Protein AF-0000000071983111 (afdb_homodimer)

Solvent-accessible surface area (backbone atoms only — not comparable to full-atom values): 31704 Å² total; per-residue (Å²): 114,70,62,61,52,51,50,51,41,49,53,48,39,54,57,54,66,68,52,60,86,81,35,66,41,50,50,51,48,50,53,52,48,51,48,48,37,51,42,18,53,43,32,59,72,64,43,79,72,48,63,68,53,46,45,45,32,72,75,68,45,36,29,59,56,77,37,48,45,56,55,52,23,43,51,53,6,44,52,48,24,50,48,44,42,69,69,44,56,70,71,50,85,75,77,72,46,67,66,57,54,30,53,38,31,22,29,38,27,5,37,61,36,40,89,54,33,49,40,72,30,83,58,77,64,57,37,84,92,44,71,41,64,55,38,91,47,39,68,60,51,48,50,49,50,37,50,42,69,64,30,70,70,44,64,70,41,57,56,62,50,37,19,39,50,51,24,49,51,45,46,52,50,40,50,36,85,65,56,38,66,58,39,22,54,50,51,22,27,51,48,26,38,73,71,61,36,71,72,55,48,64,51,42,89,44,40,65,60,54,52,50,19,52,52,40,30,74,74,70,44,52,61,60,32,32,51,50,50,47,50,31,39,39,54,43,47,50,51,54,50,51,51,41,54,71,63,52,67,67,48,66,63,42,45,63,55,46,64,68,50,82,72,83,77,78,79,77,83,80,85,84,79,82,80,82,80,79,80,82,83,77,88,77,81,74,60,80,105,112,70,62,61,52,52,50,50,40,50,51,48,39,54,56,54,67,68,53,60,85,82,36,64,42,51,51,50,49,51,54,52,48,52,48,48,38,50,40,19,54,43,32,59,76,65,43,80,71,48,63,68,53,45,46,44,31,73,74,66,42,36,30,58,56,77,35,49,46,56,56,53,22,42,51,51,6,42,52,49,26,50,48,44,43,69,70,44,56,70,70,48,84,76,77,74,48,66,65,57,55,30,52,39,30,22,30,39,27,5,36,62,36,41,89,54,32,50,40,72,30,84,60,79,64,58,39,77,92,45,72,40,64,54,38,91,49,40,68,60,51,48,51,49,48,37,50,43,68,64,28,70,71,44,65,69,39,58,56,63,51,38,19,37,49,52,22,48,52,46,46,53,50,39,51,36,84,64,56,37,65,58,39,22,55,51,52,23,28,52,49,27,38,75,70,62,36,74,72,57,48,64,52,43,88,46,42,64,61,52,49,49,19,52,51,40,30,75,74,70,42,51,62,61,31,32,50,50,51,46,50,32,38,38,52,44,48,49,52,54,50,52,52,40,53,70,63,50,67,67,49,63,63,41,42,59,55,45,63,67,43,82,72,83,78,76,81,78,79,86,85,83,83,81,80,80,81,78,79,82,80,83,79,80,80,76,60,80,108

Nearest PDB structures (foldseek):
  6i7h-assembly1_A-2  TM=9.910E-01  e=3.236E-25  Homo sapiens
  7b80-assembly1_A  TM=9.869E-01  e=8.129E-25  Homo sapiens
  6i7k-assembly1_A  TM=9.936E-01  e=1.023E-24  Homo sapiens
  4u0u-assembly1_A  TM=9.867E-01  e=8.914E-25  Homo sapiens
  6i7i-assembly1_A-2  TM=9.875E-01  e=4.076E-24  Homo sapiens

Organism: Chionoecetes opilio (NCBI:txid41210)

Secondary structure (DSSP, 8-state):
-HHHHHHHHHHHHHHHHTS-TT-HHHHHHHHHHHHHHHHHHHHHTT----HHHHHHHHHH-BPPTTSBHHHHHHHHHHHHHHHHHHHTGGG--S---HHHHHHHHHHHHHTT-TTTTT---SS---BTTB-PPPGGGHHHHHHHHHHHHTSHHHHTS-HHHHHHHHHHHHHHH--SSS-HHHHHHHHHHHHHHHTTPPPP---GGGHHHHHHHHHHHHTT--HHHHHHHHHHHHHHHHHHHHHHHHTS-THHHHHHHHTTS----------------------------/-HHHHHHHHHHHHHHHHTS-TT-HHHHHHHHHHHHHHHHHHHHHTT----HHHHHHHHHH-BPPTTSBHHHHHHHHHHHHHHHHHHHTGGG--S---HHHHHHHHHHHHHTT-TTTTT---SS---BTTB-PPPGGGHHHHHHHHHHHHTSHHHHTS-HHHHHHHHHHHHHHH--SSS-HHHHHHHHHHHHHHHTTPPPPP--GGGHHHHHHHHHHHHTT--HHHHHHHHHHHHHHHHHHHHHHHHTS-THHHHHHHHTTS----------------------------

pLDDT: mean 86.76, std 24.36, range [19.7, 98.94]

Structure (mmCIF, N/CA/C/O backbone):
data_AF-0000000071983111-model_v1
#
loop_
_entity.id
_entity.type
_entity.pdbx_description
1 polymer 'Adenosine monophosphate-protein transferase Fic'
#
loop_
_atom_site.group_PDB
_atom_site.id
_atom_site.type_symbol
_atom_site.label_atom_id
_atom_site.label_alt_id
_atom_site.label_comp_id
_atom_site.label_asym_id
_atom_site.label_entity_id
_atom_site.label_seq_id
_atom_site.pdbx_PDB_ins_code
_atom_site.Cartn_x
_atom_site.Cartn_y
_atom_site.Cartn_z
_atom_site.occupancy
_atom_site.B_iso_or_equiv
_atom_site.auth_seq_id
_atom_site.auth_comp_id
_atom_site.auth_asym_id
_atom_site.auth_atom_id
_atom_site.pdbx_PDB_model_num
ATOM 1 N N . MET A 1 1 ? 2.75 43.156 11.469 1 49.84 1 MET A N 1
ATOM 2 C CA . MET A 1 1 ? 1.53 42.406 11.172 1 49.84 1 MET A CA 1
ATOM 3 C C . MET A 1 1 ? 1.675 40.969 11.586 1 49.84 1 MET A C 1
ATOM 5 O O . MET A 1 1 ? 0.79 40.406 12.242 1 49.84 1 MET A O 1
ATOM 9 N N . ASP A 1 2 ? 2.961 40.438 11.422 1 80.75 2 ASP A N 1
ATOM 10 C CA . ASP A 1 2 ? 3.148 39.031 11.688 1 80.75 2 ASP A CA 1
ATOM 11 C C . ASP A 1 2 ? 3.295 38.75 13.18 1 80.75 2 ASP A C 1
ATOM 13 O O . ASP A 1 2 ? 2.711 37.812 13.711 1 80.75 2 ASP A O 1
ATOM 17 N N . VAL A 1 3 ? 3.607 39.906 13.922 1 86.31 3 VAL A N 1
ATOM 18 C CA . VAL A 1 3 ? 3.871 39.656 15.336 1 86.31 3 VAL A CA 1
ATOM 19 C C . VAL A 1 3 ? 2.557 39.688 16.109 1 86.31 3 VAL A C 1
ATOM 21 O O . VAL A 1 3 ? 2.346 38.844 17 1 86.31 3 VAL A O 1
ATOM 24 N N . ALA A 1 4 ? 1.731 40.625 15.773 1 93.62 4 ALA A N 1
ATOM 25 C CA . ALA A 1 4 ? 0.436 40.719 16.438 1 93.62 4 ALA A CA 1
ATOM 26 C C . ALA A 1 4 ? -0.41 39.5 16.188 1 93.62 4 ALA A C 1
ATOM 28 O O . ALA A 1 4 ? -1.087 39 17.094 1 93.62 4 ALA A O 1
ATOM 29 N N . LEU A 1 5 ? -0.41 39.094 15.008 1 95.75 5 LEU A N 1
ATOM 30 C CA . LEU A 1 5 ? -1.153 37.906 14.633 1 95.75 5 LEU A CA 1
ATOM 31 C C . LEU A 1 5 ? -0.642 36.688 15.398 1 95.75 5 LEU A C 1
ATOM 33 O O . LEU A 1 5 ? -1.433 35.906 15.922 1 95.75 5 LEU A O 1
ATOM 37 N N . LEU A 1 6 ? 0.646 36.531 15.516 1 96.75 6 LEU A N 1
ATOM 38 C CA . LEU A 1 6 ? 1.244 35.406 16.219 1 96.75 6 LEU A CA 1
ATOM 39 C C . LEU A 1 6 ? 0.921 35.438 17.703 1 96.75 6 LEU A C 1
ATOM 41 O O . LEU A 1 6 ? 0.689 34.406 18.328 1 96.75 6 LEU A O 1
ATOM 45 N N . ALA A 1 7 ? 0.882 36.625 18.172 1 96.19 7 ALA A N 1
ATOM 46 C CA . ALA A 1 7 ? 0.515 36.781 19.578 1 96.19 7 ALA A CA 1
ATOM 47 C C . ALA A 1 7 ? -0.934 36.375 19.812 1 96.19 7 ALA A C 1
ATOM 49 O O . ALA A 1 7 ? -1.249 35.75 20.844 1 96.19 7 ALA A O 1
ATOM 50 N N . ARG A 1 8 ? -1.765 36.781 18.906 1 97 8 ARG A N 1
ATOM 51 C CA . ARG A 1 8 ? -3.17 36.406 19.016 1 97 8 ARG A CA 1
ATOM 52 C C . ARG A 1 8 ? -3.336 34.875 18.984 1 97 8 ARG A C 1
ATOM 54 O O . ARG A 1 8 ? -4.105 34.312 19.766 1 97 8 ARG A O 1
ATOM 61 N N . VAL A 1 9 ? -2.623 34.25 18.141 1 97.56 9 VAL A N 1
ATOM 62 C CA . VAL A 1 9 ? -2.742 32.812 18.016 1 97.56 9 VAL A CA 1
ATOM 63 C C . VAL A 1 9 ? -2.209 32.125 19.266 1 97.56 9 VAL A C 1
ATOM 65 O O . VAL A 1 9 ? -2.766 31.125 19.734 1 97.56 9 VAL A O 1
ATOM 68 N N . ASP A 1 10 ? -1.17 32.688 19.859 1 97.94 10 ASP A N 1
ATOM 69 C CA . ASP A 1 10 ? -0.658 32.156 21.125 1 97.94 10 ASP A CA 1
ATOM 70 C C . ASP A 1 10 ? -1.708 32.25 22.234 1 97.94 10 ASP A C 1
ATOM 72 O O . ASP A 1 10 ? -1.896 31.312 23 1 97.94 10 ASP A O 1
ATOM 76 N N . GLY A 1 11 ? -2.287 33.406 22.297 1 97.94 11 GLY A N 1
ATOM 77 C CA . GLY A 1 11 ? -3.334 33.594 23.281 1 97.94 11 GLY A CA 1
ATOM 78 C C . GLY A 1 11 ? -4.473 32.625 23.156 1 97.94 11 GLY A C 1
ATOM 79 O O . GLY A 1 11 ? -4.926 32.031 24.141 1 97.94 11 GLY A O 1
ATOM 80 N N . LYS A 1 12 ? -4.887 32.406 22.016 1 97.94 12 LYS A N 1
ATOM 81 C CA . LYS A 1 12 ? -5.98 31.469 21.75 1 97.94 12 LYS A CA 1
ATOM 82 C C . LYS A 1 12 ? -5.562 30.031 22.047 1 97.94 12 LYS A C 1
ATOM 84 O O . LYS A 1 12 ? -6.355 29.25 22.578 1 97.94 12 LYS A O 1
ATOM 89 N N . ARG A 1 13 ? -4.383 29.656 21.656 1 97.88 13 ARG A N 1
ATOM 90 C CA . ARG A 1 13 ? -3.846 28.344 22 1 97.88 13 ARG A CA 1
ATOM 91 C C . ARG A 1 13 ? -3.871 28.125 23.516 1 97.88 13 ARG A C 1
ATOM 93 O O . ARG A 1 13 ? -4.293 27.062 23.984 1 97.88 13 ARG A O 1
ATOM 100 N N . ASP A 1 14 ? -3.402 29.141 24.234 1 97.94 14 ASP A N 1
ATOM 101 C CA . ASP A 1 14 ? -3.361 29.047 25.703 1 97.94 14 ASP A CA 1
ATOM 102 C C . ASP A 1 14 ? -4.766 28.922 26.281 1 97.94 14 ASP A C 1
ATOM 104 O O . ASP A 1 14 ? -4.98 28.172 27.234 1 97.94 14 ASP A O 1
ATOM 108 N N . GLU A 1 15 ? -5.672 29.672 25.734 1 97.06 15 GLU A N 1
ATOM 109 C CA . GLU A 1 15 ? -7.062 29.547 26.156 1 97.06 15 GLU A CA 1
ATOM 110 C C . GLU A 1 15 ? -7.582 28.125 25.953 1 97.06 15 GLU A C 1
ATOM 112 O O . GLU A 1 15 ? -8.25 27.562 26.812 1 97.06 15 GLU A O 1
ATOM 117 N N . LEU A 1 16 ? -7.297 27.562 24.844 1 96.62 16 LEU A N 1
ATOM 118 C CA . LEU A 1 16 ? -7.738 26.203 24.516 1 96.62 16 LEU A CA 1
ATOM 119 C C . LEU A 1 16 ? -7.125 25.188 25.469 1 96.62 16 LEU A C 1
ATOM 121 O O . LEU A 1 16 ? -7.777 24.219 25.828 1 96.62 16 LEU A O 1
ATOM 125 N N . SER A 1 17 ? -5.91 25.406 25.859 1 95.5 17 SER A N 1
ATOM 126 C CA . SER A 1 17 ? -5.191 24.469 26.719 1 95.5 17 SER A CA 1
ATOM 127 C C . SER A 1 17 ? -5.828 24.391 28.094 1 95.5 17 SER A C 1
ATOM 129 O O . SER A 1 17 ? -5.586 23.438 28.844 1 95.5 17 SER A O 1
ATOM 131 N N . HIS A 1 18 ? -6.59 25.359 28.422 1 94.31 18 HIS A N 1
ATOM 132 C CA . HIS A 1 18 ? -7.238 25.391 29.734 1 94.31 18 HIS A CA 1
ATOM 133 C C . HIS A 1 18 ? -8.5 24.531 29.734 1 94.31 18 HIS A C 1
ATOM 135 O O . HIS A 1 18 ? -9.039 24.219 30.812 1 94.31 18 HIS A O 1
ATOM 141 N N . ILE A 1 19 ? -8.906 24.219 28.625 1 93.81 19 ILE A N 1
ATOM 142 C CA . ILE A 1 19 ? -10.078 23.344 28.547 1 93.81 19 ILE A CA 1
ATOM 143 C C . ILE A 1 19 ? -9.688 21.906 28.875 1 93.81 19 ILE A C 1
ATOM 145 O O . ILE A 1 19 ? -8.781 21.344 28.266 1 93.81 19 ILE A O 1
ATOM 149 N N . PRO A 1 20 ? -10.414 21.297 29.844 1 91.19 20 PRO A N 1
ATOM 150 C CA . PRO A 1 20 ? -10.047 19.938 30.25 1 91.19 20 PRO A CA 1
ATOM 151 C C . PRO A 1 20 ? -10.219 18.922 29.125 1 91.19 20 PRO A C 1
ATOM 153 O O . PRO A 1 20 ? -11.164 19.016 28.328 1 91.19 20 PRO A O 1
ATOM 156 N N . GLY A 1 21 ? -9.359 17.953 29.078 1 88.38 21 GLY A N 1
ATOM 157 C CA . GLY A 1 21 ? -9.398 16.922 28.062 1 88.38 21 GLY A CA 1
ATOM 158 C C . GLY A 1 21 ? -10.648 16.062 28.141 1 88.38 21 GLY A C 1
ATOM 159 O O . GLY A 1 21 ? -11.016 15.391 27.172 1 88.38 21 GLY A O 1
ATOM 160 N N . THR A 1 22 ? -11.297 16.062 29.234 1 90.44 22 THR A N 1
ATOM 161 C CA . THR A 1 22 ? -12.492 15.258 29.469 1 90.44 22 THR A CA 1
ATOM 162 C C . THR A 1 22 ? -13.742 15.984 28.953 1 90.44 22 THR A C 1
ATOM 164 O O . THR A 1 22 ? -14.836 15.422 28.953 1 90.44 22 THR A O 1
ATOM 167 N N . SER A 1 23 ? -13.516 17.203 28.5 1 92.5 23 SER A N 1
ATOM 168 C CA . SER A 1 23 ? -14.633 17.969 27.953 1 92.5 23 SER A CA 1
ATOM 169 C C . SER A 1 23 ? -15.258 17.266 26.766 1 92.5 23 SER A C 1
ATOM 171 O O . SER A 1 23 ? -14.57 17 25.766 1 92.5 23 SER A O 1
ATOM 173 N N . ALA A 1 24 ? -16.531 16.984 26.844 1 93.38 24 ALA A N 1
ATOM 174 C CA . ALA A 1 24 ? -17.25 16.328 25.75 1 93.38 24 ALA A CA 1
ATOM 175 C C . ALA A 1 24 ? -17.219 17.188 24.5 1 93.38 24 ALA A C 1
ATOM 177 O O . ALA A 1 24 ? -17.109 16.656 23.375 1 93.38 24 ALA A O 1
ATOM 178 N N . ALA A 1 25 ? -17.328 18.484 24.719 1 94.31 25 ALA A N 1
ATOM 179 C CA . ALA A 1 25 ? -17.312 19.406 23.594 1 94.31 25 ALA A CA 1
ATOM 180 C C . ALA A 1 25 ? -15.961 19.375 22.891 1 94.31 25 ALA A C 1
ATOM 182 O O . ALA A 1 25 ? -15.891 19.391 21.656 1 94.31 25 ALA A O 1
ATOM 183 N N . LEU A 1 26 ? -14.961 19.359 23.672 1 95.88 26 LEU A N 1
ATOM 184 C CA . LEU A 1 26 ? -13.617 19.297 23.109 1 95.88 26 LEU A CA 1
ATOM 185 C C . LEU A 1 26 ? -13.398 18 22.344 1 95.88 26 LEU A C 1
ATOM 187 O O . LEU A 1 26 ? -12.844 18 21.25 1 95.88 26 LEU A O 1
ATOM 191 N N . ARG A 1 27 ? -13.883 16.953 22.891 1 95.75 27 ARG A N 1
ATOM 192 C CA . ARG A 1 27 ? -13.75 15.648 22.234 1 95.75 27 ARG A CA 1
ATOM 193 C C . ARG A 1 27 ? -14.508 15.617 20.922 1 95.75 27 ARG A C 1
ATOM 195 O O . ARG A 1 27 ? -14.008 15.094 19.922 1 95.75 27 ARG A O 1
ATOM 202 N N . ARG A 1 28 ? -15.641 16.172 20.906 1 95.75 28 ARG A N 1
ATOM 203 C CA . ARG A 1 28 ? -16.469 16.203 19.719 1 95.75 28 ARG A CA 1
ATOM 204 C C . ARG A 1 28 ? -15.812 17.031 18.609 1 95.75 28 ARG A C 1
ATOM 206 O O . ARG A 1 28 ? -15.781 16.625 17.453 1 95.75 28 ARG A O 1
ATOM 213 N N . ILE A 1 29 ? -15.297 18.156 19 1 96.19 29 ILE A N 1
ATOM 214 C CA . ILE A 1 29 ? -14.727 19.031 17.984 1 96.19 29 ILE A CA 1
ATOM 215 C C . ILE A 1 29 ? -13.422 18.438 17.469 1 96.19 29 ILE A C 1
ATOM 217 O O . ILE A 1 29 ? -13.086 18.578 16.281 1 96.19 29 ILE A O 1
ATOM 221 N N . LYS A 1 30 ? -12.703 17.797 18.281 1 96.69 30 LYS A N 1
ATOM 222 C CA . LYS A 1 30 ? -11.484 17.125 17.844 1 96.69 30 LYS A CA 1
ATOM 223 C C . LYS A 1 30 ? -11.789 16.062 16.797 1 96.69 30 LYS A C 1
ATOM 225 O O . LYS A 1 30 ? -11.094 15.961 15.789 1 96.69 30 LYS A O 1
ATOM 230 N N . LYS A 1 31 ? -12.812 15.328 17.047 1 96.62 31 LYS A N 1
ATOM 231 C CA . LYS A 1 31 ? -13.234 14.297 16.094 1 96.62 31 LYS A CA 1
ATOM 232 C C . LYS A 1 31 ? -13.656 14.922 14.766 1 96.62 31 LYS A C 1
ATOM 234 O O . LYS A 1 31 ? -13.266 14.445 13.695 1 96.62 31 LYS A O 1
ATOM 239 N N . GLU A 1 32 ? -14.438 15.945 14.875 1 96.69 32 GLU A N 1
ATOM 240 C CA . GLU A 1 32 ? -14.883 16.641 13.664 1 96.69 32 GLU A CA 1
ATOM 241 C C . GLU A 1 32 ? -13.703 17.219 12.891 1 96.69 32 GLU A C 1
ATOM 243 O O . GLU A 1 32 ? -13.656 17.125 11.664 1 96.69 32 GLU A O 1
ATOM 248 N N . ALA A 1 33 ? -12.812 17.781 13.648 1 97.19 33 ALA A N 1
ATOM 249 C CA . ALA A 1 33 ? -11.625 18.375 13.031 1 97.19 33 ALA A CA 1
ATOM 250 C C . ALA A 1 33 ? -10.773 17.312 12.352 1 97.19 33 ALA A C 1
ATOM 252 O O . ALA A 1 33 ? -10.164 17.562 11.312 1 97.19 33 ALA A O 1
ATOM 253 N N . TYR A 1 34 ? -10.805 16.141 12.938 1 97.88 34 TYR A N 1
ATOM 254 C CA . TYR A 1 34 ? -10.086 15.016 12.367 1 97.88 34 TYR A CA 1
ATOM 255 C C . TYR A 1 34 ? -10.602 14.688 10.969 1 97.88 34 TYR A C 1
ATOM 257 O O . TYR A 1 34 ? -9.82 14.57 10.023 1 97.88 34 TYR A O 1
ATOM 265 N N . TYR A 1 35 ? -11.852 14.609 10.781 1 98.25 35 TYR A N 1
ATOM 266 C CA . TYR A 1 35 ? -12.469 14.336 9.484 1 98.25 35 TYR A CA 1
ATOM 267 C C . TYR A 1 35 ? -12.227 15.484 8.508 1 98.25 35 TYR A C 1
ATOM 269 O O . TYR A 1 35 ? -11.906 15.25 7.344 1 98.25 35 TYR A O 1
ATOM 277 N N . GLN A 1 36 ? -12.344 16.656 9.023 1 98.19 36 GLN A N 1
ATOM 278 C CA . GLN A 1 36 ? -12.148 17.844 8.195 1 98.19 36 GLN A CA 1
ATOM 279 C C . GLN A 1 36 ? -10.719 17.922 7.668 1 98.19 36 GLN A C 1
ATOM 281 O O . GLN A 1 36 ? -10.492 18.25 6.504 1 98.19 36 GLN A O 1
ATOM 286 N N . HIS A 1 37 ? -9.844 17.609 8.539 1 98.06 37 HIS A N 1
ATOM 287 C CA . HIS A 1 37 ? -8.438 17.641 8.141 1 98.06 37 HIS A CA 1
ATOM 288 C C . HIS A 1 37 ? -8.172 16.719 6.965 1 98.06 37 HIS A C 1
ATOM 290 O O . HIS A 1 37 ? -7.566 17.125 5.969 1 98.06 37 HIS A O 1
ATOM 296 N N . ILE A 1 38 ? -8.617 15.516 7.059 1 98.69 38 ILE A N 1
ATOM 297 C CA . ILE A 1 38 ? -8.391 14.523 6.02 1 98.69 38 ILE A CA 1
ATOM 298 C C . ILE A 1 38 ? -9.141 14.922 4.75 1 98.69 38 ILE A C 1
ATOM 300 O O . ILE A 1 38 ? -8.578 14.883 3.652 1 98.69 38 ILE A O 1
ATOM 304 N N . TYR A 1 39 ? -10.375 15.359 4.902 1 98.75 39 TYR A N 1
ATOM 305 C CA . TYR A 1 39 ? -11.219 15.781 3.789 1 98.75 39 TYR A CA 1
ATOM 306 C C . TYR A 1 39 ? -10.547 16.906 3 1 98.75 39 TYR A C 1
ATOM 308 O O . TYR A 1 39 ? -10.406 16.812 1.777 1 98.75 39 TYR A O 1
ATOM 316 N N . HIS A 1 40 ? -10.031 17.906 3.641 1 98.75 40 HIS A N 1
ATOM 317 C CA . HIS A 1 40 ? -9.461 19.062 2.965 1 98.75 40 HIS A CA 1
ATOM 318 C C . HIS A 1 40 ? -8.078 18.75 2.4 1 98.75 40 HIS A C 1
ATOM 320 O O . HIS A 1 40 ? -7.75 19.172 1.288 1 98.75 40 HIS A O 1
ATOM 326 N N . THR A 1 41 ? -7.281 18.016 3.17 1 98.62 41 THR A N 1
ATOM 327 C CA . THR A 1 41 ? -5.949 17.656 2.689 1 98.62 41 THR A CA 1
ATOM 328 C C . THR A 1 41 ? -6.043 16.844 1.398 1 98.62 41 THR A C 1
ATOM 330 O O . THR A 1 41 ? -5.324 17.109 0.434 1 98.62 41 THR A O 1
ATOM 333 N N . ALA A 1 42 ? -6.945 15.844 1.391 1 98.44 42 ALA A N 1
ATOM 334 C CA . ALA A 1 42 ? -7.141 15.055 0.18 1 98.44 42 ALA A CA 1
ATOM 335 C C . ALA A 1 42 ? -7.77 15.891 -0.93 1 98.44 42 ALA A C 1
ATOM 337 O O . ALA A 1 42 ? -7.418 15.742 -2.104 1 98.44 42 ALA A O 1
ATOM 338 N N . GLY A 1 43 ? -8.648 16.75 -0.57 1 98.5 43 GLY A N 1
ATOM 339 C CA . GLY A 1 43 ? -9.344 17.594 -1.523 1 98.5 43 GLY A CA 1
ATOM 340 C C . GLY A 1 43 ? -8.43 18.562 -2.252 1 98.5 43 GLY A C 1
ATOM 341 O O . GLY A 1 43 ? -8.617 18.828 -3.439 1 98.5 43 GLY A O 1
ATOM 342 N N . ILE A 1 44 ? -7.461 19.078 -1.561 1 97.88 44 ILE A N 1
ATOM 343 C CA . ILE A 1 44 ? -6.473 19.969 -2.152 1 97.88 44 ILE A CA 1
ATOM 344 C C . ILE A 1 44 ? -5.766 19.266 -3.309 1 97.88 44 ILE A C 1
ATOM 346 O O . ILE A 1 44 ? -5.418 19.891 -4.309 1 97.88 44 ILE A O 1
ATOM 350 N N . GLU A 1 45 ? -5.664 17.938 -3.23 1 95.75 45 GLU A N 1
ATOM 351 C CA . GLU A 1 45 ? -4.957 17.156 -4.242 1 95.75 45 GLU A CA 1
ATOM 352 C C . GLU A 1 45 ? -5.914 16.641 -5.312 1 95.75 45 GLU A C 1
ATOM 354 O O . GLU A 1 45 ? -5.516 15.891 -6.203 1 95.75 45 GLU A O 1
ATOM 359 N N . GLY A 1 46 ? -7.18 16.922 -5.219 1 96.62 46 GLY A N 1
ATOM 360 C CA . GLY A 1 46 ? -8.109 16.578 -6.281 1 96.62 46 GLY A CA 1
ATOM 361 C C . GLY A 1 46 ? -9.047 15.438 -5.91 1 96.62 46 GLY A C 1
ATOM 362 O O . GLY A 1 46 ? -9.844 14.992 -6.734 1 96.62 46 GLY A O 1
ATOM 363 N N . ASN A 1 47 ? -8.922 14.914 -4.684 1 98.25 47 ASN A N 1
ATOM 364 C CA . ASN A 1 47 ? -9.867 13.906 -4.223 1 98.25 47 ASN A CA 1
ATOM 365 C C . ASN A 1 47 ? -11.305 14.422 -4.266 1 98.25 47 ASN A C 1
ATOM 367 O O . ASN A 1 47 ? -11.57 15.547 -3.846 1 98.25 47 ASN A O 1
ATOM 371 N N . THR A 1 48 ? -12.234 13.648 -4.691 1 98.31 48 THR A N 1
ATOM 372 C CA . THR A 1 48 ? -13.578 14.148 -4.98 1 98.31 48 THR A CA 1
ATOM 373 C C . THR A 1 48 ? -14.562 13.695 -3.908 1 98.31 48 THR A C 1
ATOM 375 O O . THR A 1 48 ? -15.766 13.961 -4.004 1 98.31 48 THR A O 1
ATOM 378 N N . MET A 1 49 ? -14.164 12.977 -2.932 1 98.31 49 MET A N 1
ATOM 379 C CA . MET A 1 49 ? -15.039 12.531 -1.853 1 98.31 49 MET A CA 1
ATOM 380 C C . MET A 1 49 ? -15.625 13.727 -1.103 1 98.31 49 MET A C 1
ATOM 382 O O . MET A 1 49 ? -14.93 14.703 -0.847 1 98.31 49 MET A O 1
ATOM 386 N N . THR A 1 50 ? -16.922 13.609 -0.756 1 98.31 50 THR A N 1
ATOM 387 C CA . THR A 1 50 ? -17.516 14.594 0.146 1 98.31 50 THR A CA 1
ATOM 388 C C . THR A 1 50 ? -17.062 14.344 1.584 1 98.31 50 THR A C 1
ATOM 390 O O . THR A 1 50 ? -16.484 13.297 1.891 1 98.31 50 THR A O 1
ATOM 393 N N . LEU A 1 51 ? -17.297 15.359 2.363 1 98.25 51 LEU A N 1
ATOM 394 C CA . LEU A 1 51 ? -16.984 15.195 3.781 1 98.25 51 LEU A CA 1
ATOM 395 C C . LEU A 1 51 ? -17.75 14.008 4.371 1 98.25 51 LEU A C 1
ATOM 397 O O . LEU A 1 51 ? -17.172 13.234 5.145 1 98.25 51 LEU A O 1
ATOM 401 N N . ALA A 1 52 ? -19 13.867 4.027 1 98.38 52 ALA A N 1
ATOM 402 C CA . ALA A 1 52 ? -19.812 12.758 4.527 1 98.38 52 ALA A CA 1
ATOM 403 C C . ALA A 1 52 ? -19.25 11.414 4.074 1 98.38 52 ALA A C 1
ATOM 405 O O . ALA A 1 52 ? -19.188 10.461 4.859 1 98.38 52 ALA A O 1
ATOM 406 N N . GLN A 1 53 ? -18.875 11.344 2.854 1 98.44 53 GLN A N 1
ATOM 407 C CA . GLN A 1 53 ? -18.266 10.125 2.326 1 98.44 53 GLN A CA 1
ATOM 408 C C . GLN A 1 53 ? -16.938 9.828 3.02 1 98.44 53 GLN A C 1
ATOM 410 O O . GLN A 1 53 ? -16.656 8.672 3.354 1 98.44 53 GLN A O 1
ATOM 415 N N . THR A 1 54 ? -16.125 10.875 3.18 1 98.69 54 THR A N 1
ATOM 416 C CA . THR A 1 54 ? -14.875 10.719 3.906 1 98.69 54 THR A CA 1
ATOM 417 C C . THR A 1 54 ? -15.125 10.148 5.301 1 98.69 54 THR A C 1
ATOM 419 O O . THR A 1 54 ? -14.461 9.203 5.719 1 98.69 54 THR A O 1
ATOM 422 N N . ARG A 1 55 ? -16.078 10.695 5.988 1 98.12 55 ARG A N 1
ATOM 423 C CA . ARG A 1 55 ? -16.453 10.211 7.316 1 98.12 55 ARG A CA 1
ATOM 424 C C . ARG A 1 55 ? -16.859 8.742 7.266 1 98.12 55 ARG A C 1
ATOM 426 O O . ARG A 1 55 ? -16.422 7.941 8.086 1 98.12 55 ARG A O 1
ATOM 433 N N . MET A 1 56 ? -17.656 8.438 6.332 1 98 56 MET A N 1
ATOM 434 C CA . MET A 1 56 ? -18.156 7.07 6.188 1 98 56 MET A CA 1
ATOM 435 C C . MET A 1 56 ? -17 6.09 5.969 1 98 56 MET A C 1
ATOM 437 O O . MET A 1 56 ? -16.953 5.035 6.602 1 98 56 MET A O 1
ATOM 441 N N . ILE A 1 57 ? -16.125 6.406 5.102 1 98.38 57 ILE A N 1
ATOM 442 C CA . ILE A 1 57 ? -14.977 5.574 4.805 1 98.38 57 ILE A CA 1
ATOM 443 C C . ILE A 1 57 ? -14.164 5.34 6.078 1 98.38 57 ILE A C 1
ATOM 445 O O . ILE A 1 57 ? -13.781 4.207 6.379 1 98.38 57 ILE A O 1
ATOM 449 N N . LEU A 1 58 ? -13.93 6.398 6.793 1 98.38 58 LEU A N 1
ATOM 450 C CA . LEU A 1 58 ? -13.086 6.328 7.98 1 98.38 58 LEU A CA 1
ATOM 451 C C . LEU A 1 58 ? -13.758 5.52 9.086 1 98.38 58 LEU A C 1
ATOM 453 O O . LEU A 1 58 ? -13.086 4.82 9.844 1 98.38 58 LEU A O 1
ATOM 457 N N . GLU A 1 59 ? -15.023 5.59 9.18 1 98 59 GLU A N 1
ATOM 458 C CA . GLU A 1 59 ? -15.758 4.938 10.266 1 98 59 GLU A CA 1
ATOM 459 C C . GLU A 1 59 ? -16.062 3.479 9.922 1 98 59 GLU A C 1
ATOM 461 O O . GLU A 1 59 ? -16.031 2.615 10.805 1 98 59 GLU A O 1
ATOM 466 N N . THR A 1 60 ? -16.312 3.174 8.602 1 97.94 60 THR A N 1
ATOM 467 C CA . THR A 1 60 ? -16.844 1.855 8.281 1 97.94 60 THR A CA 1
ATOM 468 C C . THR A 1 60 ? -15.836 1.047 7.465 1 97.94 60 THR A C 1
ATOM 470 O O . THR A 1 60 ? -15.953 -0.176 7.363 1 97.94 60 THR A O 1
ATOM 473 N N . ARG A 1 61 ? -14.969 1.721 6.758 1 98 61 ARG A N 1
ATOM 474 C CA . ARG A 1 61 ? -14 1.128 5.84 1 98 61 ARG A CA 1
ATOM 475 C C . ARG A 1 61 ? -14.695 0.484 4.648 1 98 61 ARG A C 1
ATOM 477 O O . ARG A 1 61 ? -14.133 -0.392 3.988 1 98 61 ARG A O 1
ATOM 484 N N . LEU A 1 62 ? -15.914 0.928 4.402 1 98.19 62 LEU A N 1
ATOM 485 C CA . LEU A 1 62 ? -16.656 0.464 3.234 1 98.19 62 LEU A CA 1
ATOM 486 C C . LEU A 1 62 ? -16.516 1.443 2.074 1 98.19 62 LEU A C 1
ATOM 488 O O . LEU A 1 62 ? -16.391 2.652 2.287 1 98.19 62 LEU A O 1
ATOM 492 N N . ALA A 1 63 ? -16.609 0.917 0.914 1 98.44 63 ALA A N 1
ATOM 493 C CA . ALA A 1 63 ? -16.359 1.716 -0.284 1 98.44 63 ALA A CA 1
ATOM 494 C C . ALA A 1 63 ? -17.625 2.459 -0.715 1 98.44 63 ALA A C 1
ATOM 496 O O . ALA A 1 63 ? -18.75 1.986 -0.485 1 98.44 63 ALA A O 1
ATOM 497 N N . VAL A 1 64 ? -17.359 3.645 -1.263 1 97.88 64 VAL A N 1
ATOM 498 C CA . VAL A 1 64 ? -18.406 4.434 -1.908 1 97.88 64 VAL A CA 1
ATOM 499 C C . VAL A 1 64 ? -18.516 4.055 -3.385 1 97.88 64 VAL A C 1
ATOM 501 O O . VAL A 1 64 ? -17.547 4.207 -4.137 1 97.88 64 VAL A O 1
ATOM 504 N N . GLY A 1 65 ? -19.672 3.611 -3.801 1 96.81 65 GLY A N 1
ATOM 505 C CA . GLY A 1 65 ? -19.859 3.127 -5.16 1 96.81 65 GLY A CA 1
ATOM 506 C C . GLY A 1 65 ? -19.562 4.176 -6.215 1 96.81 65 GLY A C 1
ATOM 507 O O . GLY A 1 65 ? -19.953 5.336 -6.066 1 96.81 65 GLY A O 1
ATOM 508 N N . GLY A 1 66 ? -18.844 3.771 -7.285 1 95.25 66 GLY A N 1
ATOM 509 C CA . GLY A 1 66 ? -18.609 4.641 -8.422 1 95.25 66 GLY A CA 1
ATOM 510 C C . GLY A 1 66 ? -17.422 5.57 -8.227 1 95.25 66 GLY A C 1
ATOM 511 O O . GLY A 1 66 ? -17.078 6.332 -9.133 1 95.25 66 GLY A O 1
ATOM 512 N N . LYS A 1 67 ? -16.875 5.59 -7.059 1 97.94 67 LYS A N 1
ATOM 513 C CA . LYS A 1 67 ? -15.664 6.375 -6.801 1 97.94 67 LYS A CA 1
ATOM 514 C C . LYS A 1 67 ? -14.406 5.559 -7.07 1 97.94 67 LYS A C 1
ATOM 516 O O . LYS A 1 67 ? -14.445 4.324 -7.043 1 97.94 67 LYS A O 1
ATOM 521 N N . SER A 1 68 ? -13.391 6.238 -7.363 1 97.94 68 SER A N 1
ATOM 522 C CA . SER A 1 68 ? -12.094 5.609 -7.605 1 97.94 68 SER A CA 1
ATOM 523 C C . SER A 1 68 ? -11.594 4.883 -6.363 1 97.94 68 SER A C 1
ATOM 525 O O . SER A 1 68 ? -11.672 5.414 -5.254 1 97.94 68 SER A O 1
ATOM 527 N N . ILE A 1 69 ? -11.039 3.67 -6.543 1 98.44 69 ILE A N 1
ATOM 528 C CA . ILE A 1 69 ? -10.43 2.943 -5.438 1 98.44 69 ILE A CA 1
ATOM 529 C C . ILE A 1 69 ? -9.234 3.734 -4.898 1 98.44 69 ILE A C 1
ATOM 531 O O . ILE A 1 69 ? -9.023 3.801 -3.688 1 98.44 69 ILE A O 1
ATOM 535 N N . MET A 1 70 ? -8.562 4.391 -5.766 1 98.06 70 MET A N 1
ATOM 536 C CA . MET A 1 70 ? -7.383 5.156 -5.375 1 98.06 70 MET A CA 1
ATOM 537 C C . MET A 1 70 ? -7.766 6.336 -4.488 1 98.06 70 MET A C 1
ATOM 539 O O . MET A 1 70 ? -7.031 6.688 -3.562 1 98.06 70 MET A O 1
ATOM 543 N N . GLU A 1 71 ? -8.859 6.938 -4.766 1 98.56 71 GLU A N 1
ATOM 544 C CA . GLU A 1 71 ? -9.297 8.039 -3.912 1 98.56 71 GLU A CA 1
ATOM 545 C C . GLU A 1 71 ? -9.602 7.551 -2.498 1 98.56 71 GLU A C 1
ATOM 547 O O . GLU A 1 71 ? -9.359 8.266 -1.524 1 98.56 71 GLU A O 1
ATOM 552 N N . HIS A 1 72 ? -10.18 6.324 -2.369 1 98.81 72 HIS A N 1
ATOM 553 C CA . HIS A 1 72 ? -10.344 5.723 -1.05 1 98.81 72 HIS A CA 1
ATOM 554 C C . HIS A 1 72 ? -8.992 5.531 -0.36 1 98.81 72 HIS A C 1
ATOM 556 O O . HIS A 1 72 ? -8.844 5.863 0.817 1 98.81 72 HIS A O 1
ATOM 562 N N . ASN A 1 73 ? -8.086 5.043 -1.127 1 98.75 73 ASN A N 1
ATOM 563 C CA . ASN A 1 73 ? -6.773 4.715 -0.582 1 98.75 73 ASN A CA 1
ATOM 564 C C . ASN A 1 73 ? -6.035 5.961 -0.112 1 98.75 73 ASN A C 1
ATOM 566 O O . ASN A 1 73 ? -5.27 5.91 0.855 1 98.75 73 ASN A O 1
ATOM 570 N N . GLU A 1 74 ? -6.25 7.066 -0.769 1 98.69 74 GLU A N 1
ATOM 571 C CA . GLU A 1 74 ? -5.684 8.336 -0.314 1 98.69 74 GLU A CA 1
ATOM 572 C C . GLU A 1 74 ? -6.199 8.703 1.075 1 98.69 74 GLU A C 1
ATOM 574 O O . GLU A 1 74 ? -5.434 9.172 1.922 1 98.69 74 GLU A O 1
ATOM 579 N N . ILE A 1 75 ? -7.441 8.477 1.266 1 98.81 75 ILE A N 1
ATOM 580 C CA . ILE A 1 75 ? -8.062 8.773 2.553 1 98.81 75 ILE A CA 1
ATOM 581 C C . ILE A 1 75 ? -7.508 7.84 3.621 1 98.81 75 ILE A C 1
ATOM 583 O O . ILE A 1 75 ? -7.148 8.273 4.719 1 98.81 75 ILE A O 1
ATOM 587 N N . LEU A 1 76 ? -7.398 6.582 3.303 1 98.75 76 LEU A N 1
ATOM 588 C CA . LEU A 1 76 ? -6.844 5.613 4.238 1 98.75 76 LEU A CA 1
ATOM 589 C C . LEU A 1 76 ? -5.406 5.965 4.598 1 98.75 76 LEU A C 1
ATOM 591 O O . LEU A 1 76 ? -4.992 5.816 5.75 1 98.75 76 LEU A O 1
ATOM 595 N N . GLY A 1 77 ? -4.688 6.371 3.578 1 98.81 77 GLY A N 1
ATOM 596 C CA . GLY A 1 77 ? -3.309 6.766 3.82 1 98.81 77 GLY A CA 1
ATOM 597 C C . GLY A 1 77 ? -3.178 7.926 4.785 1 98.81 77 GLY A C 1
ATOM 598 O O . GLY A 1 77 ? -2.352 7.891 5.699 1 98.81 77 GLY A O 1
ATOM 599 N N . LEU A 1 78 ? -3.953 8.914 4.582 1 98.81 78 LEU A N 1
ATOM 600 C CA . LEU A 1 78 ? -3.939 10.07 5.473 1 98.81 78 LEU A CA 1
ATOM 601 C C . LEU A 1 78 ? -4.363 9.672 6.883 1 98.81 78 LEU A C 1
ATOM 603 O O . LEU A 1 78 ? -3.775 10.133 7.867 1 98.81 78 LEU A O 1
ATOM 607 N N . ASP A 1 79 ? -5.371 8.867 6.992 1 98.75 79 ASP A N 1
ATOM 608 C CA . ASP A 1 79 ? -5.816 8.344 8.281 1 98.75 79 ASP A CA 1
ATOM 609 C C . ASP A 1 79 ? -4.676 7.625 9 1 98.75 79 ASP A C 1
ATOM 611 O O . ASP A 1 79 ? -4.43 7.871 10.188 1 98.75 79 ASP A O 1
ATOM 615 N N . SER A 1 80 ? -4.027 6.766 8.242 1 98.69 80 SER A N 1
ATOM 616 C CA . SER A 1 80 ? -2.916 6 8.797 1 98.69 80 SER A CA 1
ATOM 617 C C . SER A 1 80 ? -1.793 6.918 9.266 1 98.69 80 SER A C 1
ATOM 619 O O . SER A 1 80 ? -1.234 6.723 10.352 1 98.69 80 SER A O 1
ATOM 621 N N . ALA A 1 81 ? -1.479 7.883 8.516 1 98.81 81 ALA A N 1
ATOM 622 C CA . ALA A 1 81 ? -0.395 8.805 8.836 1 98.81 81 ALA A CA 1
ATOM 623 C C . ALA A 1 81 ? -0.74 9.648 10.062 1 98.81 81 ALA A C 1
ATOM 625 O O . ALA A 1 81 ? 0.099 9.852 10.938 1 98.81 81 ALA A O 1
ATOM 626 N N . LEU A 1 82 ? -1.956 10.094 10.102 1 98.31 82 LEU A N 1
ATOM 627 C CA . LEU A 1 82 ? -2.385 10.906 11.234 1 98.31 82 LEU A CA 1
ATOM 628 C C . LEU A 1 82 ? -2.379 10.078 12.523 1 98.31 82 LEU A C 1
ATOM 630 O O . LEU A 1 82 ? -1.977 10.57 13.578 1 98.31 82 LEU A O 1
ATOM 634 N N . LYS A 1 83 ? -2.803 8.875 12.477 1 97.88 83 LYS A N 1
ATOM 635 C CA . LYS A 1 83 ? -2.75 7.996 13.641 1 97.88 83 LYS A CA 1
ATOM 636 C C . LYS A 1 83 ? -1.314 7.793 14.117 1 97.88 83 LYS A C 1
ATOM 638 O O . LYS A 1 83 ? -1.041 7.816 15.312 1 97.88 83 LYS A O 1
ATOM 643 N N . TYR A 1 84 ? -0.479 7.609 13.195 1 98.44 84 TYR A N 1
ATOM 644 C CA . TYR A 1 84 ? 0.934 7.445 13.523 1 98.44 84 TYR A CA 1
ATOM 645 C C . TYR A 1 84 ? 1.476 8.68 14.234 1 98.44 84 TYR A C 1
ATOM 647 O O . TYR A 1 84 ? 2.166 8.562 15.25 1 98.44 84 TYR A O 1
ATOM 655 N N . ILE A 1 85 ? 1.167 9.82 13.711 1 98 85 ILE A N 1
ATOM 656 C CA . ILE A 1 85 ? 1.612 11.07 14.32 1 98 85 ILE A CA 1
ATOM 657 C C . ILE A 1 85 ? 1.032 11.195 15.727 1 98 85 ILE A C 1
ATOM 659 O O . ILE A 1 85 ? 1.766 11.445 16.688 1 98 85 ILE A O 1
ATOM 663 N N . ASN A 1 86 ? -0.234 10.898 15.875 1 96.75 86 ASN A N 1
ATOM 664 C CA . ASN A 1 86 ? -0.954 11.117 17.125 1 96.75 86 ASN A CA 1
ATOM 665 C C . ASN A 1 86 ? -0.545 10.102 18.188 1 96.75 86 ASN A C 1
ATOM 667 O O . ASN A 1 86 ? -0.47 10.438 19.375 1 96.75 86 ASN A O 1
ATOM 671 N N . THR A 1 87 ? -0.195 8.867 17.766 1 96 87 THR A N 1
ATOM 672 C CA . THR A 1 87 ? -0.017 7.805 18.75 1 96 87 THR A CA 1
ATOM 673 C C . THR A 1 87 ? 1.465 7.508 18.953 1 96 87 THR A C 1
ATOM 675 O O . THR A 1 87 ? 1.85 6.961 20 1 96 87 THR A O 1
ATOM 678 N N . THR A 1 88 ? 2.266 7.902 18.016 1 94.44 88 THR A N 1
ATOM 679 C CA . THR A 1 88 ? 3.67 7.516 18.109 1 94.44 88 THR A CA 1
ATOM 680 C C . THR A 1 88 ? 4.57 8.742 18.172 1 94.44 88 THR A C 1
ATOM 682 O O . THR A 1 88 ? 5.242 8.977 19.172 1 94.44 88 THR A O 1
ATOM 685 N N . LEU A 1 89 ? 4.453 9.578 17.25 1 95.06 89 LEU A N 1
ATOM 686 C CA . LEU A 1 89 ? 5.438 10.648 17.109 1 95.06 89 LEU A CA 1
ATOM 687 C C . LEU A 1 89 ? 5.266 11.695 18.203 1 95.06 89 LEU A C 1
ATOM 689 O O . LEU A 1 89 ? 6.25 12.188 18.75 1 95.06 89 LEU A O 1
ATOM 693 N N . LEU A 1 90 ? 4.07 12.016 18.516 1 95.19 90 LEU A N 1
ATOM 694 C CA . LEU A 1 90 ? 3.811 13.07 19.484 1 95.19 90 LEU A CA 1
ATOM 695 C C . LEU A 1 90 ? 4.238 12.641 20.875 1 95.19 90 LEU A C 1
ATOM 697 O O . LEU A 1 90 ? 4.457 13.484 21.75 1 95.19 90 LEU A O 1
ATOM 701 N N . HIS A 1 91 ? 4.371 11.375 21.109 1 91.5 91 HIS A N 1
ATOM 702 C CA . HIS A 1 91 ? 4.695 10.867 22.438 1 91.5 91 HIS A CA 1
ATOM 703 C C . HIS A 1 91 ? 6.176 10.516 22.547 1 91.5 91 HIS A C 1
ATOM 705 O O . HIS A 1 91 ? 6.652 10.141 23.609 1 91.5 91 HIS A O 1
ATOM 711 N N . ARG A 1 92 ? 6.75 10.617 21.516 1 88.75 92 ARG A N 1
ATOM 712 C CA . ARG A 1 92 ? 8.18 10.305 21.516 1 88.75 92 ARG A CA 1
ATOM 713 C C . ARG A 1 92 ? 9.008 11.531 21.891 1 88.75 92 ARG A C 1
ATOM 715 O O . ARG A 1 92 ? 8.703 12.648 21.453 1 88.75 92 ARG A O 1
ATOM 722 N N . VAL A 1 93 ? 9.844 11.219 22.844 1 80 93 VAL A N 1
ATOM 723 C CA . VAL A 1 93 ? 10.773 12.281 23.203 1 80 93 VAL A CA 1
ATOM 724 C C . VAL A 1 93 ? 11.992 12.227 22.281 1 80 93 VAL A C 1
ATOM 726 O O . VAL A 1 93 ? 12.492 11.141 21.969 1 80 93 VAL A O 1
ATOM 729 N N . GLY A 1 94 ? 12.336 13.328 21.75 1 80.19 94 GLY A N 1
ATOM 730 C CA . GLY A 1 94 ? 13.57 13.312 20.984 1 80.19 94 GLY A CA 1
ATOM 731 C C . GLY A 1 94 ? 13.469 14.062 19.672 1 80.19 94 GLY A C 1
ATOM 732 O O . GLY A 1 94 ? 12.477 14.758 19.422 1 80.19 94 GLY A O 1
ATOM 733 N N . ARG A 1 95 ? 14.523 13.953 18.844 1 91.69 95 ARG A N 1
ATOM 734 C CA . ARG A 1 95 ? 14.719 14.641 17.562 1 91.69 95 ARG A CA 1
ATOM 735 C C . ARG A 1 95 ? 13.922 13.977 16.453 1 91.69 95 ARG A C 1
ATOM 737 O O . ARG A 1 95 ? 13.633 12.781 16.516 1 91.69 95 ARG A O 1
ATOM 744 N N . VAL A 1 96 ? 13.414 14.805 15.625 1 96.38 96 VAL A N 1
ATOM 745 C CA . VAL A 1 96 ? 12.805 14.289 14.406 1 96.38 96 VAL A CA 1
ATOM 746 C C . VAL A 1 96 ? 13.867 13.648 13.516 1 96.38 96 VAL A C 1
ATOM 748 O O . VAL A 1 96 ? 14.945 14.211 13.328 1 96.38 96 VAL A O 1
ATOM 751 N N . SER A 1 97 ? 13.617 12.492 13.023 1 97.56 97 SER A N 1
ATOM 752 C CA . SER A 1 97 ? 14.57 11.805 12.164 1 97.56 97 SER A CA 1
ATOM 753 C C . SER A 1 97 ? 14.055 11.703 10.734 1 97.56 97 SER A C 1
ATOM 755 O O . SER A 1 97 ? 12.867 11.906 10.477 1 97.56 97 SER A O 1
ATOM 757 N N . LEU A 1 98 ? 14.992 11.414 9.836 1 98.25 98 LEU A N 1
ATOM 758 C CA . LEU A 1 98 ? 14.578 11.133 8.469 1 98.25 98 LEU A CA 1
ATOM 759 C C . LEU A 1 98 ? 13.641 9.938 8.414 1 98.25 98 LEU A C 1
ATOM 761 O O . LEU A 1 98 ? 12.695 9.914 7.625 1 98.25 98 LEU A O 1
ATOM 765 N N . HIS A 1 99 ? 13.906 8.977 9.227 1 97.5 99 HIS A N 1
ATOM 766 C CA . HIS A 1 99 ? 13.047 7.797 9.32 1 97.5 99 HIS A CA 1
ATOM 767 C C . HIS A 1 99 ? 11.609 8.18 9.648 1 97.5 99 HIS A C 1
ATOM 769 O O . HIS A 1 99 ? 10.672 7.625 9.086 1 97.5 99 HIS A O 1
ATOM 775 N N . ASP A 1 100 ? 11.406 9.109 10.555 1 98 100 ASP A N 1
ATOM 776 C CA . ASP A 1 100 ? 10.07 9.578 10.922 1 98 100 ASP A CA 1
ATOM 777 C C . ASP A 1 100 ? 9.336 10.156 9.711 1 98 100 ASP A C 1
ATOM 779 O O . ASP A 1 100 ? 8.164 9.859 9.484 1 98 100 ASP A O 1
ATOM 783 N N . LEU A 1 101 ? 10.016 10.977 8.945 1 98.69 101 LEU A N 1
ATOM 784 C CA . LEU A 1 101 ? 9.422 11.594 7.77 1 98.69 101 LEU A CA 1
ATOM 785 C C . LEU A 1 101 ? 9.062 10.547 6.723 1 98.69 101 LEU A C 1
ATOM 787 O O . LEU A 1 101 ? 7.988 10.609 6.117 1 98.69 101 LEU A O 1
ATOM 791 N N . LEU A 1 102 ? 9.953 9.602 6.559 1 98.75 102 LEU A N 1
ATOM 792 C CA . LEU A 1 102 ? 9.695 8.531 5.598 1 98.75 102 LEU A CA 1
ATOM 793 C C . LEU A 1 102 ? 8.523 7.668 6.047 1 98.75 102 LEU A C 1
ATOM 795 O O . LEU A 1 102 ? 7.742 7.195 5.219 1 98.75 102 LEU A O 1
ATOM 799 N N . GLN A 1 103 ? 8.391 7.469 7.34 1 98.38 103 GLN A N 1
ATOM 800 C CA . GLN A 1 103 ? 7.285 6.68 7.863 1 98.38 103 GLN A CA 1
ATOM 801 C C . GLN A 1 103 ? 5.953 7.398 7.668 1 98.38 103 GLN A C 1
ATOM 803 O O . GLN A 1 103 ? 4.93 6.762 7.402 1 98.38 103 GLN A O 1
ATOM 808 N N . ILE A 1 104 ? 5.965 8.703 7.836 1 98.88 104 ILE A N 1
ATOM 809 C CA . ILE A 1 104 ? 4.762 9.469 7.523 1 98.88 104 ILE A CA 1
ATOM 810 C C . ILE A 1 104 ? 4.402 9.289 6.051 1 98.88 104 ILE A C 1
ATOM 812 O O . ILE A 1 104 ? 3.256 8.977 5.723 1 98.88 104 ILE A O 1
ATOM 816 N N . HIS A 1 105 ? 5.344 9.383 5.191 1 98.94 105 HIS A N 1
ATOM 817 C CA . HIS A 1 105 ? 5.105 9.258 3.756 1 98.94 105 HIS A CA 1
ATOM 818 C C . HIS A 1 105 ? 4.688 7.844 3.385 1 98.94 105 HIS A C 1
ATOM 820 O O . HIS A 1 105 ? 3.844 7.648 2.506 1 98.94 105 HIS A O 1
ATOM 826 N N . THR A 1 106 ? 5.324 6.84 3.982 1 98.75 106 THR A N 1
ATOM 827 C CA . THR A 1 106 ? 4.941 5.453 3.744 1 98.75 106 THR A CA 1
ATOM 828 C C . THR A 1 106 ? 3.438 5.27 3.939 1 98.75 106 THR A C 1
ATOM 830 O O . THR A 1 106 ? 2.775 4.625 3.123 1 98.75 106 THR A O 1
ATOM 833 N N . ARG A 1 107 ? 2.963 5.859 4.949 1 98.81 107 ARG A N 1
ATOM 834 C CA . ARG A 1 107 ? 1.541 5.73 5.258 1 98.81 107 ARG A CA 1
ATOM 835 C C . ARG A 1 107 ? 0.698 6.574 4.309 1 98.81 107 ARG A C 1
ATOM 837 O O . ARG A 1 107 ? -0.335 6.121 3.814 1 98.81 107 ARG A O 1
ATOM 844 N N . VAL A 1 108 ? 1.162 7.781 3.979 1 98.88 108 VAL A N 1
ATOM 845 C CA . VAL A 1 108 ? 0.433 8.695 3.109 1 98.88 108 VAL A CA 1
ATOM 846 C C . VAL A 1 108 ? 0.218 8.055 1.742 1 98.88 108 VAL A C 1
ATOM 848 O O . VAL A 1 108 ? -0.886 8.102 1.193 1 98.88 108 VAL A O 1
ATOM 851 N N . LEU A 1 109 ? 1.249 7.406 1.26 1 98.75 109 LEU A N 1
ATOM 852 C CA . LEU A 1 109 ? 1.238 6.973 -0.132 1 98.75 109 LEU A CA 1
ATOM 853 C C . LEU A 1 109 ? 1.029 5.465 -0.229 1 98.75 109 LEU A C 1
ATOM 855 O O . LEU A 1 109 ? 0.71 4.945 -1.301 1 98.75 109 LEU A O 1
ATOM 859 N N . GLY A 1 110 ? 1.192 4.746 0.856 1 98.38 110 GLY A N 1
ATOM 860 C CA . GLY A 1 110 ? 1.334 3.299 0.864 1 98.38 110 GLY A CA 1
ATOM 861 C C . GLY A 1 110 ? 0.159 2.582 0.229 1 98.38 110 GLY A C 1
ATOM 862 O O . GLY A 1 110 ? 0.344 1.693 -0.606 1 98.38 110 GLY A O 1
ATOM 863 N N . HIS A 1 111 ? -1.037 2.953 0.569 1 98.31 111 HIS A N 1
ATOM 864 C CA . HIS A 1 111 ? -2.215 2.275 0.04 1 98.31 111 HIS A CA 1
ATOM 865 C C . HIS A 1 111 ? -2.43 2.613 -1.432 1 98.31 111 HIS A C 1
ATOM 867 O O . HIS A 1 111 ? -3.061 1.845 -2.164 1 98.31 111 HIS A O 1
ATOM 873 N N . SER A 1 112 ? -1.906 3.748 -1.863 1 97.81 112 SER A N 1
ATOM 874 C CA . SER A 1 112 ? -2.105 4.176 -3.244 1 97.81 112 SER A CA 1
ATOM 875 C C . SER A 1 112 ? -0.963 3.707 -4.137 1 97.81 112 SER A C 1
ATOM 877 O O . SER A 1 112 ? -1.184 3.344 -5.297 1 97.81 112 SER A O 1
ATOM 879 N N . ASP A 1 113 ? 0.149 3.74 -3.611 1 97.88 113 ASP A N 1
ATOM 880 C CA . ASP A 1 113 ? 1.336 3.34 -4.359 1 97.88 113 ASP A CA 1
ATOM 881 C C . ASP A 1 113 ? 2.363 2.678 -3.445 1 97.88 113 ASP A C 1
ATOM 883 O O . ASP A 1 113 ? 3.355 3.301 -3.064 1 97.88 113 ASP A O 1
ATOM 887 N N . PRO A 1 114 ? 2.203 1.425 -3.248 1 97.56 114 PRO A N 1
ATOM 888 C CA . PRO A 1 114 ? 3.062 0.727 -2.289 1 97.56 114 PRO A CA 1
ATOM 889 C C . PRO A 1 114 ? 4.52 0.652 -2.744 1 97.56 114 PRO A C 1
ATOM 891 O O . PRO A 1 114 ? 5.422 0.529 -1.915 1 97.56 114 PRO A O 1
ATOM 894 N N . LEU A 1 115 ? 4.793 0.749 -4.023 1 97.25 115 LEU A N 1
ATOM 895 C CA . LEU A 1 115 ? 6.145 0.577 -4.543 1 97.25 115 LEU A CA 1
ATOM 896 C C . LEU A 1 115 ? 6.988 1.821 -4.281 1 97.25 115 LEU A C 1
ATOM 898 O O . LEU A 1 115 ? 8.211 1.728 -4.125 1 97.25 115 LEU A O 1
ATOM 902 N N . GLN A 1 116 ? 6.332 2.973 -4.168 1 97.81 116 GLN A N 1
ATOM 903 C CA . GLN A 1 116 ? 7.059 4.227 -4.02 1 97.81 116 GLN A CA 1
ATOM 904 C C . GLN A 1 116 ? 6.926 4.777 -2.604 1 97.81 116 GLN A C 1
ATOM 906 O O . GLN A 1 116 ? 7.605 5.742 -2.24 1 97.81 116 GLN A O 1
ATOM 911 N N . ALA A 1 117 ? 6.145 4.168 -1.766 1 98.44 117 ALA A N 1
ATOM 912 C CA . ALA A 1 117 ? 5.867 4.652 -0.417 1 98.44 117 ALA A CA 1
ATOM 913 C C . ALA A 1 117 ? 7.129 4.652 0.438 1 98.44 117 ALA A C 1
ATOM 915 O O . ALA A 1 117 ? 7.832 3.641 0.52 1 98.44 117 ALA A O 1
ATOM 916 N N . GLY A 1 118 ? 7.422 5.824 1.059 1 98.38 118 GLY A N 1
ATOM 917 C CA . GLY A 1 118 ? 8.539 5.93 1.988 1 98.38 118 GLY A CA 1
ATOM 918 C C . GLY A 1 118 ? 9.891 5.957 1.299 1 98.38 118 GLY A C 1
ATOM 919 O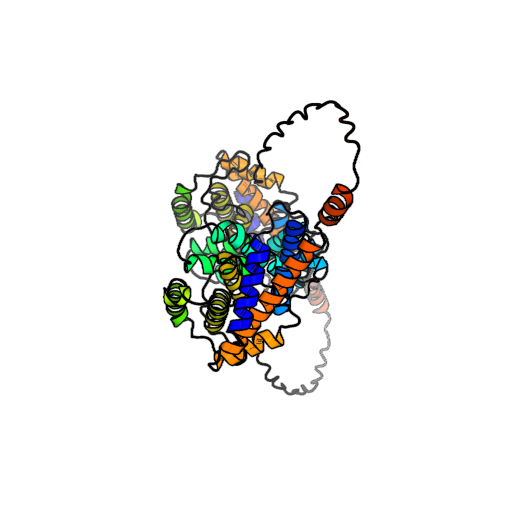 O . GLY A 1 118 ? 10.922 5.742 1.938 1 98.38 118 GLY A O 1
ATOM 920 N N . ARG A 1 119 ? 9.859 6.184 -0.025 1 98.06 119 ARG A N 1
ATOM 921 C CA . ARG A 1 119 ? 11.102 6.184 -0.784 1 98.06 119 ARG A CA 1
ATOM 922 C C . ARG A 1 119 ? 11.336 7.531 -1.456 1 98.06 119 ARG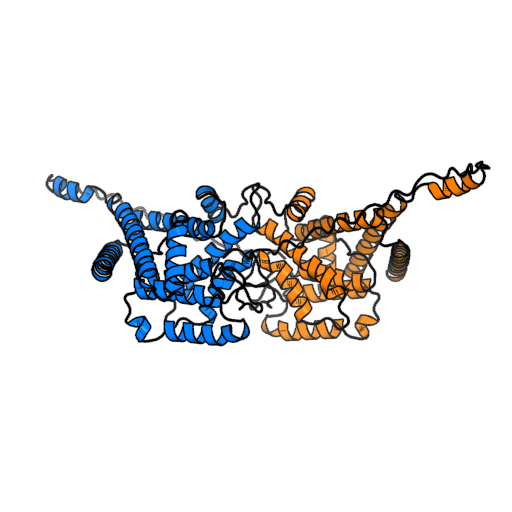 A C 1
ATOM 924 O O . ARG A 1 119 ? 10.398 8.148 -1.959 1 98.06 119 ARG A O 1
ATOM 931 N N . LEU A 1 120 ? 12.609 7.918 -1.409 1 98.75 120 LEU A N 1
ATOM 932 C CA . LEU A 1 120 ? 12.977 9.086 -2.203 1 98.75 120 LEU A CA 1
ATOM 933 C C . LEU A 1 120 ? 12.898 8.773 -3.693 1 98.75 120 LEU A C 1
ATOM 935 O O . LEU A 1 120 ? 13.273 7.68 -4.125 1 98.75 120 LEU A O 1
ATOM 939 N N . ARG A 1 121 ? 12.383 9.734 -4.387 1 98.62 121 ARG A N 1
ATOM 940 C CA . ARG A 1 121 ? 12.227 9.508 -5.824 1 98.62 121 ARG A CA 1
ATOM 941 C C . ARG A 1 121 ? 13.586 9.336 -6.492 1 98.62 121 ARG A C 1
ATOM 943 O O . ARG A 1 121 ? 14.578 9.945 -6.082 1 98.62 121 ARG A O 1
ATOM 950 N N . THR A 1 122 ? 13.602 8.578 -7.605 1 98 122 THR A N 1
ATOM 951 C CA . THR A 1 122 ? 14.82 8.32 -8.367 1 98 122 THR A CA 1
ATOM 952 C C . THR A 1 122 ? 14.758 8.984 -9.734 1 98 122 THR A C 1
ATOM 954 O O . THR A 1 122 ? 15.688 8.867 -10.531 1 98 122 THR A O 1
ATOM 957 N N . THR A 1 123 ? 13.664 9.656 -10.023 1 97.56 123 THR A N 1
ATOM 958 C CA . THR A 1 123 ? 13.484 10.359 -11.281 1 97.56 123 THR A CA 1
ATOM 959 C C . THR A 1 123 ? 13.156 11.828 -11.047 1 97.56 123 THR A C 1
ATOM 961 O O . THR A 1 123 ? 12.656 12.195 -9.977 1 97.56 123 THR A O 1
ATOM 964 N N . GLN A 1 124 ? 13.531 12.57 -12.062 1 97.12 124 GLN A N 1
ATOM 965 C CA . GLN A 1 124 ? 13.227 14 -11.969 1 97.12 124 GLN A CA 1
ATOM 966 C C . GLN A 1 124 ? 11.727 14.25 -12.102 1 97.12 124 GLN A C 1
ATOM 968 O O . GLN A 1 124 ? 11.039 13.57 -12.859 1 97.12 124 GLN A O 1
ATOM 973 N N . VAL A 1 125 ? 11.242 15.102 -11.32 1 96.12 125 VAL A N 1
ATOM 974 C CA . VAL A 1 125 ? 9.852 15.516 -11.414 1 96.12 125 VAL A CA 1
ATOM 975 C C . VAL A 1 125 ? 9.773 17.016 -11.641 1 96.12 125 VAL A C 1
ATOM 977 O O . VAL A 1 125 ? 10.781 17.719 -11.523 1 96.12 125 VAL A O 1
ATOM 980 N N . PHE A 1 126 ? 8.586 17.469 -12.062 1 91.88 126 PHE A N 1
ATOM 981 C CA . PHE A 1 126 ? 8.32 18.891 -12.328 1 91.88 126 PHE A CA 1
ATOM 982 C C . PHE A 1 126 ? 7.008 19.328 -11.695 1 91.88 126 PHE A C 1
ATOM 984 O O . PHE A 1 126 ? 6 18.625 -11.789 1 91.88 126 PHE A O 1
ATOM 991 N N . VAL A 1 127 ? 7.086 20.375 -10.984 1 90.69 127 VAL A N 1
ATOM 992 C CA . VAL A 1 127 ? 5.922 20.891 -10.273 1 90.69 127 VAL A CA 1
ATOM 993 C C . VAL A 1 127 ? 5.609 22.312 -10.75 1 90.69 127 VAL A C 1
ATOM 995 O O . VAL A 1 127 ? 6.168 23.281 -10.234 1 90.69 127 VAL A O 1
ATOM 998 N N . SER A 1 128 ? 4.605 22.359 -11.633 1 84.25 128 SER A N 1
ATOM 999 C CA . SER A 1 128 ? 4.266 23.641 -12.219 1 84.25 128 SER A CA 1
ATOM 1000 C C . SER A 1 128 ? 5.512 24.359 -12.727 1 84.25 128 SER A C 1
ATOM 1002 O O . SER A 1 128 ? 6.207 23.859 -13.617 1 84.25 128 SER A O 1
ATOM 1004 N N . ASN A 1 129 ? 5.84 25.531 -11.984 1 86.06 129 ASN A N 1
ATOM 1005 C CA . ASN A 1 129 ? 6.98 26.328 -12.43 1 86.06 129 ASN A CA 1
ATOM 1006 C C . ASN A 1 129 ? 8.227 26.016 -11.609 1 86.06 129 ASN A C 1
ATOM 1008 O O . ASN A 1 129 ? 9.297 26.594 -11.852 1 86.06 129 ASN A O 1
ATOM 1012 N N . HIS A 1 130 ? 8.086 25.219 -10.719 1 92.12 130 HIS A N 1
ATOM 1013 C CA . HIS A 1 130 ? 9.195 24.828 -9.867 1 92.12 130 HIS A CA 1
ATOM 1014 C C . HIS A 1 130 ? 9.844 23.547 -10.367 1 92.12 130 HIS A C 1
ATOM 1016 O O . HIS A 1 130 ? 9.141 22.594 -10.727 1 92.12 130 HIS A O 1
ATOM 1022 N N . ILE A 1 131 ? 11.172 23.578 -10.461 1 95.81 131 ILE A N 1
ATOM 1023 C CA . ILE A 1 131 ? 11.938 22.375 -10.766 1 95.81 131 ILE A CA 1
ATOM 1024 C C . ILE A 1 131 ? 12.648 21.891 -9.5 1 95.81 131 ILE A C 1
ATOM 1026 O O . ILE A 1 131 ? 13.688 22.422 -9.117 1 95.81 131 ILE A O 1
ATOM 1030 N N . PRO A 1 132 ? 12.133 20.875 -8.914 1 97.44 132 PRO A N 1
ATOM 1031 C CA . PRO A 1 132 ? 12.766 20.359 -7.699 1 97.44 132 PRO A CA 1
ATOM 1032 C C . PRO A 1 132 ? 14.195 19.875 -7.941 1 97.44 132 PRO A C 1
ATOM 1034 O O . PRO A 1 132 ? 14.578 19.609 -9.086 1 97.44 132 PRO A O 1
ATOM 1037 N N . PRO A 1 133 ? 14.977 19.781 -6.926 1 98.12 133 PRO A N 1
ATOM 1038 C CA . PRO A 1 133 ? 16.344 19.281 -7.066 1 98.12 133 PRO A CA 1
ATOM 1039 C C . PRO A 1 133 ? 16.406 17.891 -7.707 1 98.12 133 PRO A C 1
ATOM 1041 O O . PRO A 1 133 ? 15.438 17.125 -7.621 1 98.12 133 PRO A O 1
ATOM 1044 N N . PRO A 1 134 ? 17.5 17.578 -8.398 1 97.94 134 PRO A N 1
ATOM 1045 C CA . PRO A 1 134 ? 17.641 16.25 -8.992 1 97.94 134 PRO A CA 1
ATOM 1046 C C . PRO A 1 134 ? 17.703 15.141 -7.945 1 97.94 134 PRO A C 1
ATOM 1048 O O . PRO A 1 134 ? 18.156 15.367 -6.82 1 97.94 134 PRO A O 1
ATOM 1051 N N . PRO A 1 135 ? 17.281 13.969 -8.32 1 98.25 135 PRO A N 1
ATOM 1052 C CA . PRO A 1 135 ? 17.219 12.844 -7.379 1 98.25 135 PRO A CA 1
ATOM 1053 C C . PRO A 1 135 ? 18.562 12.578 -6.695 1 98.25 135 PRO A C 1
ATOM 1055 O O . PRO A 1 135 ? 18.594 12.18 -5.527 1 98.25 135 PRO A O 1
ATOM 1058 N N . THR A 1 136 ? 19.641 12.852 -7.281 1 98.25 136 THR A N 1
ATOM 1059 C CA . THR A 1 136 ? 20.969 12.523 -6.758 1 98.25 136 THR A CA 1
ATOM 1060 C C . THR A 1 136 ? 21.281 13.383 -5.535 1 98.25 136 THR A C 1
ATOM 1062 O O . THR A 1 136 ? 22.203 13.062 -4.773 1 98.25 136 THR A O 1
ATOM 1065 N N . ARG A 1 137 ? 20.516 14.438 -5.336 1 98.56 137 ARG A N 1
ATOM 1066 C CA . ARG A 1 137 ? 20.812 15.359 -4.246 1 98.56 137 ARG A CA 1
ATOM 1067 C C . ARG A 1 137 ? 19.828 15.188 -3.096 1 98.56 137 ARG A C 1
ATOM 1069 O O . ARG A 1 137 ? 19.969 15.812 -2.045 1 98.56 137 ARG A O 1
ATOM 1076 N N . LEU A 1 138 ? 18.906 14.367 -3.217 1 98.75 138 LEU A N 1
ATOM 1077 C CA . LEU A 1 138 ? 17.781 14.336 -2.293 1 98.75 138 LEU A CA 1
ATOM 1078 C C . LEU A 1 138 ? 18.219 13.828 -0.922 1 98.75 138 LEU A C 1
ATOM 1080 O O . LEU A 1 138 ? 17.75 14.328 0.106 1 98.75 138 LEU A O 1
ATOM 1084 N N . GLN A 1 139 ? 19.062 12.82 -0.945 1 98.5 139 GLN A N 1
ATOM 1085 C CA . GLN A 1 139 ? 19.5 12.281 0.339 1 98.5 139 GLN A CA 1
ATOM 1086 C C . GLN A 1 139 ? 20.156 13.367 1.189 1 98.5 139 GLN A C 1
ATOM 1088 O O . GLN A 1 139 ? 19.812 13.531 2.361 1 98.5 139 GLN A O 1
ATOM 1093 N N . VAL A 1 140 ? 21.031 14.133 0.62 1 98.69 140 VAL A N 1
ATOM 1094 C CA . VAL A 1 140 ? 21.766 15.172 1.335 1 98.69 140 VAL A CA 1
ATOM 1095 C C . VAL A 1 140 ? 20.812 16.297 1.729 1 98.69 140 VAL A C 1
ATOM 1097 O O . VAL A 1 140 ? 20.875 16.812 2.846 1 98.69 140 VAL A O 1
ATOM 1100 N N . LEU A 1 141 ? 19.953 16.688 0.863 1 98.88 141 LEU A N 1
ATOM 1101 C CA . LEU A 1 141 ? 19.016 17.766 1.132 1 98.88 141 LEU A CA 1
ATOM 1102 C C . LEU A 1 141 ? 18.062 17.406 2.268 1 98.88 141 LEU A C 1
ATOM 1104 O O . LEU A 1 141 ? 17.75 18.234 3.111 1 98.88 141 LEU A O 1
ATOM 1108 N N . MET A 1 142 ? 17.672 16.141 2.285 1 98.88 142 MET A N 1
ATOM 1109 C CA . MET A 1 142 ? 16.781 15.695 3.348 1 98.88 142 MET A CA 1
ATOM 1110 C C . MET A 1 142 ? 17.516 15.625 4.684 1 98.88 142 MET A C 1
ATOM 1112 O O . MET A 1 142 ? 16.938 15.93 5.73 1 98.88 142 MET A O 1
ATOM 1116 N N . GLU A 1 143 ? 18.719 15.203 4.664 1 98.56 143 GLU A N 1
ATOM 1117 C CA . GLU A 1 143 ? 19.516 15.219 5.883 1 98.56 143 GLU A CA 1
ATOM 1118 C C . GLU A 1 143 ? 19.703 16.641 6.406 1 98.56 143 GLU A C 1
ATOM 1120 O O . GLU A 1 143 ? 19.625 16.875 7.613 1 98.56 143 GLU A O 1
ATOM 1125 N N . ASP A 1 144 ? 19.969 17.531 5.496 1 98.62 144 ASP A N 1
ATOM 1126 C CA . ASP A 1 144 ? 20.094 18.938 5.871 1 98.62 144 ASP A CA 1
ATOM 1127 C C . ASP A 1 144 ? 18.781 19.469 6.449 1 98.62 144 ASP A C 1
ATOM 1129 O O . ASP A 1 144 ? 18.781 20.234 7.414 1 98.62 144 ASP A O 1
ATOM 1133 N N . PHE A 1 145 ? 17.766 19.125 5.82 1 98.81 145 PHE A N 1
ATOM 1134 C CA . PHE A 1 145 ? 16.438 19.531 6.281 1 98.81 145 PHE A CA 1
ATOM 1135 C C . PHE A 1 145 ? 16.188 19.031 7.703 1 98.81 145 PHE A C 1
ATOM 1137 O O . PHE A 1 145 ? 15.758 19.797 8.562 1 98.81 145 PHE A O 1
ATOM 1144 N N . VAL A 1 146 ? 16.453 17.734 7.961 1 98.75 146 VAL A N 1
ATOM 1145 C CA . VAL A 1 146 ? 16.266 17.141 9.289 1 98.75 146 VAL A CA 1
ATOM 1146 C C . VAL A 1 146 ? 17.188 17.844 10.289 1 98.75 146 VAL A C 1
ATOM 1148 O O . VAL A 1 146 ? 16.797 18.109 11.422 1 98.75 146 VAL A O 1
ATOM 1151 N N . SER A 1 147 ? 18.406 18.125 9.875 1 98.56 147 SER A N 1
ATOM 1152 C CA . SER A 1 147 ? 19.328 18.875 10.727 1 98.56 147 SER A CA 1
ATOM 1153 C C . SER A 1 147 ? 18.75 20.234 11.094 1 98.56 147 SER A C 1
ATOM 1155 O O . SER A 1 147 ? 18.828 20.656 12.25 1 98.56 147 SER A O 1
ATOM 1157 N N . TRP A 1 148 ? 18.219 20.891 10.156 1 98.69 148 TRP A N 1
ATOM 1158 C CA . TRP A 1 148 ? 17.594 22.188 10.398 1 98.69 148 TRP A CA 1
ATOM 1159 C C . TRP A 1 148 ? 16.422 22.047 11.359 1 98.69 148 TRP A C 1
ATOM 1161 O O . TRP A 1 148 ? 16.281 22.844 12.289 1 98.69 148 TRP A O 1
ATOM 1171 N N . LEU A 1 149 ? 15.609 21.047 11.141 1 98.44 149 LEU A N 1
ATOM 1172 C CA . LEU A 1 149 ? 14.453 20.828 12 1 98.44 149 LEU A CA 1
ATOM 1173 C C . LEU A 1 149 ? 14.867 20.734 13.461 1 98.44 149 LEU A C 1
ATOM 1175 O O . LEU A 1 149 ? 14.125 21.172 14.352 1 98.44 149 LEU A O 1
ATOM 1179 N N . ASN A 1 150 ? 16.047 20.188 13.617 1 98 150 ASN A N 1
ATOM 1180 C CA . ASN A 1 150 ? 16.5 19.922 14.977 1 98 150 ASN A CA 1
ATOM 1181 C C . ASN A 1 150 ? 17.453 20.984 15.477 1 98 150 ASN A C 1
ATOM 1183 O O . ASN A 1 150 ? 18.047 20.859 16.547 1 98 150 ASN A O 1
ATOM 1187 N N . SER A 1 151 ? 17.656 22.062 14.75 1 98 151 SER A N 1
ATOM 1188 C CA . SER A 1 151 ? 18.641 23.078 15.07 1 98 151 SER A CA 1
ATOM 1189 C C . SER A 1 151 ? 18.109 24.062 16.094 1 98 151 SER A C 1
ATOM 1191 O O . SER A 1 151 ? 16.891 24.219 16.25 1 98 151 SER A O 1
ATOM 1193 N N . ALA A 1 152 ? 19 24.766 16.734 1 97 152 ALA A N 1
ATOM 1194 C CA . ALA A 1 152 ? 18.641 25.828 17.672 1 97 152 ALA A CA 1
ATOM 1195 C C . ALA A 1 152 ? 17.969 26.984 16.953 1 97 152 ALA A C 1
ATOM 1197 O O . ALA A 1 152 ? 17.078 27.641 17.516 1 97 152 ALA A O 1
ATOM 1198 N N . GLU A 1 153 ? 18.422 27.172 15.781 1 97.12 153 GLU A N 1
ATOM 1199 C CA . GLU A 1 153 ? 17.844 28.25 14.984 1 97.12 153 GLU A CA 1
ATOM 1200 C C . GLU A 1 153 ? 16.359 28.016 14.727 1 97.12 153 GLU A C 1
ATOM 1202 O O . GLU A 1 153 ? 15.547 28.922 14.867 1 97.12 153 GLU A O 1
ATOM 1207 N N . ALA A 1 154 ? 16.047 26.844 14.305 1 96 154 ALA A N 1
ATOM 1208 C CA . ALA A 1 154 ? 14.648 26.5 14.062 1 96 154 ALA A CA 1
ATOM 1209 C C . ALA A 1 154 ? 13.836 26.531 15.352 1 96 154 ALA A C 1
ATOM 1211 O O . ALA A 1 154 ? 12.703 27.031 15.367 1 96 154 ALA A O 1
ATOM 1212 N N . ALA A 1 155 ? 14.43 26.078 16.438 1 94.12 155 ALA A N 1
ATOM 1213 C CA . ALA A 1 155 ? 13.758 26.016 17.734 1 94.12 155 ALA A CA 1
ATOM 1214 C C . ALA A 1 155 ? 13.445 27.422 18.25 1 94.12 155 ALA A C 1
ATOM 1216 O O . ALA A 1 155 ? 12.531 27.594 19.062 1 94.12 155 ALA A O 1
ATOM 1217 N N . ALA A 1 156 ? 14.195 28.391 17.812 1 97.19 156 ALA A N 1
ATOM 1218 C CA . ALA A 1 156 ? 14.031 29.766 18.281 1 97.19 156 ALA A CA 1
ATOM 1219 C C . ALA A 1 156 ? 12.875 30.453 17.562 1 97.19 156 ALA A C 1
ATOM 1221 O O . ALA A 1 156 ? 12.391 31.5 18 1 97.19 156 ALA A O 1
ATOM 1222 N N . LEU A 1 157 ? 12.406 29.875 16.5 1 97.25 157 LEU A N 1
ATOM 1223 C CA . LEU A 1 157 ? 11.297 30.453 15.75 1 97.25 157 LEU A CA 1
ATOM 1224 C C . LEU A 1 157 ? 9.977 30.234 16.484 1 97.25 157 LEU A C 1
ATOM 1226 O O . LEU A 1 157 ? 9.836 29.281 17.234 1 97.25 157 LEU A O 1
ATOM 1230 N N . HIS A 1 158 ? 9.039 31.25 16.266 1 97.75 158 HIS A N 1
ATOM 1231 C CA . HIS A 1 158 ? 7.668 30.953 16.688 1 97.75 158 HIS A CA 1
ATOM 1232 C C . HIS A 1 158 ? 7.172 29.656 16.078 1 97.75 158 HIS A C 1
ATOM 1234 O O . HIS A 1 158 ? 7.43 29.375 14.906 1 97.75 158 HIS A O 1
ATOM 1240 N N . PRO A 1 159 ? 6.418 28.844 16.797 1 97.75 159 PRO A N 1
ATOM 1241 C CA . PRO A 1 159 ? 6.016 27.516 16.312 1 97.75 159 PRO A CA 1
ATOM 1242 C C . PRO A 1 159 ? 5.281 27.578 14.977 1 97.75 159 PRO A C 1
ATOM 1244 O O . PRO A 1 159 ? 5.488 26.703 14.125 1 97.75 159 PRO A O 1
ATOM 1247 N N . VAL A 1 160 ? 4.465 28.531 14.75 1 98.44 160 VAL A N 1
ATOM 1248 C CA . VAL A 1 160 ? 3.715 28.656 13.508 1 98.44 160 VAL A CA 1
ATOM 1249 C C . VAL A 1 160 ? 4.676 28.938 12.352 1 98.44 160 VAL A C 1
ATOM 1251 O O . VAL A 1 160 ? 4.535 28.344 11.273 1 98.44 160 VAL A O 1
ATOM 1254 N N . ARG A 1 161 ? 5.594 29.828 12.578 1 98.12 161 ARG A N 1
ATOM 1255 C CA . ARG A 1 161 ? 6.598 30.125 11.555 1 98.12 161 ARG A CA 1
ATOM 1256 C C . ARG A 1 161 ? 7.469 28.906 11.289 1 98.12 161 ARG A C 1
ATOM 1258 O O . ARG A 1 161 ? 7.738 28.562 10.133 1 98.12 161 ARG A O 1
ATOM 1265 N N . TYR A 1 162 ? 7.883 28.297 12.383 1 98.44 162 TYR A N 1
ATOM 1266 C CA . TYR A 1 162 ? 8.695 27.094 12.297 1 98.44 162 TYR A CA 1
ATOM 1267 C C . TYR A 1 162 ? 7.996 26.016 11.461 1 98.44 162 TYR A C 1
ATOM 1269 O O . TYR A 1 162 ? 8.578 25.469 10.523 1 98.44 162 TYR A O 1
ATOM 1277 N N . ALA A 1 163 ? 6.777 25.75 11.75 1 98.62 163 ALA A N 1
ATOM 1278 C CA . ALA A 1 163 ? 5.996 24.734 11.062 1 98.62 163 ALA A CA 1
ATOM 1279 C C . ALA A 1 163 ? 5.766 25.109 9.602 1 98.62 163 ALA A C 1
ATOM 1281 O O . ALA A 1 163 ? 5.859 24.25 8.711 1 98.62 163 ALA A O 1
ATOM 1282 N N . ALA A 1 164 ? 5.477 26.344 9.336 1 98.75 164 ALA A N 1
ATOM 1283 C CA . ALA A 1 164 ? 5.242 26.812 7.969 1 98.75 164 ALA A CA 1
ATOM 1284 C C . ALA A 1 164 ? 6.496 26.656 7.113 1 98.75 164 ALA A C 1
ATOM 1286 O O . ALA A 1 164 ? 6.422 26.219 5.965 1 98.75 164 ALA A O 1
ATOM 1287 N N . LEU A 1 165 ? 7.586 27.016 7.699 1 98.81 165 LEU A N 1
ATOM 1288 C CA . LEU A 1 165 ? 8.844 26.922 6.969 1 98.81 165 LEU A CA 1
ATOM 1289 C C . LEU A 1 165 ? 9.211 25.453 6.723 1 98.81 165 LEU A C 1
ATOM 1291 O O . LEU A 1 165 ? 9.727 25.109 5.656 1 98.81 165 LEU A O 1
ATOM 1295 N N . ALA A 1 166 ? 8.969 24.641 7.723 1 98.88 166 ALA A N 1
ATOM 1296 C CA . ALA A 1 166 ? 9.211 23.219 7.543 1 98.88 166 ALA A CA 1
ATOM 1297 C C . ALA A 1 166 ? 8.375 22.672 6.387 1 98.88 166 ALA A C 1
ATOM 1299 O O . ALA A 1 166 ? 8.883 21.922 5.543 1 98.88 166 ALA A O 1
ATOM 1300 N N . HIS A 1 167 ? 7.125 23.078 6.406 1 98.88 167 HIS A N 1
ATOM 1301 C CA . HIS A 1 167 ? 6.238 22.703 5.309 1 98.88 167 HIS A CA 1
ATOM 1302 C C . HIS A 1 167 ? 6.809 23.141 3.965 1 98.88 167 HIS A C 1
ATOM 1304 O O . HIS A 1 167 ? 6.957 22.312 3.055 1 98.88 167 HIS A O 1
ATOM 1310 N N . TYR A 1 168 ? 7.168 24.328 3.877 1 98.75 168 TYR A N 1
ATOM 1311 C CA . TYR A 1 168 ? 7.656 24.891 2.621 1 98.75 168 TYR A CA 1
ATOM 1312 C C . TYR A 1 168 ? 8.93 24.188 2.168 1 98.75 168 TYR A C 1
ATOM 1314 O O . TYR A 1 168 ? 9.055 23.812 1.002 1 98.75 168 TYR A O 1
ATOM 1322 N N . LYS A 1 169 ? 9.836 24.031 3.082 1 98.75 169 LYS A N 1
ATOM 1323 C CA . LYS A 1 169 ? 11.117 23.422 2.73 1 98.75 169 LYS A CA 1
ATOM 1324 C C . LYS A 1 169 ? 10.922 22.016 2.18 1 98.75 169 LYS A C 1
ATOM 1326 O O . LYS A 1 169 ? 11.562 21.641 1.194 1 98.75 169 LYS A O 1
ATOM 1331 N N . LEU A 1 170 ? 10.047 21.266 2.787 1 98.88 170 LEU A N 1
ATOM 1332 C CA . LEU A 1 170 ? 9.797 19.906 2.338 1 98.88 170 LEU A CA 1
ATOM 1333 C C . LEU A 1 170 ? 9.164 19.891 0.949 1 98.88 170 LEU A C 1
ATOM 1335 O O . LEU A 1 170 ? 9.562 19.109 0.089 1 98.88 170 LEU A O 1
ATOM 1339 N N . VAL A 1 171 ? 8.211 20.766 0.719 1 98.62 171 VAL A N 1
ATOM 1340 C CA . VAL A 1 171 ? 7.555 20.844 -0.583 1 98.62 171 VAL A CA 1
ATOM 1341 C C . VAL A 1 171 ? 8.555 21.328 -1.635 1 98.62 171 VAL A C 1
ATOM 1343 O O . VAL A 1 171 ? 8.523 20.875 -2.783 1 98.62 171 VAL A O 1
ATOM 1346 N N . PHE A 1 172 ? 9.438 22.172 -1.242 1 98.31 172 PHE A N 1
ATOM 1347 C CA . PHE A 1 172 ? 10.445 22.688 -2.154 1 98.31 172 PHE A CA 1
ATOM 1348 C C . PHE A 1 172 ? 11.406 21.578 -2.584 1 98.31 172 PHE A C 1
ATOM 1350 O O . PHE A 1 172 ? 11.711 21.438 -3.77 1 98.31 172 PHE A O 1
ATOM 1357 N N . ILE A 1 173 ? 11.898 20.828 -1.6 1 98.69 173 ILE A N 1
ATOM 1358 C CA . ILE A 1 173 ? 12.812 19.734 -1.893 1 98.69 173 ILE A CA 1
ATOM 1359 C C . ILE A 1 173 ? 12.102 18.688 -2.758 1 98.69 173 ILE A C 1
ATOM 1361 O O . ILE A 1 173 ? 12.695 18.141 -3.695 1 98.69 173 ILE A O 1
ATOM 1365 N N . HIS A 1 174 ? 10.82 18.453 -2.393 1 98.81 174 HIS A N 1
ATOM 1366 C CA . HIS A 1 174 ? 9.969 17.531 -3.133 1 98.81 174 HIS A CA 1
ATOM 1367 C C . HIS A 1 174 ? 10.641 16.156 -3.293 1 98.81 174 HIS A C 1
ATOM 1369 O O . HIS A 1 174 ? 10.828 15.688 -4.414 1 98.81 174 HIS A O 1
ATOM 1375 N N . PRO A 1 175 ? 10.836 15.469 -2.254 1 98.88 175 PRO A N 1
ATOM 1376 C CA . PRO A 1 175 ? 11.719 14.297 -2.275 1 98.88 175 PRO A CA 1
ATOM 1377 C C . PRO A 1 175 ? 11.008 13.039 -2.773 1 98.88 175 PRO A C 1
ATOM 1379 O O . PRO A 1 175 ? 11.664 12.023 -3.035 1 98.88 175 PRO A O 1
ATOM 1382 N N . PHE A 1 176 ? 9.711 13.094 -2.947 1 98.81 176 PHE A N 1
ATOM 1383 C CA . PHE A 1 176 ? 8.953 11.891 -3.279 1 98.81 176 PHE A CA 1
ATOM 1384 C C . PHE A 1 176 ? 8.352 12 -4.676 1 98.81 176 PHE A C 1
ATOM 1386 O O . PHE A 1 176 ? 8.219 13.094 -5.219 1 98.81 176 PHE A O 1
ATOM 1393 N N . SER A 1 177 ? 7.984 10.875 -5.262 1 97.75 177 SER A N 1
ATOM 1394 C CA . SER A 1 177 ? 7.359 10.859 -6.582 1 97.75 177 SER A CA 1
ATOM 1395 C C . SER A 1 177 ? 5.938 11.398 -6.527 1 97.75 177 SER A C 1
ATOM 1397 O O . SER A 1 177 ? 5.441 11.961 -7.512 1 97.75 177 SER A O 1
ATOM 1399 N N . ASP A 1 178 ? 5.297 11.188 -5.391 1 97.62 178 ASP A N 1
ATOM 1400 C CA . ASP A 1 178 ? 3.955 11.68 -5.086 1 97.62 178 ASP A CA 1
ATOM 1401 C C . ASP A 1 178 ? 3.742 11.805 -3.58 1 97.62 178 ASP A C 1
ATOM 1403 O O . ASP A 1 178 ? 4.523 11.273 -2.791 1 97.62 178 ASP A O 1
ATOM 1407 N N . GLY A 1 179 ? 2.768 12.586 -3.232 1 98.38 179 GLY A N 1
ATOM 1408 C CA . GLY A 1 179 ? 2.4 12.68 -1.827 1 98.38 179 GLY A CA 1
ATOM 1409 C C . GLY A 1 179 ? 3.189 13.742 -1.074 1 98.38 179 GLY A C 1
ATOM 1410 O O . GLY A 1 179 ? 3.137 13.797 0.156 1 98.38 179 GLY A O 1
ATOM 1411 N N . ASN A 1 180 ? 3.934 14.586 -1.76 1 98.62 180 ASN A N 1
ATOM 1412 C CA . ASN A 1 180 ? 4.766 15.594 -1.112 1 98.62 180 ASN A CA 1
ATOM 1413 C C . ASN A 1 180 ? 3.928 16.594 -0.325 1 98.62 180 ASN A C 1
ATOM 1415 O O . ASN A 1 180 ? 4.195 16.844 0.851 1 98.62 180 ASN A O 1
ATOM 1419 N N . GLY A 1 181 ? 2.918 17.172 -0.957 1 98.19 181 GLY A N 1
ATOM 1420 C CA . GLY A 1 181 ? 2.057 18.125 -0.284 1 98.19 181 GLY A CA 1
ATOM 1421 C C . GLY A 1 181 ? 1.361 17.547 0.936 1 98.19 181 GLY A C 1
ATOM 1422 O O . GLY A 1 181 ? 1.38 18.156 2.01 1 98.19 181 GLY A O 1
ATOM 1423 N N . ARG A 1 182 ? 0.796 16.391 0.777 1 98.75 182 ARG A N 1
ATOM 1424 C CA . ARG A 1 182 ? 0.111 15.727 1.88 1 98.75 182 ARG A CA 1
ATOM 1425 C C . ARG A 1 182 ? 1.067 15.461 3.037 1 98.75 182 ARG A C 1
ATOM 1427 O O . ARG A 1 182 ? 0.742 15.734 4.195 1 98.75 182 ARG A O 1
ATOM 1434 N N . THR A 1 183 ? 2.199 14.977 2.721 1 98.94 183 THR A N 1
ATOM 1435 C CA . THR A 1 183 ? 3.201 14.695 3.744 1 98.94 183 THR A CA 1
ATOM 1436 C C . THR A 1 183 ? 3.635 15.984 4.438 1 98.94 183 THR A C 1
ATOM 1438 O O . THR A 1 183 ? 3.73 16.031 5.664 1 98.94 183 THR A O 1
ATOM 1441 N N . ALA A 1 184 ? 3.865 17.016 3.676 1 98.88 184 ALA A N 1
ATOM 1442 C CA . ALA A 1 184 ? 4.312 18.281 4.227 1 98.88 184 ALA A CA 1
ATOM 1443 C C . ALA A 1 184 ? 3.26 18.875 5.16 1 98.88 184 ALA A C 1
ATOM 1445 O O . ALA A 1 184 ? 3.594 19.422 6.219 1 98.88 184 ALA A O 1
ATOM 1446 N N . ARG A 1 185 ? 2.053 18.797 4.77 1 98.81 185 ARG A N 1
ATOM 1447 C CA . ARG A 1 185 ? 0.984 19.312 5.617 1 98.81 185 ARG A CA 1
ATOM 1448 C C . ARG A 1 185 ? 0.881 18.531 6.918 1 98.81 185 ARG A C 1
ATOM 1450 O O . ARG A 1 185 ? 0.591 19.094 7.973 1 98.81 185 ARG A O 1
ATOM 1457 N N . LEU A 1 186 ? 1.131 17.234 6.875 1 98.81 186 LEU A N 1
ATOM 1458 C CA . LEU A 1 186 ? 1.126 16.406 8.078 1 98.81 186 LEU A CA 1
ATOM 1459 C C . LEU A 1 186 ? 2.318 16.734 8.969 1 98.81 186 LEU A C 1
ATOM 1461 O O . LEU A 1 186 ? 2.182 16.812 10.188 1 98.81 186 LEU A O 1
ATOM 1465 N N . VAL A 1 187 ? 3.457 16.953 8.367 1 98.75 187 VAL A N 1
ATOM 1466 C CA . VAL A 1 187 ? 4.648 17.328 9.125 1 98.75 187 VAL A CA 1
ATOM 1467 C C . VAL A 1 187 ? 4.438 18.672 9.789 1 98.75 187 VAL A C 1
ATOM 1469 O O . VAL A 1 187 ? 4.773 18.859 10.961 1 98.75 187 VAL A O 1
ATOM 1472 N N . MET A 1 188 ? 3.883 19.625 9.062 1 98.69 188 MET A N 1
ATOM 1473 C CA . MET A 1 188 ? 3.531 20.922 9.625 1 98.69 188 MET A CA 1
ATOM 1474 C C . MET A 1 188 ? 2.666 20.766 10.867 1 98.69 188 MET A C 1
ATOM 1476 O O . MET A 1 188 ? 2.951 21.359 11.906 1 98.69 188 MET A O 1
ATOM 1480 N N . ASN A 1 189 ? 1.717 19.938 10.773 1 98.5 189 ASN A N 1
ATOM 1481 C CA . ASN A 1 189 ? 0.789 19.766 11.883 1 98.5 189 ASN A CA 1
ATOM 1482 C C . ASN A 1 189 ? 1.433 19 13.039 1 98.5 189 ASN A C 1
ATOM 1484 O O . ASN A 1 189 ? 1.122 19.25 14.203 1 98.5 189 ASN A O 1
ATOM 1488 N N . PHE A 1 190 ? 2.279 18.094 12.727 1 98.38 190 PHE A N 1
ATOM 1489 C CA . PHE A 1 190 ? 3.059 17.422 13.766 1 98.38 190 PHE A CA 1
ATOM 1490 C C . PHE A 1 190 ? 3.822 18.438 14.609 1 98.38 190 PHE A C 1
ATOM 1492 O O . PHE A 1 190 ? 3.744 18.406 15.836 1 98.38 190 PHE A O 1
ATOM 1499 N N . LEU A 1 191 ? 4.473 19.344 13.953 1 97.62 191 LEU A N 1
ATOM 1500 C CA . LEU A 1 191 ? 5.273 20.359 14.633 1 97.62 191 LEU A CA 1
ATOM 1501 C C . LEU A 1 191 ? 4.387 21.312 15.43 1 97.62 191 LEU A C 1
ATOM 1503 O O . LEU A 1 191 ? 4.727 21.688 16.547 1 97.62 191 LEU A O 1
ATOM 1507 N N . LEU A 1 192 ? 3.293 21.688 14.867 1 97.88 192 LEU A N 1
ATOM 1508 C CA . LEU A 1 192 ? 2.359 22.562 15.562 1 97.88 192 LEU A CA 1
ATOM 1509 C C . LEU A 1 192 ? 1.802 21.891 16.812 1 97.88 192 LEU A C 1
ATOM 1511 O O . LEU A 1 192 ? 1.709 22.516 17.875 1 97.88 192 LEU A O 1
ATOM 1515 N N . MET A 1 193 ? 1.481 20.656 16.688 1 97.44 193 MET A N 1
ATOM 1516 C CA . MET A 1 193 ? 0.918 19.922 17.812 1 97.44 193 MET A CA 1
ATOM 1517 C C . MET A 1 193 ? 1.954 19.734 18.922 1 97.44 193 MET A C 1
ATOM 1519 O O . MET A 1 193 ? 1.611 19.719 20.109 1 97.44 193 MET A O 1
ATOM 1523 N N . GLN A 1 194 ? 3.15 19.547 18.531 1 96.12 194 GLN A N 1
ATOM 1524 C CA . GLN A 1 194 ? 4.215 19.5 19.531 1 96.12 194 GLN A CA 1
ATOM 1525 C C . GLN A 1 194 ? 4.254 20.766 20.359 1 96.12 194 GLN A C 1
ATOM 1527 O O . GLN A 1 194 ? 4.656 20.75 21.516 1 96.12 194 GLN A O 1
ATOM 1532 N N . ALA A 1 195 ? 3.818 21.828 19.781 1 95.81 195 ALA A N 1
ATOM 1533 C CA . ALA A 1 195 ? 3.848 23.125 20.453 1 95.81 195 ALA A CA 1
ATOM 1534 C C . ALA A 1 195 ? 2.5 23.453 21.094 1 95.81 195 ALA A C 1
ATOM 1536 O O . ALA A 1 195 ? 2.258 24.578 21.516 1 95.81 195 ALA A O 1
ATOM 1537 N N . GLY A 1 196 ? 1.614 22.516 21.031 1 96.06 196 GLY A N 1
ATOM 1538 C CA . GLY A 1 196 ? 0.365 22.656 21.766 1 96.06 196 GLY A CA 1
ATOM 1539 C C . GLY A 1 196 ? -0.772 23.188 20.906 1 96.06 196 GLY A C 1
ATOM 1540 O O . GLY A 1 196 ? -1.874 23.422 21.406 1 96.06 196 GLY A O 1
ATOM 1541 N N . PHE A 1 197 ? -0.553 23.422 19.703 1 97.75 197 PHE A N 1
ATOM 1542 C CA . PHE A 1 197 ? -1.611 23.844 18.781 1 97.75 197 PHE A CA 1
ATOM 1543 C C . PHE A 1 197 ? -2.43 22.656 18.312 1 97.75 197 PHE A C 1
ATOM 1545 O O . PHE A 1 197 ? -1.92 21.531 18.25 1 97.75 197 PHE A O 1
ATOM 1552 N N . PRO A 1 198 ? -3.725 22.844 18.031 1 97.12 198 PRO A N 1
ATOM 1553 C CA . PRO A 1 198 ? -4.441 21.812 17.281 1 97.12 198 PRO A CA 1
ATOM 1554 C C . PRO A 1 198 ? -3.992 21.703 15.828 1 97.12 198 PRO A C 1
ATOM 1556 O O . PRO A 1 198 ? -3.393 22.641 15.297 1 97.12 198 PRO A O 1
ATOM 1559 N N . PRO A 1 199 ? -4.242 20.547 15.211 1 97.06 199 PRO A N 1
ATOM 1560 C CA . PRO A 1 199 ? -3.9 20.469 13.789 1 97.06 199 PRO A CA 1
ATOM 1561 C C . PRO A 1 199 ? -4.621 21.516 12.945 1 97.06 199 PRO A C 1
ATOM 1563 O O . PRO A 1 199 ? -5.852 21.594 12.969 1 97.06 199 PRO A O 1
ATOM 1566 N N . VAL A 1 200 ? -3.85 22.188 12.234 1 97.38 200 VAL A N 1
ATOM 1567 C CA . VAL A 1 200 ? -4.355 23.297 11.422 1 97.38 200 VAL A CA 1
ATOM 1568 C C . VAL A 1 200 ? -4.961 22.75 10.133 1 97.38 200 VAL A C 1
ATOM 1570 O O . VAL A 1 200 ? -4.387 21.859 9.492 1 97.38 200 VAL A O 1
ATOM 1573 N N . ILE A 1 201 ? -6.066 23.297 9.742 1 97.31 201 ILE A N 1
ATOM 1574 C CA . ILE A 1 201 ? -6.766 22.875 8.531 1 97.31 201 ILE A CA 1
ATOM 1575 C C . ILE A 1 201 ? -6.551 23.922 7.43 1 97.31 201 ILE A C 1
ATOM 1577 O O . ILE A 1 201 ? -6.891 25.094 7.598 1 97.31 201 ILE A O 1
ATOM 1581 N N . ILE A 1 202 ? -5.949 23.531 6.422 1 98.19 202 ILE A N 1
ATOM 1582 C CA . ILE A 1 202 ? -5.973 24.281 5.172 1 98.19 202 ILE A CA 1
ATOM 1583 C C . ILE A 1 202 ? -7.141 23.812 4.309 1 98.19 202 ILE A C 1
ATOM 1585 O O . ILE A 1 202 ? -7.148 22.672 3.832 1 98.19 202 ILE A O 1
ATOM 1589 N N . ARG A 1 203 ? -8.07 24.672 4.105 1 97.75 203 ARG A N 1
ATOM 1590 C CA . ARG A 1 203 ? -9.281 24.281 3.396 1 97.75 203 ARG A CA 1
ATOM 1591 C C . ARG A 1 203 ? -9.031 24.188 1.896 1 97.75 203 ARG A C 1
ATOM 1593 O O . ARG A 1 203 ? -8.297 24.984 1.329 1 97.75 203 ARG A O 1
ATOM 1600 N N . LYS A 1 204 ? -9.672 23.234 1.241 1 97.38 204 LYS A N 1
ATOM 1601 C CA . LYS A 1 204 ? -9.492 23.062 -0.196 1 97.38 204 LYS A CA 1
ATOM 1602 C C . LYS A 1 204 ? -9.969 24.281 -0.967 1 97.38 204 LYS A C 1
ATOM 1604 O O . LYS A 1 204 ? -9.453 24.594 -2.045 1 97.38 204 LYS A O 1
ATOM 1609 N N . GLN A 1 205 ? -10.875 25.062 -0.427 1 97.19 205 GLN A N 1
ATOM 1610 C CA . GLN A 1 205 ? -11.344 26.297 -1.045 1 97.19 205 GLN A CA 1
ATOM 1611 C C . GLN A 1 205 ? -10.234 27.344 -1.083 1 97.19 205 GLN A C 1
ATOM 1613 O O . GLN A 1 205 ? -10.305 28.297 -1.86 1 97.19 205 GLN A O 1
ATOM 1618 N N . ASP A 1 206 ? -9.266 27.203 -0.2 1 97.62 206 ASP A N 1
ATOM 1619 C CA . ASP A 1 206 ? -8.156 28.156 -0.124 1 97.62 206 ASP A CA 1
ATOM 1620 C C . ASP A 1 206 ? -6.945 27.656 -0.9 1 97.62 206 ASP A C 1
ATOM 1622 O O . ASP A 1 206 ? -5.828 28.141 -0.7 1 97.62 206 ASP A O 1
ATOM 1626 N N . ARG A 1 207 ? -7.117 26.719 -1.729 1 96.75 207 ARG A N 1
ATOM 1627 C CA . ARG A 1 207 ? -6.059 26.047 -2.484 1 96.75 207 ARG A CA 1
ATOM 1628 C C . ARG A 1 207 ? -5.238 27.062 -3.277 1 96.75 207 ARG A C 1
ATOM 1630 O O . ARG A 1 207 ? -4.008 26.984 -3.318 1 96.75 207 ARG A O 1
ATOM 1637 N N . MET A 1 208 ? -5.879 28 -3.91 1 96.38 208 MET A N 1
ATOM 1638 C CA . MET A 1 208 ? -5.172 28.984 -4.719 1 96.38 208 MET A CA 1
ATOM 1639 C C . MET A 1 208 ? -4.258 29.844 -3.855 1 96.38 208 MET A C 1
ATOM 1641 O O . MET A 1 208 ? -3.107 30.109 -4.223 1 96.38 208 MET A O 1
ATOM 1645 N N . LEU A 1 209 ? -4.801 30.328 -2.723 1 97.62 209 LEU A N 1
ATOM 1646 C CA . LEU A 1 209 ? -3.994 31.125 -1.799 1 97.62 209 LEU A CA 1
ATOM 1647 C C . LEU A 1 209 ? -2.809 30.312 -1.282 1 97.62 209 LEU A C 1
ATOM 1649 O O . LEU A 1 209 ? -1.702 30.844 -1.148 1 97.62 209 LEU A O 1
ATOM 1653 N N . TYR A 1 210 ? -3.09 29.125 -0.998 1 98 210 TYR A N 1
ATOM 1654 C CA . TYR A 1 210 ? -2.07 28.188 -0.531 1 98 210 TYR A CA 1
ATOM 1655 C C . TYR A 1 210 ? -0.937 28.078 -1.543 1 98 210 TYR A C 1
ATOM 1657 O O . TYR A 1 210 ? 0.23 28.297 -1.206 1 98 210 TYR A O 1
ATOM 1665 N N . TYR A 1 211 ? -1.241 27.844 -2.807 1 96.5 211 TYR A N 1
ATOM 1666 C CA . TYR A 1 211 ? -0.237 27.656 -3.846 1 96.5 211 TYR A CA 1
ATOM 1667 C C . TYR A 1 211 ? 0.452 28.969 -4.191 1 96.5 211 TYR A C 1
ATOM 1669 O O . TYR A 1 211 ? 1.644 28.984 -4.512 1 96.5 211 TYR A O 1
ATOM 1677 N N . ASP A 1 212 ? -0.281 30.016 -4.141 1 96.88 212 ASP A N 1
ATOM 1678 C CA . ASP A 1 212 ? 0.322 31.328 -4.363 1 96.88 212 ASP A CA 1
ATOM 1679 C C . ASP A 1 212 ? 1.392 31.625 -3.316 1 96.88 212 ASP A C 1
ATOM 1681 O O . ASP A 1 212 ? 2.453 32.156 -3.639 1 96.88 212 ASP A O 1
ATOM 1685 N N . GLY A 1 213 ? 1.047 31.297 -2.074 1 97.62 213 GLY A N 1
ATOM 1686 C CA . GLY A 1 213 ? 2.025 31.469 -1.01 1 97.62 213 GLY A CA 1
ATOM 1687 C C . GLY A 1 213 ? 3.293 30.672 -1.235 1 97.62 213 GLY A C 1
ATOM 1688 O O . GLY A 1 213 ? 4.398 31.172 -1.028 1 97.62 213 GLY A O 1
ATOM 1689 N N . LEU A 1 214 ? 3.172 29.469 -1.703 1 97.62 214 LEU A N 1
ATOM 1690 C CA . LEU A 1 214 ? 4.32 28.609 -1.974 1 97.62 214 LEU A CA 1
ATOM 1691 C C . LEU A 1 214 ? 5.133 29.141 -3.148 1 97.62 214 LEU A C 1
ATOM 1693 O O . LEU A 1 214 ? 6.367 29.094 -3.131 1 97.62 214 LEU A O 1
ATOM 1697 N N . GLN A 1 215 ? 4.426 29.656 -4.141 1 96.56 215 GLN A N 1
ATOM 1698 C CA . GLN A 1 215 ? 5.113 30.219 -5.297 1 96.56 215 GLN A CA 1
ATOM 1699 C C . GLN A 1 215 ? 5.945 31.438 -4.902 1 96.56 215 GLN A C 1
ATOM 1701 O O . GLN A 1 215 ? 7.082 31.594 -5.359 1 96.56 215 GLN A O 1
ATOM 1706 N N . MET A 1 216 ? 5.383 32.281 -4.094 1 97.38 216 MET A N 1
ATOM 1707 C CA . MET A 1 216 ? 6.117 33.438 -3.619 1 97.38 216 MET A CA 1
ATOM 1708 C C . MET A 1 216 ? 7.336 33.031 -2.803 1 97.38 216 MET A C 1
ATOM 1710 O O . MET A 1 216 ? 8.391 33.656 -2.879 1 97.38 216 MET A O 1
ATOM 1714 N N . ALA A 1 217 ? 7.199 31.969 -2.023 1 97.69 217 ALA A N 1
ATOM 1715 C CA . ALA A 1 217 ? 8.328 31.438 -1.267 1 97.69 217 ALA A CA 1
ATOM 1716 C C . ALA A 1 217 ? 9.43 30.938 -2.199 1 97.69 217 ALA A C 1
ATOM 1718 O O . ALA A 1 217 ? 10.617 31.188 -1.956 1 97.69 217 ALA A O 1
ATOM 1719 N N . ASN A 1 218 ? 9.031 30.297 -3.25 1 96.06 218 ASN A N 1
ATOM 1720 C CA . ASN A 1 218 ? 9.984 29.844 -4.258 1 96.06 218 ASN A CA 1
ATOM 1721 C C . ASN A 1 218 ? 10.766 31.016 -4.852 1 96.06 218 ASN A C 1
ATOM 1723 O O . ASN A 1 218 ? 11.906 30.844 -5.273 1 96.06 218 ASN A O 1
ATOM 1727 N N . GLU A 1 219 ? 10.117 32.094 -4.887 1 95.62 219 GLU A N 1
ATOM 1728 C CA . GLU A 1 219 ? 10.727 33.312 -5.465 1 95.62 219 GLU A CA 1
ATOM 1729 C C . GLU A 1 219 ? 11.555 34.062 -4.426 1 95.62 219 GLU A C 1
ATOM 1731 O O . GLU A 1 219 ? 12.117 35.125 -4.723 1 95.62 219 GLU A O 1
ATOM 1736 N N . GLY A 1 220 ? 11.516 33.594 -3.209 1 96.25 220 GLY A N 1
ATOM 1737 C CA . GLY A 1 220 ? 12.445 34.125 -2.225 1 96.25 220 GLY A CA 1
ATOM 1738 C C . GLY A 1 220 ? 11.75 34.812 -1.062 1 96.25 220 GLY A C 1
ATOM 1739 O O . GLY A 1 220 ? 12.406 35.25 -0.117 1 96.25 220 GLY A O 1
ATOM 1740 N N . ASP A 1 221 ? 10.414 34.875 -1.067 1 98.06 221 ASP A N 1
ATOM 1741 C CA . ASP A 1 221 ? 9.672 35.531 0.009 1 98.06 221 ASP A CA 1
ATOM 1742 C C . ASP A 1 221 ? 8.727 34.562 0.696 1 98.06 221 ASP A C 1
ATOM 1744 O O . ASP A 1 221 ? 7.617 34.312 0.222 1 98.06 221 ASP A O 1
ATOM 1748 N N . THR A 1 222 ? 9.117 34.125 1.845 1 97.5 222 THR A N 1
ATOM 1749 C CA . THR A 1 222 ? 8.336 33.094 2.547 1 97.5 222 THR A CA 1
ATOM 1750 C C . THR A 1 222 ? 7.258 33.75 3.406 1 97.5 222 THR A C 1
ATOM 1752 O O . THR A 1 222 ? 6.375 33.062 3.924 1 97.5 222 THR A O 1
ATOM 1755 N N . ARG A 1 223 ? 7.242 35.062 3.605 1 97 223 ARG A N 1
ATOM 1756 C CA . ARG A 1 223 ? 6.391 35.75 4.566 1 97 223 ARG A CA 1
ATOM 1757 C C . ARG A 1 223 ? 4.914 35.531 4.234 1 97 223 ARG A C 1
ATOM 1759 O O . ARG A 1 223 ? 4.105 35.25 5.125 1 97 223 ARG A O 1
ATOM 1766 N N . PRO A 1 224 ? 4.551 35.625 2.957 1 97.5 224 PRO A N 1
ATOM 1767 C CA . PRO A 1 224 ? 3.135 35.406 2.656 1 97.5 224 PRO A CA 1
ATOM 1768 C C . PRO A 1 224 ? 2.65 34 3.045 1 97.5 224 PRO A C 1
ATOM 1770 O O . PRO A 1 224 ? 1.523 33.844 3.523 1 97.5 224 PRO A O 1
ATOM 1773 N N . PHE A 1 225 ? 3.432 33.062 2.805 1 98.19 225 PHE A N 1
ATOM 1774 C CA . PHE A 1 225 ? 3.029 31.688 3.152 1 98.19 225 PHE A CA 1
ATOM 1775 C C . PHE A 1 225 ? 2.926 31.531 4.664 1 98.19 225 PHE A C 1
ATOM 1777 O O . PHE A 1 225 ? 1.986 30.906 5.164 1 98.19 225 PHE A O 1
ATOM 1784 N N . VAL A 1 226 ? 3.877 32.031 5.414 1 98.12 226 VAL A N 1
ATOM 1785 C CA . VAL A 1 226 ? 3.834 31.984 6.875 1 98.12 226 VAL A CA 1
ATOM 1786 C C . VAL A 1 226 ? 2.572 32.688 7.379 1 98.12 226 VAL A C 1
ATOM 1788 O O . VAL A 1 226 ? 1.897 32.188 8.281 1 98.12 226 VAL A O 1
ATOM 1791 N N . ARG A 1 227 ? 2.271 33.844 6.828 1 97.75 227 ARG A N 1
ATOM 1792 C CA . ARG A 1 227 ? 1.064 34.562 7.195 1 97.75 227 ARG A CA 1
ATOM 1793 C C . ARG A 1 227 ? -0.185 33.75 6.902 1 97.75 227 ARG A C 1
ATOM 1795 O O . ARG A 1 227 ? -1.145 33.75 7.676 1 97.75 227 ARG A O 1
ATOM 1802 N N . PHE A 1 228 ? -0.218 33.156 5.785 1 98.19 228 PHE A N 1
ATOM 1803 C CA . PHE A 1 228 ? -1.329 32.281 5.402 1 98.19 228 PHE A CA 1
ATOM 1804 C C . PHE A 1 228 ? -1.543 31.188 6.441 1 98.19 228 PHE A C 1
ATOM 1806 O O . PHE A 1 228 ? -2.668 30.953 6.891 1 98.19 228 PHE A O 1
ATOM 1813 N N . VAL A 1 229 ? -0.449 30.484 6.824 1 98.44 229 VAL A N 1
ATOM 1814 C CA . VAL A 1 229 ? -0.531 29.406 7.805 1 98.44 229 VAL A CA 1
ATOM 1815 C C . VAL A 1 229 ? -0.998 29.969 9.148 1 98.44 229 VAL A C 1
ATOM 1817 O O . VAL A 1 229 ? -1.798 29.328 9.844 1 98.44 229 VAL A O 1
ATOM 1820 N N . ALA A 1 230 ? -0.498 31.141 9.508 1 98.38 230 ALA A N 1
ATOM 1821 C CA . ALA A 1 230 ? -0.92 31.781 10.758 1 98.38 230 ALA A CA 1
ATOM 1822 C C . ALA A 1 230 ? -2.422 32.062 10.75 1 98.38 230 ALA A C 1
ATOM 1824 O O . ALA A 1 230 ? -3.102 31.844 11.758 1 98.38 230 ALA A O 1
ATOM 1825 N N . HIS A 1 231 ? -2.887 32.531 9.641 1 98.06 231 HIS A N 1
ATOM 1826 C CA . HIS A 1 231 ? -4.32 32.781 9.523 1 98.06 231 HIS A CA 1
ATOM 1827 C C . HIS A 1 231 ? -5.117 31.5 9.625 1 98.06 231 HIS A C 1
ATOM 1829 O O . HIS A 1 231 ? -6.168 31.453 10.266 1 98.06 231 HIS A O 1
ATOM 1835 N N . CYS A 1 232 ? -4.688 30.484 8.945 1 98.31 232 CYS A N 1
ATOM 1836 C CA . CYS A 1 232 ? -5.344 29.188 9.055 1 98.31 232 CYS A CA 1
ATOM 1837 C C . CYS A 1 232 ? -5.348 28.703 10.5 1 98.31 232 CYS A C 1
ATOM 1839 O O . CYS A 1 232 ? -6.344 28.156 10.969 1 98.31 232 CYS A O 1
ATOM 1841 N N . THR A 1 233 ? -4.246 28.906 11.18 1 98.38 233 THR A N 1
ATOM 1842 C CA . THR A 1 233 ? -4.133 28.516 12.586 1 98.38 233 THR A CA 1
ATOM 1843 C C . THR A 1 233 ? -5.152 29.266 13.438 1 98.38 233 THR A C 1
ATOM 1845 O O . THR A 1 233 ? -5.844 28.672 14.258 1 98.38 233 THR A O 1
ATOM 1848 N N . GLU A 1 234 ? -5.199 30.531 13.211 1 98.12 234 GLU A N 1
ATOM 1849 C CA . GLU A 1 234 ? -6.148 31.344 13.969 1 98.12 234 GLU A CA 1
ATOM 1850 C C . GLU A 1 234 ? -7.586 30.875 13.734 1 98.12 234 GLU A C 1
ATOM 1852 O O . GLU A 1 234 ? -8.359 30.734 14.68 1 98.12 234 GLU A O 1
ATOM 1857 N N . LYS A 1 235 ? -7.914 30.688 12.523 1 97.94 235 LYS A N 1
ATOM 1858 C CA . LYS A 1 235 ? -9.258 30.219 12.18 1 97.94 235 LYS A CA 1
ATOM 1859 C C . LYS A 1 235 ? -9.57 28.891 12.852 1 97.94 235 LYS A C 1
ATOM 1861 O O . LYS A 1 235 ? -10.672 28.688 13.367 1 97.94 235 LYS A O 1
ATOM 1866 N N . THR A 1 236 ? -8.648 27.984 12.805 1 98.06 236 THR A N 1
ATOM 1867 C CA . THR A 1 236 ? -8.82 26.688 13.445 1 98.06 236 THR A CA 1
ATOM 1868 C C . THR A 1 236 ? -9.062 26.844 14.938 1 98.06 236 THR A C 1
ATOM 1870 O O . THR A 1 236 ? -9.984 26.234 15.492 1 98.06 236 THR A O 1
ATOM 1873 N N . LEU A 1 237 ? -8.25 27.656 15.578 1 98 237 LEU A N 1
ATOM 1874 C CA . LEU A 1 237 ? -8.391 27.906 17.016 1 98 237 LEU A CA 1
ATOM 1875 C C . LEU A 1 237 ? -9.75 28.531 17.312 1 98 237 LEU A C 1
ATOM 1877 O O . LEU A 1 237 ? -10.391 28.172 18.312 1 98 237 LEU A O 1
ATOM 1881 N N . ASP A 1 238 ? -10.18 29.438 16.484 1 97.81 238 ASP A N 1
ATOM 1882 C CA . ASP A 1 238 ? -11.484 30.062 16.656 1 97.81 238 ASP A CA 1
ATOM 1883 C C . ASP A 1 238 ? -12.602 29.016 16.656 1 97.81 238 ASP A C 1
ATOM 1885 O O . ASP A 1 238 ? -13.531 29.094 17.469 1 97.81 238 ASP A O 1
ATOM 1889 N N . VAL A 1 239 ? -12.508 28.109 15.797 1 96.88 239 VAL A N 1
ATOM 1890 C CA . VAL A 1 239 ? -13.523 27.078 15.688 1 96.88 239 VAL A CA 1
ATOM 1891 C C . VAL A 1 239 ? -13.516 26.203 16.938 1 96.88 239 VAL A C 1
ATOM 1893 O O . VAL A 1 239 ? -14.578 25.891 17.484 1 96.88 239 VAL A O 1
ATOM 1896 N N . TYR A 1 240 ? -12.375 25.812 17.422 1 96.69 240 TYR A N 1
ATOM 1897 C CA . TYR A 1 240 ? -12.25 25 18.641 1 96.69 240 TYR A CA 1
ATOM 1898 C C . TYR A 1 240 ? -12.859 25.734 19.844 1 96.69 240 TYR A C 1
ATOM 1900 O O . TYR A 1 240 ? -13.641 25.156 20.594 1 96.69 240 TYR A O 1
ATOM 1908 N N . LEU A 1 241 ? -12.445 26.984 19.953 1 96.88 241 LEU A N 1
ATOM 1909 C CA . LEU A 1 241 ? -12.883 27.766 21.094 1 96.88 241 LEU A CA 1
ATOM 1910 C C . LEU A 1 241 ? -14.383 28.031 21.031 1 96.88 241 LEU A C 1
ATOM 1912 O O . LEU A 1 241 ? -15.07 27.984 22.062 1 96.88 241 LEU A O 1
ATOM 1916 N N . TRP A 1 242 ? -14.852 28.281 19.875 1 95.5 242 TRP A N 1
ATOM 1917 C CA . TRP A 1 242 ? -16.281 28.5 19.688 1 95.5 242 TRP A CA 1
ATOM 1918 C C . TRP A 1 242 ? -17.078 27.266 20.078 1 95.5 242 TRP A C 1
ATOM 1920 O O . TRP A 1 242 ? -18.078 27.344 20.781 1 95.5 242 TRP A O 1
ATOM 1930 N N . ALA A 1 243 ? -16.625 26.125 19.625 1 93.94 243 ALA A N 1
ATOM 1931 C CA . ALA A 1 243 ? -17.328 24.875 19.844 1 93.94 243 ALA A CA 1
ATOM 1932 C C . ALA A 1 243 ? -17.297 24.484 21.328 1 93.94 243 ALA A C 1
ATOM 1934 O O . ALA A 1 243 ? -18.219 23.812 21.812 1 93.94 243 ALA A O 1
ATOM 1935 N N . THR A 1 244 ? -16.344 24.859 22.094 1 92.5 244 THR A N 1
ATOM 1936 C CA . THR A 1 244 ? -16.219 24.453 23.484 1 92.5 244 THR A CA 1
ATOM 1937 C C . THR A 1 244 ? -16.891 25.469 24.406 1 92.5 244 THR A C 1
ATOM 1939 O O . THR A 1 244 ? -17.125 25.172 25.578 1 92.5 244 THR A O 1
ATOM 1942 N N . LYS A 1 245 ? -17.094 26.672 24.031 1 85.25 245 LYS A N 1
ATOM 1943 C CA . LYS A 1 245 ? -17.828 27.656 24.812 1 85.25 245 LYS A CA 1
ATOM 1944 C C . LYS A 1 245 ? -19.328 27.391 24.75 1 85.25 245 LYS A C 1
ATOM 1946 O O . LYS A 1 245 ? -20.031 27.531 25.75 1 85.25 245 LYS A O 1
ATOM 1951 N N . GLU A 1 246 ? -19.781 27.031 23.625 1 66.38 246 GLU A N 1
ATOM 1952 C CA . GLU A 1 246 ? -21.219 26.797 23.484 1 66.38 246 GLU A CA 1
ATOM 1953 C C . GLU A 1 246 ? -21.672 25.594 24.312 1 66.38 246 GLU A C 1
ATOM 1955 O O . GLU A 1 246 ? -22.828 25.531 24.734 1 66.38 246 GLU A O 1
ATOM 1960 N N . SER A 1 247 ? -20.828 24.609 24.609 1 59.06 247 SER A N 1
ATOM 1961 C CA . SER A 1 247 ? -21.219 23.469 25.406 1 59.06 247 SER A CA 1
ATOM 1962 C C . SER A 1 247 ? -21.109 23.766 26.906 1 59.06 247 SER A C 1
ATOM 1964 O O . SER A 1 247 ? -21.406 22.906 27.734 1 59.06 247 SER A O 1
ATOM 1966 N N . LEU A 1 248 ? -20.5 24.828 27.375 1 49.5 248 LEU A N 1
ATOM 1967 C CA . LEU A 1 248 ? -20.453 25.188 28.797 1 49.5 248 LEU A CA 1
ATOM 1968 C C . LEU A 1 248 ? -21.844 25.531 29.312 1 49.5 248 LEU A C 1
ATOM 1970 O O . LEU A 1 248 ? -22.531 26.391 28.734 1 49.5 248 LEU A O 1
ATOM 1974 N N . PRO A 1 249 ? -22.484 24.594 30.016 1 47.34 249 PRO A N 1
ATOM 1975 C CA . PRO A 1 249 ? -23.797 24.875 30.578 1 47.34 249 PRO A CA 1
ATOM 1976 C C . PRO A 1 249 ? -23.891 26.266 31.219 1 47.34 249 PRO A C 1
ATOM 1978 O O . PRO A 1 249 ? -22.875 26.797 31.688 1 47.34 249 PRO A O 1
ATOM 1981 N N . LYS A 1 250 ? -24.875 27.172 30.844 1 43.41 250 LYS A N 1
ATOM 1982 C CA . LYS A 1 250 ? -25.391 28.297 31.625 1 43.41 250 LYS A CA 1
ATOM 1983 C C . LYS A 1 250 ? -25.375 27.969 33.125 1 43.41 250 LYS A C 1
ATOM 1985 O O . LYS A 1 250 ? -25.953 28.688 33.938 1 43.41 250 LYS A O 1
ATOM 1990 N N . ILE A 1 251 ? -24.906 26.875 33.562 1 41.44 251 ILE A N 1
ATOM 1991 C CA . ILE A 1 251 ? -25.031 26.547 34.969 1 41.44 251 ILE A CA 1
ATOM 1992 C C . ILE A 1 251 ? -24.266 27.547 35.812 1 41.44 251 ILE A C 1
ATOM 1994 O O . ILE A 1 251 ? -24.641 27.844 36.969 1 41.44 251 ILE A O 1
ATOM 1998 N N . GLU A 1 252 ? -23.031 28.031 35.312 1 39.91 252 GLU A N 1
ATOM 1999 C CA . GLU A 1 252 ? -22.391 28.922 36.281 1 39.91 252 GLU A CA 1
ATOM 2000 C C . GLU A 1 252 ? -23.172 30.219 36.469 1 39.91 252 GLU A C 1
ATOM 2002 O O . GLU A 1 252 ? -23.156 30.812 37.531 1 39.91 252 GLU A O 1
ATOM 2007 N N . GLN A 1 253 ? -23.875 30.609 35.375 1 38.12 253 GLN A N 1
ATOM 2008 C CA . GLN A 1 253 ? -24.703 31.781 35.656 1 38.12 253 GLN A CA 1
ATOM 2009 C C . GLN A 1 253 ? -25.938 31.406 36.469 1 38.12 253 GLN A C 1
ATOM 2011 O O . GLN A 1 253 ? -26.453 32.219 37.219 1 38.12 253 GLN A O 1
ATOM 2016 N N . GLN A 1 254 ? -26.469 30.188 36.219 1 39.09 254 GLN A N 1
ATOM 2017 C CA . GLN A 1 254 ? -27.594 29.828 37.062 1 39.09 254 GLN A CA 1
ATOM 2018 C C . GLN A 1 254 ? -27.141 29.438 38.469 1 39.09 254 GLN A C 1
ATOM 2020 O O . GLN A 1 254 ? -27.922 29.5 39.438 1 39.09 254 GLN A O 1
ATOM 2025 N N . GLN A 1 255 ? -25.969 28.781 38.625 1 40.78 255 GLN A N 1
ATOM 2026 C CA . GLN A 1 255 ? -25.562 28.5 40 1 40.78 255 GLN A CA 1
ATOM 2027 C C . GLN A 1 255 ? -25.234 29.781 40.75 1 40.78 255 GLN A C 1
ATOM 2029 O O . GLN A 1 255 ? -25.375 29.844 41.969 1 40.78 255 GLN A O 1
ATOM 2034 N N . GLU A 1 256 ? -24.703 30.797 40 1 37.94 256 GLU A N 1
ATOM 2035 C CA . GLU A 1 256 ? -24.625 32.094 40.719 1 37.94 256 GLU A CA 1
ATOM 2036 C C . GLU A 1 256 ? -26.016 32.594 41.062 1 37.94 256 GLU A C 1
ATOM 2038 O O . GLU A 1 256 ? -26.234 33.156 42.125 1 37.94 256 GLU A O 1
ATOM 2043 N N . ASP A 1 257 ? -26.969 32.281 40.094 1 40.69 257 ASP A N 1
ATOM 2044 C CA . ASP A 1 257 ? -28.312 32.75 40.406 1 40.69 257 ASP A CA 1
ATOM 2045 C C . ASP A 1 257 ? -28.984 31.812 41.406 1 40.69 257 ASP A C 1
ATOM 2047 O O . ASP A 1 257 ? -29.812 32.25 42.219 1 40.69 257 ASP A O 1
ATOM 2051 N N . GLN A 1 258 ? -28.797 30.422 41.125 1 38.75 258 GLN A N 1
ATOM 2052 C CA . GLN A 1 258 ? -29.531 29.547 42.031 1 38.75 258 GLN A CA 1
ATOM 2053 C C . GLN A 1 258 ? -28.844 29.438 43.406 1 38.75 258 GLN A C 1
ATOM 2055 O O . GLN A 1 258 ? -29.375 28.844 44.312 1 38.75 258 GLN A O 1
ATOM 2060 N N . GLN A 1 259 ? -27.453 29.656 43.406 1 37.66 259 GLN A N 1
ATOM 2061 C CA . GLN A 1 259 ? -26.875 29.594 44.75 1 37.66 259 GLN A CA 1
ATOM 2062 C C . GLN A 1 259 ? -27.625 30.516 45.719 1 37.66 259 GLN A C 1
ATOM 2064 O O . GLN A 1 259 ? -27.391 30.453 46.906 1 37.66 259 GLN A O 1
ATOM 2069 N N . ASN A 1 260 ? -28.281 31.547 45.031 1 36.47 260 ASN A N 1
ATOM 2070 C CA . ASN A 1 260 ? -28.969 32.375 46.062 1 36.47 260 ASN A CA 1
ATOM 2071 C C . ASN A 1 260 ? -30.234 31.672 46.562 1 36.47 260 ASN A C 1
ATOM 2073 O O . ASN A 1 260 ? -31.031 32.281 47.281 1 36.47 260 ASN A O 1
ATOM 2077 N N . THR A 1 261 ? -30.734 30.641 45.688 1 33.25 261 THR A N 1
ATOM 2078 C CA . THR A 1 261 ? -31.969 30.156 46.312 1 33.25 261 THR A CA 1
ATOM 2079 C C . THR A 1 261 ? -31.641 29.188 47.438 1 33.25 261 THR A C 1
ATOM 2081 O O . THR A 1 261 ? -30.859 28.25 47.281 1 33.25 261 THR A O 1
ATOM 2084 N N . PRO A 1 262 ? -31.922 29.484 48.656 1 33.44 262 PRO A N 1
ATOM 2085 C CA . PRO A 1 262 ? -31.625 28.75 49.875 1 33.44 262 PRO A CA 1
ATOM 2086 C C . PRO A 1 262 ? -32.125 27.312 49.844 1 33.44 262 PRO A C 1
ATOM 2088 O O . PRO A 1 262 ? -33.312 27.078 49.781 1 33.44 262 PRO A O 1
ATOM 2091 N N . GLN A 1 263 ? -31.672 26.438 48.812 1 28.98 263 GLN A N 1
ATOM 2092 C CA . GLN A 1 263 ? -32.25 25.109 48.781 1 28.98 263 GLN A CA 1
ATOM 2093 C C . GLN A 1 263 ? -32.062 24.375 50.094 1 28.98 263 GLN A C 1
ATOM 2095 O O . GLN A 1 263 ? -30.984 24.375 50.656 1 28.98 263 GLN A O 1
ATOM 2100 N N . ASN A 1 264 ? -33.188 24.094 50.844 1 31.14 264 ASN A N 1
ATOM 2101 C CA . ASN A 1 264 ? -33.344 23.25 52.031 1 31.14 264 ASN A CA 1
ATOM 2102 C C . ASN A 1 264 ? -32.969 21.797 51.75 1 31.14 264 ASN A C 1
ATOM 2104 O O . ASN A 1 264 ? -33.625 21.141 50.938 1 31.14 264 ASN A O 1
ATOM 2108 N N . THR A 1 265 ? -31.734 21.375 51.562 1 26.62 265 THR A N 1
ATOM 2109 C CA . THR A 1 265 ? -31.047 20.125 51.219 1 26.62 265 THR A CA 1
ATOM 2110 C C . THR A 1 265 ? -31.469 19 52.156 1 26.62 265 THR A C 1
ATOM 2112 O O . THR A 1 265 ? -31.141 19.016 53.344 1 26.62 265 THR A O 1
ATOM 2115 N N . HIS A 1 266 ? -32.781 18.531 52.125 1 27.72 266 HIS A N 1
ATOM 2116 C CA . HIS A 1 266 ? -33.031 17.344 52.938 1 27.72 266 HIS A CA 1
ATOM 2117 C C . HIS A 1 266 ? -32.25 16.156 52.406 1 27.72 266 HIS A C 1
ATOM 2119 O O . HIS A 1 266 ? -32.312 15.836 51.219 1 27.72 266 HIS A O 1
ATOM 2125 N N . THR A 1 267 ? -31.172 15.711 52.969 1 25.16 267 THR A N 1
ATOM 2126 C CA . THR A 1 267 ? -30.109 14.719 52.844 1 25.16 267 THR A CA 1
ATOM 2127 C C . THR A 1 267 ? -30.688 13.305 52.875 1 25.16 267 THR A C 1
ATOM 2129 O O . THR A 1 267 ? -31.078 12.828 53.938 1 25.16 267 THR A O 1
ATOM 2132 N N . GLU A 1 268 ? -31.734 12.906 52.031 1 26.27 268 GLU A N 1
ATOM 2133 C CA . GLU A 1 268 ? -32.062 11.523 52.344 1 26.27 268 GLU A CA 1
ATOM 2134 C C . GLU A 1 268 ? -30.984 10.57 51.875 1 26.27 268 GLU A C 1
ATOM 2136 O O . GLU A 1 268 ? -30.391 10.766 50.812 1 26.27 268 GLU A O 1
ATOM 2141 N N . HIS A 1 269 ? -30.406 9.672 52.656 1 26.02 269 HIS A N 1
ATOM 2142 C CA . HIS A 1 269 ? -29.344 8.672 52.812 1 26.02 269 HIS A CA 1
ATOM 2143 C C . HIS A 1 269 ? -29.625 7.457 51.938 1 26.02 269 HIS A C 1
ATOM 2145 O O . HIS A 1 269 ? -30.312 6.52 52.344 1 26.02 269 HIS A O 1
ATOM 2151 N N . THR A 1 270 ? -30.016 7.547 50.656 1 23.38 270 THR A N 1
ATOM 2152 C CA . THR A 1 270 ? -30.359 6.246 50.094 1 23.38 270 THR A CA 1
ATOM 2153 C C . THR A 1 270 ? -29.109 5.387 49.906 1 23.38 270 THR A C 1
ATOM 2155 O O . THR A 1 270 ? -28.047 5.895 49.562 1 23.38 270 THR A O 1
ATOM 2158 N N . THR A 1 271 ? -29.188 4 50.188 1 24.55 271 THR A N 1
ATOM 2159 C CA . THR A 1 271 ? -28.438 2.76 50.406 1 24.55 271 THR A CA 1
ATOM 2160 C C . THR A 1 271 ? -27.891 2.232 49.094 1 24.55 271 THR A C 1
ATOM 2162 O O . THR A 1 271 ? -28.625 2.096 48.094 1 24.55 271 THR A O 1
ATOM 2165 N N . THR A 1 272 ? -26.578 2.352 48.812 1 22.83 272 THR A N 1
ATOM 2166 C CA . THR A 1 272 ? -25.625 2.072 47.719 1 22.83 272 THR A CA 1
ATOM 2167 C C . THR A 1 272 ? -25.531 0.571 47.469 1 22.83 272 THR A C 1
ATOM 2169 O O . THR A 1 272 ? -25.062 -0.179 48.344 1 22.83 272 THR A O 1
ATOM 2172 N N . THR A 1 273 ? -26.5 -0.155 46.906 1 23.41 273 THR A N 1
ATOM 2173 C CA . THR A 1 273 ? -26.312 -1.586 46.688 1 23.41 273 THR A CA 1
ATOM 2174 C C . THR A 1 273 ? -25.234 -1.84 45.656 1 23.41 273 THR A C 1
ATOM 2176 O O . THR A 1 273 ? -25.25 -1.24 44.562 1 23.41 273 THR A O 1
ATOM 2179 N N . GLU A 1 274 ? -24.109 -2.477 45.969 1 22.59 274 GLU A N 1
ATOM 2180 C CA . GLU A 1 274 ? -22.812 -2.91 45.469 1 22.59 274 GLU A CA 1
ATOM 2181 C C . GLU A 1 274 ? -22.969 -3.959 44.375 1 22.59 274 GLU A C 1
ATOM 2183 O O . GLU A 1 274 ? -23.453 -5.066 44.625 1 22.59 274 GLU A O 1
ATOM 2188 N N . THR A 1 275 ? -23.594 -3.686 43.25 1 21.16 275 THR A N 1
ATOM 2189 C CA . THR A 1 275 ? -23.672 -4.777 42.281 1 21.16 275 THR A CA 1
ATOM 2190 C C . THR A 1 275 ? -22.281 -5.195 41.812 1 21.16 275 THR A C 1
ATOM 2192 O O . THR A 1 275 ? -21.406 -4.348 41.594 1 21.16 275 THR A O 1
ATOM 2195 N N . GLU A 1 276 ? -22 -6.543 41.75 1 21.08 276 GLU A N 1
ATOM 2196 C CA . GLU A 1 276 ? -20.969 -7.555 41.531 1 21.08 276 GLU A CA 1
ATOM 2197 C C . GLU A 1 276 ? -20.5 -7.535 40.062 1 21.08 276 GLU A C 1
ATOM 2199 O O . GLU A 1 276 ? -21.312 -7.43 39.156 1 21.08 276 GLU A O 1
ATOM 2204 N N . LEU A 1 277 ? -19.156 -7.262 39.812 1 21.89 277 LEU A N 1
ATOM 2205 C CA . LEU A 1 277 ? -18.219 -7.164 38.688 1 21.89 277 LEU A CA 1
ATOM 2206 C C . LEU A 1 277 ? -18.094 -8.5 37.969 1 21.89 277 LEU A C 1
ATOM 2208 O O . LEU A 1 277 ? -17.594 -9.469 38.531 1 21.89 277 LEU A O 1
ATOM 2212 N N . THR A 1 278 ? -19.156 -9.016 37.312 1 19.7 278 THR A N 1
ATOM 2213 C CA . THR A 1 278 ? -18.875 -10.297 36.656 1 19.7 278 THR A CA 1
ATOM 2214 C C . THR A 1 278 ? -17.75 -10.148 35.656 1 19.7 278 THR A C 1
ATOM 2216 O O . THR A 1 278 ? -17.703 -9.156 34.906 1 19.7 278 THR A O 1
ATOM 2219 N N . THR A 1 279 ? -16.562 -10.867 35.812 1 21.64 279 THR A N 1
ATOM 2220 C CA . THR A 1 279 ? -15.273 -11.164 35.188 1 21.64 279 THR A CA 1
ATOM 2221 C C . THR A 1 279 ? -15.469 -11.703 33.75 1 21.64 279 THR A C 1
ATOM 2223 O O . THR A 1 279 ? -16.094 -12.758 33.562 1 21.64 279 THR A O 1
ATOM 2226 N N . GLY A 1 280 ? -15.867 -10.844 32.812 1 19.8 280 GLY A N 1
ATOM 2227 C CA . GLY A 1 280 ? -15.938 -11.344 31.438 1 19.8 280 GLY A CA 1
ATOM 2228 C C . GLY A 1 280 ? -14.641 -11.977 30.969 1 19.8 280 GLY A C 1
ATOM 2229 O O . GLY A 1 280 ? -13.562 -11.414 31.172 1 19.8 280 GLY A O 1
ATOM 2230 N N . LYS A 1 281 ? -14.586 -13.305 30.547 1 19.75 281 LYS A N 1
ATOM 2231 C CA . LYS A 1 281 ? -13.734 -14.398 30.078 1 19.75 281 LYS A CA 1
ATOM 2232 C C . LYS A 1 281 ? -12.992 -14.008 28.797 1 19.75 281 LYS A C 1
ATOM 2234 O O . LYS A 1 281 ? -13.375 -13.047 28.125 1 19.75 281 LYS A O 1
ATOM 2239 N N . ILE A 1 282 ? -12.922 -14.984 27.75 1 20.69 282 ILE A N 1
ATOM 2240 C CA . ILE A 1 282 ? -11.891 -15.805 27.141 1 20.69 282 ILE A CA 1
ATOM 2241 C C . ILE A 1 282 ? -11.508 -15.219 25.781 1 20.69 282 ILE A C 1
ATOM 2243 O O . ILE A 1 282 ? -10.336 -15.195 25.406 1 20.69 282 ILE A O 1
ATOM 2247 N N . ARG A 1 283 ? -12.281 -14.711 24.781 1 20.25 283 ARG A N 1
ATOM 2248 C CA . ARG A 1 283 ? -12.195 -15.492 23.547 1 20.25 283 ARG A CA 1
ATOM 2249 C C . ARG A 1 283 ? -10.984 -15.094 22.719 1 20.25 283 ARG A C 1
ATOM 2251 O O . ARG A 1 283 ? -10.773 -13.906 22.453 1 20.25 283 ARG A O 1
ATOM 2258 N N . GLY A 1 284 ? -9.906 -15.969 22.516 1 20.8 284 GLY A N 1
ATOM 2259 C CA . GLY A 1 284 ? -8.664 -16.078 21.766 1 20.8 284 GLY A CA 1
ATOM 2260 C C . GLY A 1 284 ? -8.859 -15.875 20.281 1 20.8 284 GLY A C 1
ATOM 2261 O O . GLY A 1 284 ? -9.781 -16.438 19.688 1 20.8 284 GLY A O 1
ATOM 2262 N N . ARG A 1 285 ? -8.555 -14.789 19.656 1 25.42 285 ARG A N 1
ATOM 2263 C CA . ARG A 1 285 ? -8.648 -14.484 18.234 1 25.42 285 ARG A CA 1
ATOM 2264 C C . ARG A 1 285 ? -7.875 -15.508 17.406 1 25.42 285 ARG A C 1
ATOM 2266 O O . ARG A 1 285 ? -6.688 -15.734 17.641 1 25.42 285 ARG A O 1
ATOM 2273 N N . ASN A 1 286 ? -8.477 -16.547 16.953 1 23.98 286 ASN A N 1
ATOM 2274 C CA . ASN A 1 286 ? -7.984 -17.469 15.93 1 23.98 286 ASN A CA 1
ATOM 2275 C C . ASN A 1 286 ? -7.461 -16.719 14.711 1 23.98 286 ASN A C 1
ATOM 2277 O O . ASN A 1 286 ? -8.195 -15.953 14.078 1 23.98 286 ASN A O 1
ATOM 2281 N N . VAL A 1 287 ? -6.273 -16.391 14.648 1 27.66 287 VAL A N 1
ATOM 2282 C CA . VAL A 1 287 ? -5.621 -15.852 13.461 1 27.66 287 VAL A CA 1
ATOM 2283 C C . VAL A 1 287 ? -5.914 -16.75 12.258 1 27.66 287 VAL A C 1
ATOM 2285 O O . VAL A 1 287 ? -5.711 -17.953 12.312 1 27.66 287 VAL A O 1
ATOM 2288 N N . GLU A 1 288 ? -6.895 -16.453 11.445 1 23.73 288 GLU A N 1
ATOM 2289 C CA . GLU A 1 288 ? -7.289 -17.156 10.234 1 23.73 288 GLU A CA 1
ATOM 2290 C C . GLU A 1 288 ? -6.074 -17.516 9.391 1 23.73 288 GLU A C 1
ATOM 2292 O O . GLU A 1 288 ? -5.145 -16.719 9.242 1 23.73 288 GLU A O 1
ATOM 2297 N N . ILE A 1 289 ? -5.828 -18.875 9.125 1 23.69 289 ILE A N 1
ATOM 2298 C CA . ILE A 1 289 ? -4.875 -19.516 8.234 1 23.69 289 ILE A CA 1
ATOM 2299 C C . ILE A 1 289 ? -4.996 -18.922 6.832 1 23.69 289 ILE A C 1
ATOM 2301 O O . ILE A 1 289 ? -6.102 -18.703 6.332 1 23.69 289 ILE A O 1
ATOM 2305 N N . MET B 1 1 ? 0.573 -43.312 -11.016 1 50.06 1 MET B N 1
ATOM 2306 C CA . MET B 1 1 ? -0.533 -42.375 -11.195 1 50.06 1 MET B CA 1
ATOM 2307 C C . MET B 1 1 ? -0.015 -40.969 -11.484 1 50.06 1 MET B C 1
ATOM 2309 O O . MET B 1 1 ? -0.484 -40.312 -12.406 1 50.06 1 MET B O 1
ATOM 2313 N N . ASP B 1 2 ? 1.179 -40.656 -10.82 1 80.81 2 ASP B N 1
ATOM 2314 C CA . ASP B 1 2 ? 1.669 -39.312 -10.953 1 80.81 2 ASP B CA 1
ATOM 2315 C C . ASP B 1 2 ? 2.414 -39.094 -12.273 1 80.81 2 ASP B C 1
ATOM 2317 O O . ASP B 1 2 ? 2.223 -38.094 -12.961 1 80.81 2 ASP B O 1
ATOM 2321 N N . VAL B 1 3 ? 2.811 -40.312 -12.867 1 86.38 3 VAL B N 1
ATOM 2322 C CA . VAL B 1 3 ? 3.629 -40.156 -14.07 1 86.38 3 VAL B CA 1
ATOM 2323 C C . VAL B 1 3 ? 2.729 -40 -15.289 1 86.38 3 VAL B C 1
ATOM 2325 O O . VAL B 1 3 ? 3 -39.188 -16.172 1 86.38 3 VAL B O 1
ATOM 2328 N N . ALA B 1 4 ? 1.711 -40.812 -15.328 1 93.69 4 ALA B N 1
ATOM 2329 C CA . ALA B 1 4 ? 0.774 -40.75 -16.438 1 93.69 4 ALA B CA 1
ATOM 2330 C C . ALA B 1 4 ? 0.088 -39.375 -16.5 1 93.69 4 ALA B C 1
ATOM 2332 O O . ALA B 1 4 ? -0.105 -38.812 -17.578 1 93.69 4 ALA B O 1
ATOM 2333 N N . LEU B 1 5 ? -0.316 -38.969 -15.391 1 95.69 5 LEU B N 1
ATOM 2334 C CA . LEU B 1 5 ? -0.958 -37.656 -15.297 1 95.69 5 LEU B CA 1
ATOM 2335 C C . LEU B 1 5 ? -0.015 -36.562 -15.773 1 95.69 5 LEU B C 1
ATOM 2337 O O . LEU B 1 5 ? -0.417 -35.656 -16.531 1 95.69 5 LEU B O 1
ATOM 2341 N N . LEU B 1 6 ? 1.227 -36.594 -15.367 1 96.69 6 LEU B N 1
ATOM 2342 C CA . LEU B 1 6 ? 2.207 -35.562 -15.75 1 96.69 6 LEU B CA 1
ATOM 2343 C C . LEU B 1 6 ? 2.482 -35.625 -17.25 1 96.69 6 LEU B C 1
ATOM 2345 O O . LEU B 1 6 ? 2.664 -34.562 -17.875 1 96.69 6 LEU B O 1
ATOM 2349 N N . ALA B 1 7 ? 2.451 -36.812 -17.734 1 96.12 7 ALA B N 1
ATOM 2350 C CA . ALA B 1 7 ? 2.633 -36.969 -19.172 1 96.12 7 ALA B CA 1
ATOM 2351 C C . ALA B 1 7 ? 1.468 -36.344 -19.938 1 96.12 7 ALA B C 1
ATOM 2353 O O . ALA B 1 7 ? 1.666 -35.719 -20.984 1 96.12 7 ALA B O 1
ATOM 2354 N N . ARG B 1 8 ? 0.304 -36.562 -19.438 1 97 8 ARG B N 1
ATOM 2355 C CA . ARG B 1 8 ? -0.879 -36 -20.078 1 97 8 ARG B CA 1
ATOM 2356 C C . ARG B 1 8 ? -0.817 -34.469 -20.062 1 97 8 ARG B C 1
ATOM 2358 O O . ARG B 1 8 ? -1.131 -33.844 -21.062 1 97 8 ARG B O 1
ATOM 2365 N N . VAL B 1 9 ? -0.398 -33.938 -18.984 1 97.5 9 VAL B N 1
ATOM 2366 C CA . VAL B 1 9 ? -0.337 -32.469 -18.859 1 97.5 9 VAL B CA 1
ATOM 2367 C C . VAL B 1 9 ? 0.732 -31.922 -19.812 1 97.5 9 VAL B C 1
ATOM 2369 O O . VAL B 1 9 ? 0.547 -30.875 -20.422 1 97.5 9 VAL B O 1
ATOM 2372 N N . ASP B 1 10 ? 1.818 -32.656 -19.969 1 97.94 10 ASP B N 1
ATOM 2373 C CA . ASP B 1 10 ? 2.85 -32.25 -20.906 1 97.94 10 ASP B CA 1
ATOM 2374 C C . ASP B 1 10 ? 2.303 -32.219 -22.344 1 97.94 10 ASP B C 1
ATOM 2376 O O . ASP B 1 10 ? 2.568 -31.297 -23.094 1 97.94 10 ASP B O 1
ATOM 2380 N N . GLY B 1 11 ? 1.628 -33.281 -22.656 1 97.94 11 GLY B N 1
ATOM 2381 C CA . GLY B 1 11 ? 1.027 -33.344 -23.984 1 97.94 11 GLY B CA 1
ATOM 2382 C C . GLY B 1 11 ? 0.088 -32.188 -24.266 1 97.94 11 GLY B C 1
ATOM 2383 O O . GLY B 1 11 ? 0.142 -31.594 -25.328 1 97.94 11 GLY B O 1
ATOM 2384 N N . LYS B 1 12 ? -0.699 -31.891 -23.359 1 97.94 12 LYS B N 1
ATOM 2385 C CA . LYS B 1 12 ? -1.658 -30.797 -23.516 1 97.94 12 LYS B CA 1
ATOM 2386 C C . LYS B 1 12 ? -0.948 -29.453 -23.594 1 97.94 12 LYS B C 1
ATOM 2388 O O . LYS B 1 12 ? -1.353 -28.578 -24.359 1 97.94 12 LYS B O 1
ATOM 2393 N N . ARG B 1 13 ? 0.029 -29.234 -22.75 1 97.88 13 ARG B N 1
ATOM 2394 C CA . ARG B 1 13 ? 0.847 -28.031 -22.828 1 97.88 13 ARG B CA 1
ATOM 2395 C C . ARG B 1 13 ? 1.437 -27.859 -24.219 1 97.88 13 ARG B C 1
ATOM 2397 O O . ARG B 1 13 ? 1.39 -26.766 -24.797 1 97.88 13 ARG B O 1
ATOM 2404 N N . ASP B 1 14 ? 1.985 -28.953 -24.75 1 97.94 14 ASP B N 1
ATOM 2405 C CA . ASP B 1 14 ? 2.596 -28.922 -26.078 1 97.94 14 ASP B CA 1
ATOM 2406 C C . ASP B 1 14 ? 1.558 -28.594 -27.156 1 97.94 14 ASP B C 1
ATOM 2408 O O . ASP B 1 14 ? 1.841 -27.859 -28.094 1 97.94 14 ASP B O 1
ATOM 2412 N N . GLU B 1 15 ? 0.418 -29.188 -27.016 1 97.06 15 GLU B N 1
ATOM 2413 C CA . GLU B 1 15 ? -0.67 -28.875 -27.938 1 97.06 15 GLU B CA 1
ATOM 2414 C C . GLU B 1 15 ? -1.014 -27.391 -27.891 1 97.06 15 GLU B C 1
ATOM 2416 O O . GLU B 1 15 ? -1.202 -26.75 -28.938 1 97.06 15 GLU B O 1
ATOM 2421 N N . LEU B 1 16 ? -1.096 -26.844 -26.75 1 96.62 16 LEU B N 1
ATOM 2422 C CA . LEU B 1 16 ? -1.426 -25.422 -26.578 1 96.62 16 LEU B CA 1
ATOM 2423 C C . LEU B 1 16 ? -0.351 -24.531 -27.188 1 96.62 16 LEU B C 1
ATOM 2425 O O . LEU B 1 16 ? -0.66 -23.484 -27.766 1 96.62 16 LEU B O 1
ATOM 2429 N N . SER B 1 17 ? 0.879 -24.938 -27.094 1 95.5 17 SER B N 1
ATOM 2430 C CA . SER B 1 17 ? 2 -24.141 -27.578 1 95.5 17 SER B CA 1
ATOM 2431 C C . SER B 1 17 ? 1.961 -24.016 -29.109 1 95.5 17 SER B C 1
ATOM 2433 O O . SER B 1 17 ? 2.605 -23.125 -29.672 1 95.5 17 SER B O 1
ATOM 2435 N N . HIS B 1 18 ? 1.245 -24.859 -29.719 1 94.31 18 HIS B N 1
ATOM 2436 C CA . HIS B 1 18 ? 1.154 -24.844 -31.172 1 94.31 18 HIS B CA 1
ATOM 2437 C C . HIS B 1 18 ? 0.128 -23.812 -31.641 1 94.31 18 HIS B C 1
ATOM 2439 O O . HIS B 1 18 ? 0.093 -23.469 -32.812 1 94.31 18 HIS B O 1
ATOM 2445 N N . ILE B 1 19 ? -0.625 -23.391 -30.766 1 93.81 19 ILE B N 1
ATOM 2446 C CA . ILE B 1 19 ? -1.604 -22.375 -31.109 1 93.81 19 ILE B CA 1
ATOM 2447 C C . ILE B 1 19 ? -0.914 -21.016 -31.234 1 93.81 19 ILE B C 1
ATOM 2449 O O . ILE B 1 19 ? -0.242 -20.578 -30.297 1 93.81 19 ILE B O 1
ATOM 2453 N N . PRO B 1 20 ? -1.097 -20.328 -32.375 1 91.25 20 PRO B N 1
ATOM 2454 C CA . PRO B 1 20 ? -0.412 -19.047 -32.594 1 91.25 20 PRO B CA 1
ATOM 2455 C C . PRO B 1 20 ? -0.851 -17.984 -31.578 1 91.25 20 PRO B C 1
ATOM 2457 O O . PRO B 1 20 ? -2.027 -17.922 -31.203 1 91.25 20 PRO B O 1
ATOM 2460 N N . GLY B 1 21 ? 0.046 -17.172 -31.172 1 88.38 21 GLY B N 1
ATOM 2461 C CA . GLY B 1 21 ? -0.227 -16.094 -30.234 1 88.38 21 GLY B CA 1
ATOM 2462 C C . GLY B 1 21 ? -1.207 -15.07 -30.766 1 88.38 21 GLY B C 1
ATOM 2463 O O . GLY B 1 21 ? -1.812 -14.328 -29.984 1 88.38 21 GLY B O 1
ATOM 2464 N N . THR B 1 22 ? -1.383 -15.016 -32.031 1 90.56 22 THR B N 1
ATOM 2465 C CA . THR B 1 22 ? -2.27 -14.055 -32.656 1 90.56 22 THR B CA 1
ATOM 2466 C C . THR B 1 22 ? -3.703 -14.578 -32.688 1 90.56 22 THR B C 1
ATOM 2468 O O . THR B 1 22 ? -4.621 -13.867 -33.094 1 90.56 22 THR B O 1
ATOM 2471 N N . SER B 1 23 ? -3.855 -15.797 -32.219 1 92.62 23 SER B N 1
ATOM 2472 C CA . SER B 1 23 ? -5.195 -16.375 -32.156 1 92.62 23 SER B CA 1
ATOM 2473 C C . SER B 1 23 ? -6.117 -15.547 -31.266 1 92.62 23 SER B C 1
ATOM 2475 O O . SER B 1 23 ? -5.836 -15.352 -30.078 1 92.62 23 SER B O 1
ATOM 2477 N N . ALA B 1 24 ? -7.203 -15.086 -31.844 1 93.44 24 ALA B N 1
ATOM 2478 C CA . ALA B 1 24 ? -8.188 -14.305 -31.094 1 93.44 24 ALA B CA 1
ATOM 2479 C C . ALA B 1 24 ? -8.766 -15.117 -29.938 1 93.44 24 ALA B C 1
ATOM 2481 O O . ALA B 1 24 ? -9.016 -14.586 -28.859 1 93.44 24 ALA B O 1
ATOM 2482 N N . ALA B 1 25 ? -8.969 -16.406 -30.234 1 94.44 25 ALA B N 1
ATOM 2483 C CA . ALA B 1 25 ? -9.516 -17.281 -29.203 1 94.44 25 ALA B CA 1
ATOM 2484 C C . ALA B 1 25 ? -8.547 -17.422 -28.031 1 94.44 25 ALA B C 1
ATOM 2486 O O . ALA B 1 25 ? -8.961 -17.406 -26.875 1 94.44 25 ALA B O 1
ATOM 2487 N N . LEU B 1 26 ? -7.332 -17.562 -28.375 1 95.88 26 LEU B N 1
ATOM 2488 C CA . LEU B 1 26 ? -6.316 -17.688 -27.328 1 95.88 26 LEU B CA 1
ATOM 2489 C C . LEU B 1 26 ? -6.219 -16.406 -26.516 1 95.88 26 LEU B C 1
ATOM 2491 O O . LEU B 1 26 ? -6.137 -16.469 -25.281 1 95.88 26 LEU B O 1
ATOM 2495 N N . ARG B 1 27 ? -6.297 -15.32 -27.156 1 95.75 27 ARG B N 1
ATOM 2496 C CA . ARG B 1 27 ? -6.238 -14.031 -26.469 1 95.75 27 ARG B CA 1
ATOM 2497 C C . ARG B 1 27 ? -7.434 -13.852 -25.547 1 95.75 27 ARG B C 1
ATOM 2499 O O . ARG B 1 27 ? -7.285 -13.383 -24.406 1 95.75 27 ARG B O 1
ATOM 2506 N N . ARG B 1 28 ? -8.547 -14.242 -25.984 1 95.81 28 ARG B N 1
ATOM 2507 C CA . ARG B 1 28 ? -9.766 -14.125 -25.203 1 95.81 28 ARG B CA 1
ATOM 2508 C C . ARG B 1 28 ? -9.711 -15.008 -23.953 1 95.81 28 ARG B C 1
ATOM 2510 O O . ARG B 1 28 ? -10.07 -14.562 -22.859 1 95.81 28 ARG B O 1
ATOM 2517 N N . ILE B 1 29 ? -9.258 -16.203 -24.156 1 96.19 29 ILE B N 1
ATOM 2518 C CA . ILE B 1 29 ? -9.25 -17.125 -23.016 1 96.19 29 ILE B CA 1
ATOM 2519 C C . ILE B 1 29 ? -8.172 -16.703 -22.031 1 96.19 29 ILE B C 1
ATOM 2521 O O . ILE B 1 29 ? -8.344 -16.859 -20.812 1 96.19 29 ILE B O 1
ATOM 2525 N N . LYS B 1 30 ? -7.109 -16.203 -22.5 1 96.75 30 LYS B N 1
ATOM 2526 C CA . LYS B 1 30 ? -6.07 -15.703 -21.594 1 96.75 30 LYS B CA 1
ATOM 2527 C C . LYS B 1 30 ? -6.602 -14.578 -20.719 1 96.75 30 LYS B C 1
ATOM 2529 O O . LYS B 1 30 ? -6.336 -14.547 -19.516 1 96.75 30 LYS B O 1
ATOM 2534 N N . LYS B 1 31 ? -7.328 -13.703 -21.312 1 96.69 31 LYS B N 1
ATOM 2535 C CA . LYS B 1 31 ? -7.922 -12.602 -20.562 1 96.69 31 LYS B CA 1
ATOM 2536 C C . LYS B 1 31 ? -8.914 -13.109 -19.516 1 96.69 31 LYS B C 1
ATOM 2538 O O . LYS B 1 31 ? -8.891 -12.664 -18.375 1 96.69 31 LYS B O 1
ATOM 2543 N N . GLU B 1 32 ? -9.727 -14.016 -19.953 1 96.81 32 GLU B N 1
ATOM 2544 C CA . GLU B 1 32 ? -10.703 -14.594 -19.031 1 96.81 32 GLU B CA 1
ATOM 2545 C C . GLU B 1 32 ? -10.008 -15.32 -17.875 1 96.81 32 GLU B C 1
ATOM 2547 O O . GLU B 1 32 ? -10.43 -15.203 -16.719 1 96.81 32 GLU B O 1
ATOM 2552 N N . ALA B 1 33 ? -8.992 -16.031 -18.25 1 97.25 33 ALA B N 1
ATOM 2553 C CA . ALA B 1 33 ? -8.242 -16.781 -17.25 1 97.25 33 ALA B CA 1
ATOM 2554 C C . ALA B 1 33 ? -7.57 -15.828 -16.25 1 97.25 33 ALA B C 1
ATOM 2556 O O . ALA B 1 33 ? -7.449 -16.141 -15.07 1 97.25 33 ALA B O 1
ATOM 2557 N N . TYR B 1 34 ? -7.195 -14.695 -16.781 1 97.88 34 TYR B N 1
ATOM 2558 C CA . TYR B 1 34 ? -6.594 -13.664 -15.938 1 97.88 34 TYR B CA 1
ATOM 2559 C C . TYR B 1 34 ? -7.555 -13.219 -14.836 1 97.88 34 TYR B C 1
ATOM 2561 O O . TYR B 1 34 ? -7.188 -13.195 -13.656 1 97.88 34 TYR B O 1
ATOM 2569 N N . TYR B 1 35 ? -8.75 -12.953 -15.141 1 98.25 35 TYR B N 1
ATOM 2570 C CA . TYR B 1 35 ? -9.773 -12.555 -14.172 1 98.25 35 TYR B CA 1
ATOM 2571 C C . TYR B 1 35 ? -10.094 -13.695 -13.211 1 98.25 35 TYR B C 1
ATOM 2573 O O . TYR B 1 35 ? -10.211 -13.477 -12.008 1 98.25 35 TYR B O 1
ATOM 2581 N N . GLN B 1 36 ? -10.18 -14.852 -13.773 1 98.19 36 GLN B N 1
ATOM 2582 C CA . GLN B 1 36 ? -10.5 -16.031 -12.961 1 98.19 36 GLN B CA 1
ATOM 2583 C C . GLN B 1 36 ? -9.406 -16.297 -11.93 1 98.19 36 GLN B C 1
ATOM 2585 O O . GLN B 1 36 ? -9.695 -16.625 -10.773 1 98.19 36 GLN B O 1
ATOM 2590 N N . HIS B 1 37 ? -8.227 -16.141 -12.391 1 98.06 37 HIS B N 1
ATOM 2591 C CA . HIS B 1 37 ? -7.102 -16.375 -11.492 1 98.06 37 HIS B CA 1
ATOM 2592 C C . HIS B 1 37 ? -7.168 -15.469 -10.273 1 98.06 37 HIS B C 1
ATOM 2594 O O . HIS B 1 37 ? -7.062 -15.93 -9.133 1 98.06 37 HIS B O 1
ATOM 2600 N N . ILE B 1 38 ? -7.379 -14.211 -10.492 1 98.69 38 ILE B N 1
ATOM 2601 C CA . ILE B 1 38 ? -7.422 -13.227 -9.414 1 98.69 38 ILE B CA 1
ATOM 2602 C C . ILE B 1 38 ? -8.648 -13.477 -8.539 1 98.69 38 ILE B C 1
ATOM 2604 O O . ILE B 1 38 ? -8.547 -13.484 -7.312 1 98.69 38 ILE B O 1
ATOM 2608 N N . TYR B 1 39 ? -9.773 -13.734 -9.172 1 98.75 39 TYR B N 1
ATOM 2609 C CA . TYR B 1 39 ? -11.031 -13.992 -8.477 1 98.75 39 TYR B CA 1
ATOM 2610 C C . TYR B 1 39 ? -10.891 -15.172 -7.527 1 98.75 39 TYR B C 1
ATOM 2612 O O . TYR B 1 39 ? -11.211 -15.062 -6.34 1 98.75 39 TYR B O 1
ATOM 2620 N N . HIS B 1 40 ? -10.328 -16.266 -7.953 1 98.75 40 HIS B N 1
ATOM 2621 C CA . HIS B 1 40 ? -10.242 -17.469 -7.145 1 98.75 40 HIS B CA 1
ATOM 2622 C C . HIS B 1 40 ? -9.148 -17.344 -6.082 1 98.75 40 HIS B C 1
ATOM 2624 O O . HIS B 1 40 ? -9.336 -17.781 -4.941 1 98.75 40 HIS B O 1
ATOM 2630 N N . THR B 1 41 ? -8.016 -16.766 -6.461 1 98.62 41 THR B N 1
ATOM 2631 C CA . THR B 1 41 ? -6.934 -16.594 -5.5 1 98.62 41 THR B CA 1
ATOM 2632 C C . THR B 1 41 ? -7.391 -15.734 -4.316 1 98.62 41 THR B C 1
ATOM 2634 O O . THR B 1 41 ? -7.148 -16.078 -3.162 1 98.62 41 THR B O 1
ATOM 2637 N N . ALA B 1 42 ? -8.07 -14.617 -4.629 1 98.44 42 ALA B N 1
ATOM 2638 C CA . ALA B 1 42 ? -8.602 -13.773 -3.562 1 98.44 42 ALA B CA 1
ATOM 2639 C C . ALA B 1 42 ? -9.719 -14.477 -2.803 1 98.44 42 ALA B C 1
ATOM 2641 O O . ALA B 1 42 ? -9.828 -14.344 -1.581 1 98.44 42 ALA B O 1
ATOM 2642 N N . GLY B 1 43 ? -10.508 -15.203 -3.498 1 98.5 43 GLY B N 1
ATOM 2643 C CA . GLY B 1 43 ? -11.633 -15.914 -2.914 1 98.5 43 GLY B CA 1
ATOM 2644 C C . GLY B 1 43 ? -11.219 -16.984 -1.918 1 98.5 43 GLY B C 1
ATOM 2645 O O . GLY B 1 43 ? -11.891 -17.188 -0.907 1 98.5 43 GLY B O 1
ATOM 2646 N N . ILE B 1 44 ? -10.148 -17.641 -2.197 1 97.88 44 ILE B N 1
ATOM 2647 C CA . ILE B 1 44 ? -9.602 -18.656 -1.297 1 97.88 44 ILE B CA 1
ATOM 2648 C C . ILE B 1 44 ? -9.305 -18.031 0.063 1 97.88 44 ILE B C 1
ATOM 2650 O O . ILE B 1 44 ? -9.469 -18.672 1.101 1 97.88 44 ILE B O 1
ATOM 2654 N N . GLU B 1 45 ? -8.984 -16.734 0.079 1 95.69 45 GLU B N 1
ATOM 2655 C CA . GLU B 1 45 ? -8.625 -16.031 1.308 1 95.69 45 GLU B CA 1
ATOM 2656 C C . GLU B 1 45 ? -9.836 -15.367 1.941 1 95.69 45 GLU B C 1
ATOM 2658 O O . GLU B 1 45 ? -9.703 -14.656 2.939 1 95.69 45 GLU B O 1
ATOM 2663 N N . GLY B 1 46 ? -10.984 -15.453 1.34 1 96.62 46 GLY B N 1
ATOM 2664 C CA . GLY B 1 46 ? -12.195 -14.945 1.968 1 96.62 46 GLY B CA 1
ATOM 2665 C C . GLY B 1 46 ? -12.734 -13.695 1.303 1 96.62 46 GLY B C 1
ATOM 2666 O O . GLY B 1 46 ? -13.719 -13.117 1.764 1 96.62 46 GLY B O 1
ATOM 2667 N N . ASN B 1 47 ? -12.078 -13.227 0.242 1 98.25 47 ASN B N 1
ATOM 2668 C CA . ASN B 1 47 ? -12.617 -12.102 -0.516 1 98.25 47 ASN B CA 1
ATOM 2669 C C . ASN B 1 47 ? -14.016 -12.406 -1.047 1 98.25 47 ASN B C 1
ATOM 2671 O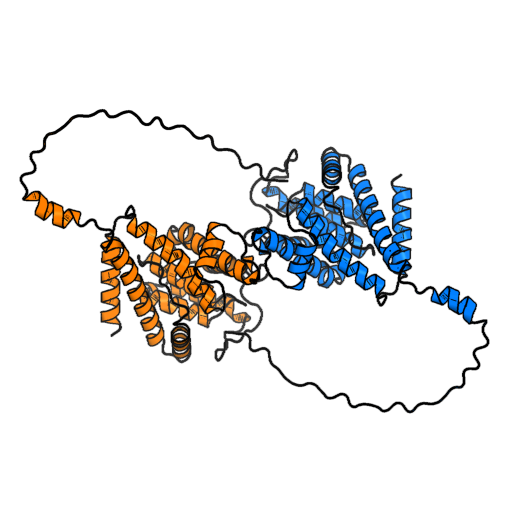 O . ASN B 1 47 ? -14.258 -13.484 -1.58 1 98.25 47 ASN B O 1
ATOM 2675 N N . THR B 1 48 ? -14.914 -11.492 -0.984 1 98.31 48 THR B N 1
ATOM 2676 C CA . THR B 1 48 ? -16.312 -11.773 -1.251 1 98.31 48 THR B CA 1
ATOM 2677 C C . THR B 1 48 ? -16.734 -11.219 -2.607 1 98.31 48 THR B C 1
ATOM 2679 O O . THR B 1 48 ? -17.906 -11.305 -2.988 1 98.31 48 THR B O 1
ATOM 2682 N N . MET B 1 49 ? -15.883 -10.594 -3.332 1 98.38 49 MET B N 1
ATOM 2683 C CA . MET B 1 49 ? -16.203 -10.062 -4.652 1 98.38 49 MET B CA 1
ATOM 2684 C C . MET B 1 49 ? -16.625 -11.18 -5.605 1 98.38 49 MET B C 1
ATOM 2686 O O . MET B 1 49 ? -16.031 -12.258 -5.598 1 98.38 49 MET B O 1
ATOM 2690 N N . THR B 1 50 ? -17.656 -10.883 -6.414 1 98.38 50 THR B N 1
ATOM 2691 C CA . THR B 1 50 ? -17.984 -11.797 -7.504 1 98.38 50 THR B CA 1
ATOM 2692 C C . THR B 1 50 ? -16.984 -11.656 -8.648 1 98.38 50 THR B C 1
ATOM 2694 O O . THR B 1 50 ? -16.203 -10.711 -8.688 1 98.38 50 THR B O 1
ATOM 2697 N N . LEU B 1 51 ? -17.062 -12.656 -9.492 1 98.31 51 LEU B N 1
ATOM 2698 C CA . LEU B 1 51 ? -16.203 -12.586 -10.672 1 98.31 51 LEU B CA 1
ATOM 2699 C C . LEU B 1 51 ? -16.5 -11.32 -11.477 1 98.31 51 LEU B C 1
ATOM 2701 O O . LEU B 1 51 ? -15.57 -10.656 -11.953 1 98.31 51 LEU B O 1
ATOM 2705 N N . ALA B 1 52 ? -17.75 -10.977 -11.633 1 98.38 52 ALA B N 1
ATOM 2706 C CA . ALA B 1 52 ? -18.141 -9.773 -12.375 1 98.38 52 ALA B CA 1
ATOM 2707 C C . ALA B 1 52 ? -17.609 -8.516 -11.695 1 98.38 52 ALA B C 1
ATOM 2709 O O . ALA B 1 52 ? -17.109 -7.609 -12.367 1 98.38 52 ALA B O 1
ATOM 2710 N N . GLN B 1 53 ? -17.719 -8.469 -10.43 1 98.44 53 GLN B N 1
ATOM 2711 C CA . GLN B 1 53 ? -17.188 -7.336 -9.672 1 98.44 53 GLN B CA 1
ATOM 2712 C C . GLN B 1 53 ? -15.672 -7.254 -9.797 1 98.44 53 GLN B C 1
ATOM 2714 O O . GLN B 1 53 ? -15.117 -6.168 -9.953 1 98.44 53 GLN B O 1
ATOM 2719 N N . THR B 1 54 ? -15.031 -8.414 -9.664 1 98.69 54 THR B N 1
ATOM 2720 C CA . THR B 1 54 ? -13.578 -8.461 -9.852 1 98.69 54 THR B CA 1
ATOM 2721 C C . THR B 1 54 ? -13.188 -7.902 -11.211 1 98.69 54 THR B C 1
ATOM 2723 O O . THR B 1 54 ? -12.281 -7.078 -11.312 1 98.69 54 THR B O 1
ATOM 2726 N N . ARG B 1 55 ? -13.883 -8.328 -12.234 1 98.19 55 ARG B N 1
ATOM 2727 C CA . ARG B 1 55 ? -13.633 -7.828 -13.578 1 98.19 55 ARG B CA 1
ATOM 2728 C C . ARG B 1 55 ? -13.812 -6.316 -13.656 1 98.19 55 ARG B C 1
ATOM 2730 O O . ARG B 1 55 ? -12.977 -5.613 -14.219 1 98.19 55 ARG B O 1
ATOM 2737 N N . MET B 1 56 ? -14.852 -5.855 -13.086 1 98 56 MET B N 1
ATOM 2738 C CA . MET B 1 56 ? -15.164 -4.43 -13.109 1 98 56 MET B CA 1
ATOM 2739 C C . MET B 1 56 ? -14.062 -3.623 -12.438 1 98 56 MET B C 1
ATOM 2741 O O . MET B 1 56 ? -13.617 -2.604 -12.969 1 98 56 MET B O 1
ATOM 2745 N N . ILE B 1 57 ? -13.633 -4.055 -11.305 1 98.44 57 ILE B N 1
ATOM 2746 C CA . ILE B 1 57 ? -12.57 -3.387 -10.562 1 98.44 57 ILE B CA 1
ATOM 2747 C C . ILE B 1 57 ? -11.312 -3.314 -11.414 1 98.44 57 ILE B C 1
ATOM 2749 O O . ILE B 1 57 ? -10.68 -2.26 -11.516 1 98.44 57 ILE B O 1
ATOM 2753 N N . LEU B 1 58 ? -10.977 -4.406 -12.016 1 98.44 58 LEU B N 1
ATOM 2754 C CA . LEU B 1 58 ? -9.734 -4.5 -12.781 1 98.44 58 LEU B CA 1
ATOM 2755 C C . LEU B 1 58 ? -9.805 -3.635 -14.039 1 98.44 58 LEU B C 1
ATOM 2757 O O . LEU B 1 58 ? -8.805 -3.062 -14.461 1 98.44 58 LEU B O 1
ATOM 2761 N N . GLU B 1 59 ? -10.93 -3.518 -14.625 1 98 59 GLU B N 1
ATOM 2762 C CA . GLU B 1 59 ? -11.086 -2.799 -15.883 1 98 59 GLU B CA 1
ATOM 2763 C C . GLU B 1 59 ? -11.281 -1.304 -15.648 1 98 59 GLU B C 1
ATOM 2765 O O . GLU B 1 59 ? -10.797 -0.479 -16.422 1 98 59 GLU B O 1
ATOM 2770 N N . THR B 1 60 ? -11.977 -0.925 -14.508 1 98 60 THR B N 1
ATOM 2771 C CA . THR B 1 60 ? -12.398 0.466 -14.375 1 98 60 THR B CA 1
ATOM 2772 C C . THR B 1 60 ? -11.672 1.144 -13.219 1 98 60 THR B C 1
ATOM 2774 O O . THR B 1 60 ? -11.641 2.373 -13.133 1 98 60 THR B O 1
ATOM 2777 N N . ARG B 1 61 ? -11.258 0.365 -12.25 1 98.06 61 ARG B N 1
ATOM 2778 C CA . ARG B 1 61 ? -10.641 0.836 -11.016 1 98.06 61 ARG B CA 1
ATOM 2779 C C . ARG B 1 61 ? -11.641 1.611 -10.164 1 98.06 61 ARG B C 1
ATOM 2781 O O . ARG B 1 61 ? -11.25 2.406 -9.305 1 98.06 61 ARG B O 1
ATOM 2788 N N . LEU B 1 62 ? -12.906 1.365 -10.422 1 98.19 62 LEU B N 1
ATOM 2789 C CA . LEU B 1 62 ? -13.961 1.967 -9.609 1 98.19 62 LEU B CA 1
ATOM 2790 C C . LEU B 1 62 ? -14.422 1.012 -8.516 1 98.19 62 LEU B C 1
ATOM 2792 O O . LEU B 1 62 ? -14.391 -0.207 -8.695 1 98.19 62 LEU B O 1
ATOM 2796 N N . ALA B 1 63 ? -14.867 1.575 -7.469 1 98.44 63 ALA B N 1
ATOM 2797 C CA . ALA B 1 63 ? -15.219 0.786 -6.289 1 98.44 63 ALA B CA 1
ATOM 2798 C C . ALA B 1 63 ? -16.641 0.246 -6.398 1 98.44 63 ALA B C 1
ATOM 2800 O O . ALA B 1 63 ? -17.5 0.866 -7.023 1 98.44 63 ALA B O 1
ATOM 2801 N N . VAL B 1 64 ? -16.781 -0.939 -5.816 1 97.94 64 VAL B N 1
ATOM 2802 C CA . VAL B 1 64 ? -18.109 -1.55 -5.648 1 97.94 64 VAL B CA 1
ATOM 2803 C C . VAL B 1 64 ? -18.703 -1.112 -4.316 1 97.94 64 VAL B C 1
ATOM 2805 O O . VAL B 1 64 ? -18.141 -1.378 -3.252 1 97.94 64 VAL B O 1
ATOM 2808 N N . GLY B 1 65 ? -19.875 -0.503 -4.379 1 96.88 65 GLY B N 1
ATOM 2809 C CA . GLY B 1 65 ? -20.5 0.046 -3.186 1 96.88 65 GLY B CA 1
ATOM 2810 C C . GLY B 1 65 ? -20.781 -1.002 -2.127 1 96.88 65 GLY B C 1
ATOM 2811 O O . GLY B 1 65 ? -21.266 -2.096 -2.441 1 96.88 65 GLY B O 1
ATOM 2812 N N . GLY B 1 66 ? -20.484 -0.664 -0.858 1 95.44 66 GLY B N 1
ATOM 2813 C CA . GLY B 1 66 ? -20.828 -1.521 0.265 1 95.44 66 GLY B CA 1
ATOM 2814 C C . GLY B 1 66 ? -19.812 -2.617 0.515 1 95.44 66 GLY B C 1
ATOM 2815 O O . GLY B 1 66 ? -19.953 -3.387 1.47 1 95.44 66 GLY B O 1
ATOM 2816 N N . LYS B 1 67 ? -18.859 -2.766 -0.354 1 97.94 67 LYS B N 1
ATOM 2817 C CA . LYS B 1 67 ? -17.781 -3.729 -0.15 1 97.94 67 LYS B CA 1
ATOM 2818 C C . LYS B 1 67 ? -16.609 -3.1 0.61 1 97.94 67 LYS B C 1
ATOM 2820 O O . LYS B 1 67 ? -16.453 -1.877 0.606 1 97.94 67 LYS B O 1
ATOM 2825 N N . SER B 1 68 ? -15.898 -3.914 1.243 1 97.94 68 SER B N 1
ATOM 2826 C CA . SER B 1 68 ? -14.719 -3.479 1.984 1 97.94 68 SER B CA 1
ATOM 2827 C C . SER B 1 68 ? -13.672 -2.871 1.054 1 97.94 68 SER B C 1
ATOM 2829 O O . SER B 1 68 ? -13.391 -3.422 -0.012 1 97.94 68 SER B O 1
ATOM 2831 N N . ILE B 1 69 ? -13.07 -1.739 1.473 1 98.44 69 ILE B N 1
ATOM 2832 C CA . ILE B 1 69 ? -11.977 -1.143 0.71 1 98.44 69 ILE B CA 1
ATOM 2833 C C . ILE B 1 69 ? -10.805 -2.113 0.649 1 98.44 69 ILE B C 1
ATOM 2835 O O . ILE B 1 69 ? -10.148 -2.244 -0.389 1 98.44 69 ILE B O 1
ATOM 2839 N N . MET B 1 70 ? -10.609 -2.842 1.68 1 98.06 70 MET B N 1
ATOM 2840 C CA . MET B 1 70 ? -9.492 -3.781 1.749 1 98.06 70 MET B CA 1
ATOM 2841 C C . MET B 1 70 ? -9.68 -4.918 0.748 1 98.06 70 MET B C 1
ATOM 2843 O O . MET B 1 70 ? -8.703 -5.402 0.167 1 98.06 70 MET B O 1
ATOM 2847 N N . GLU B 1 71 ? -10.859 -5.348 0.574 1 98.56 71 GLU B N 1
ATOM 2848 C CA . GLU B 1 71 ? -11.102 -6.398 -0.413 1 98.56 71 GLU B CA 1
ATOM 2849 C C . GLU B 1 71 ? -10.758 -5.914 -1.821 1 98.56 71 GLU B C 1
ATOM 2851 O O . GLU B 1 71 ? -10.273 -6.688 -2.646 1 98.56 71 GLU B O 1
ATOM 2856 N N . HIS B 1 72 ? -11.062 -4.617 -2.129 1 98.81 72 HIS B N 1
ATOM 2857 C CA . HIS B 1 72 ? -10.617 -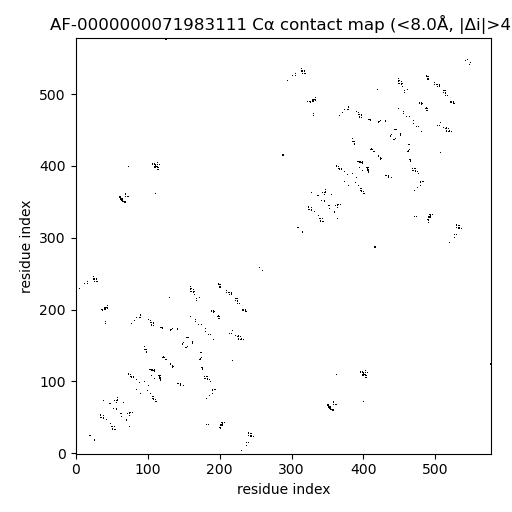4.039 -3.393 1 98.81 72 HIS B CA 1
ATOM 2858 C C . HIS B 1 72 ? -9.094 -4.066 -3.502 1 98.81 72 HIS B C 1
ATOM 2860 O O . HIS B 1 72 ? -8.547 -4.449 -4.539 1 98.81 72 HIS B O 1
ATOM 2866 N N . ASN B 1 73 ? -8.484 -3.693 -2.434 1 98.75 73 ASN B N 1
ATOM 2867 C CA . ASN B 1 73 ? -7.035 -3.574 -2.422 1 98.75 73 ASN B CA 1
ATOM 2868 C C . ASN B 1 73 ? -6.359 -4.93 -2.607 1 98.75 73 ASN B C 1
ATOM 2870 O O . ASN B 1 73 ? -5.285 -5.02 -3.203 1 98.75 73 ASN B O 1
ATOM 2874 N N . GLU B 1 74 ? -6.977 -5.969 -2.117 1 98.69 74 GLU B N 1
ATOM 2875 C CA . GLU B 1 74 ? -6.469 -7.316 -2.357 1 98.69 74 GLU B CA 1
ATOM 2876 C C . GLU B 1 74 ? -6.457 -7.645 -3.848 1 98.69 74 GLU B C 1
ATOM 2878 O O . GLU B 1 74 ? -5.5 -8.242 -4.348 1 98.69 74 GLU B O 1
ATOM 2883 N N . ILE B 1 75 ? -7.48 -7.258 -4.488 1 98.81 75 ILE B N 1
ATOM 2884 C CA . ILE B 1 75 ? -7.594 -7.5 -5.922 1 98.81 75 ILE B CA 1
ATOM 2885 C C . ILE B 1 75 ? -6.539 -6.688 -6.668 1 98.81 75 ILE B C 1
ATOM 2887 O O . ILE B 1 75 ? -5.855 -7.207 -7.555 1 98.81 75 ILE B O 1
ATOM 2891 N N . LEU B 1 76 ? -6.383 -5.445 -6.309 1 98.75 76 LEU B N 1
ATOM 2892 C CA . LEU B 1 76 ? -5.375 -4.594 -6.93 1 98.75 76 LEU B CA 1
ATOM 2893 C C . LEU B 1 76 ? -3.975 -5.164 -6.719 1 98.75 76 LEU B C 1
ATOM 2895 O O . LEU B 1 76 ? -3.135 -5.113 -7.621 1 98.75 76 LEU B O 1
ATOM 2899 N N . GLY B 1 77 ? -3.773 -5.648 -5.516 1 98.81 77 GLY B N 1
ATOM 2900 C CA . GLY B 1 77 ? -2.48 -6.242 -5.219 1 98.81 77 GLY B CA 1
ATOM 2901 C C . GLY B 1 77 ? -2.16 -7.441 -6.094 1 98.81 77 GLY B C 1
ATOM 2902 O O . GLY B 1 77 ? -1.052 -7.555 -6.617 1 98.81 77 GLY B O 1
ATOM 2903 N N . LEU B 1 78 ? -3.094 -8.289 -6.23 1 98.81 78 LEU B N 1
ATOM 2904 C CA . LEU B 1 78 ? -2.908 -9.461 -7.078 1 98.81 78 LEU B CA 1
ATOM 2905 C C . LEU B 1 78 ? -2.693 -9.047 -8.531 1 98.81 78 LEU B C 1
ATOM 2907 O O . LEU B 1 78 ? -1.849 -9.617 -9.227 1 98.81 78 LEU B O 1
ATOM 2911 N N . ASP B 1 79 ? -3.451 -8.117 -9 1 98.75 79 ASP B N 1
ATOM 2912 C CA . ASP B 1 79 ? -3.281 -7.57 -10.344 1 98.75 79 ASP B CA 1
ATOM 2913 C C . ASP B 1 79 ? -1.862 -7.047 -10.547 1 98.75 79 ASP B C 1
ATOM 2915 O O . ASP B 1 79 ? -1.218 -7.363 -11.547 1 98.75 79 ASP B O 1
ATOM 2919 N N . SER B 1 80 ? -1.438 -6.262 -9.57 1 98.69 80 SER B N 1
ATOM 2920 C CA . SER B 1 80 ? -0.099 -5.688 -9.633 1 98.69 80 SER B CA 1
ATOM 2921 C C . SER B 1 80 ? 0.97 -6.773 -9.664 1 98.69 80 SER B C 1
ATOM 2923 O O . SER B 1 80 ? 1.925 -6.695 -10.438 1 98.69 80 SER B O 1
ATOM 2925 N N . ALA B 1 81 ? 0.825 -7.762 -8.875 1 98.81 81 ALA B N 1
ATOM 2926 C CA . ALA B 1 81 ? 1.798 -8.844 -8.781 1 98.81 81 ALA B CA 1
ATOM 2927 C C . ALA B 1 81 ? 1.827 -9.672 -10.07 1 98.81 81 ALA B C 1
ATOM 2929 O O . ALA B 1 81 ? 2.9 -10.016 -10.562 1 98.81 81 ALA B O 1
ATOM 2930 N N . LEU B 1 82 ? 0.674 -9.922 -10.578 1 98.31 82 LEU B N 1
ATOM 2931 C CA . LEU B 1 82 ? 0.603 -10.695 -11.82 1 98.31 82 LEU B CA 1
ATOM 2932 C C . LEU B 1 82 ? 1.22 -9.922 -12.977 1 98.31 82 LEU B C 1
ATOM 2934 O O . LEU B 1 82 ? 1.922 -10.5 -13.812 1 98.31 82 LEU B O 1
ATOM 2938 N N . LYS B 1 83 ? 0.992 -8.672 -13.07 1 97.81 83 LYS B N 1
ATOM 2939 C CA . LYS B 1 83 ? 1.615 -7.844 -14.102 1 97.81 83 LYS B CA 1
ATOM 2940 C C . LYS B 1 83 ? 3.137 -7.867 -13.977 1 97.81 83 LYS B C 1
ATOM 2942 O O . LYS B 1 83 ? 3.844 -7.961 -14.977 1 97.81 83 LYS B O 1
ATOM 2947 N N . TYR B 1 84 ? 3.572 -7.781 -12.805 1 98.44 84 TYR B N 1
ATOM 2948 C CA . TYR B 1 84 ? 5.008 -7.836 -12.555 1 98.44 84 TYR B CA 1
ATOM 2949 C C . TYR B 1 84 ? 5.598 -9.156 -13.039 1 98.44 84 TYR B C 1
ATOM 2951 O O . TYR B 1 84 ? 6.633 -9.172 -13.703 1 98.44 84 TYR B O 1
ATOM 2959 N N . ILE B 1 85 ? 4.945 -10.227 -12.711 1 98 85 ILE B N 1
ATOM 2960 C CA . ILE B 1 85 ? 5.402 -11.539 -13.141 1 98 85 ILE B CA 1
ATOM 2961 C C . ILE B 1 85 ? 5.395 -11.625 -14.664 1 98 85 ILE B C 1
ATOM 2963 O O . ILE B 1 85 ? 6.395 -12 -15.281 1 98 85 ILE B O 1
ATOM 2967 N N . ASN B 1 86 ? 4.34 -11.156 -15.281 1 96.75 86 ASN B N 1
ATOM 2968 C CA . ASN B 1 86 ? 4.133 -11.305 -16.719 1 96.75 86 ASN B CA 1
ATOM 2969 C C . ASN B 1 86 ? 5.062 -10.398 -17.516 1 96.75 86 ASN B C 1
ATOM 2971 O O . ASN B 1 86 ? 5.535 -10.773 -18.594 1 96.75 86 ASN B O 1
ATOM 2975 N N . THR B 1 87 ? 5.398 -9.211 -16.938 1 95.94 87 THR B N 1
ATOM 2976 C CA . THR B 1 87 ? 6.094 -8.219 -17.75 1 95.94 87 THR B CA 1
ATOM 2977 C C . THR B 1 87 ? 7.57 -8.148 -17.375 1 95.94 87 THR B C 1
ATOM 2979 O O . THR B 1 87 ? 8.398 -7.688 -18.156 1 95.94 87 THR B O 1
ATOM 2982 N N . THR B 1 88 ? 7.879 -8.617 -16.219 1 94.25 88 THR B N 1
ATOM 2983 C CA . THR B 1 88 ? 9.25 -8.438 -15.742 1 94.25 88 THR B CA 1
ATOM 2984 C C . THR B 1 88 ? 9.914 -9.789 -15.484 1 94.25 88 THR B C 1
ATOM 2986 O O . THR B 1 88 ? 10.883 -10.148 -16.156 1 94.25 88 THR B O 1
ATOM 2989 N N . LEU B 1 89 ? 9.328 -10.57 -14.703 1 95.06 89 LEU B N 1
ATOM 2990 C CA . LEU B 1 89 ? 10.016 -11.766 -14.227 1 95.06 89 LEU B CA 1
ATOM 2991 C C . LEU B 1 89 ? 10.125 -12.805 -15.336 1 95.06 89 LEU B C 1
ATOM 2993 O O . LEU B 1 89 ? 11.156 -13.461 -15.484 1 95.06 89 LEU B O 1
ATOM 2997 N N . LEU B 1 90 ? 9.109 -12.961 -16.094 1 95.25 90 LEU B N 1
ATOM 2998 C CA . LEU B 1 90 ? 9.094 -13.992 -17.125 1 95.25 90 LEU B CA 1
ATOM 2999 C C . LE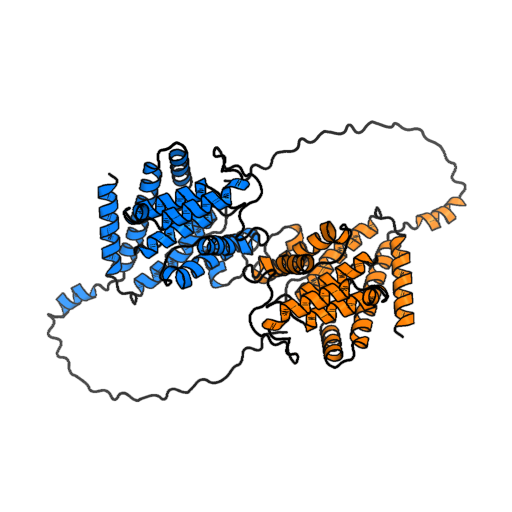U B 1 90 ? 10.086 -13.672 -18.234 1 95.25 90 LEU B C 1
ATOM 3001 O O . LEU B 1 90 ? 10.5 -14.562 -18.984 1 95.25 90 LEU B O 1
ATOM 3005 N N . HIS B 1 91 ? 10.477 -12.445 -18.359 1 91.5 91 HIS B N 1
ATOM 3006 C CA . HIS B 1 91 ? 11.359 -12.023 -19.438 1 91.5 91 HIS B CA 1
ATOM 3007 C C . HIS B 1 91 ? 12.797 -11.891 -18.953 1 91.5 91 HIS B C 1
ATOM 3009 O O . HIS B 1 91 ? 13.703 -11.625 -19.75 1 91.5 91 HIS B O 1
ATOM 3015 N N . ARG B 1 92 ? 12.914 -12.047 -17.781 1 88.62 92 ARG B N 1
ATOM 3016 C CA . ARG B 1 92 ? 14.258 -11.953 -17.234 1 88.62 92 ARG B CA 1
ATOM 3017 C C . ARG B 1 92 ? 14.977 -13.297 -17.281 1 88.62 92 ARG B C 1
ATOM 3019 O O . ARG B 1 92 ? 14.375 -14.336 -17.016 1 88.62 92 ARG B O 1
ATOM 3026 N N . VAL B 1 93 ? 16.156 -13.125 -17.844 1 80.31 93 VAL B N 1
ATOM 3027 C CA . VAL B 1 93 ? 16.984 -14.328 -17.844 1 80.31 93 VAL B CA 1
ATOM 3028 C C . VAL B 1 93 ? 17.75 -14.422 -16.531 1 80.31 93 VAL B C 1
ATOM 3030 O O . VAL B 1 93 ? 18.234 -13.414 -16.016 1 80.31 93 VAL B O 1
ATOM 3033 N N . GLY B 1 94 ? 17.688 -15.555 -15.93 1 80.31 94 GLY B N 1
ATOM 3034 C CA . GLY B 1 94 ? 18.531 -15.695 -14.75 1 80.31 94 GLY B CA 1
ATOM 3035 C C . GLY B 1 94 ? 17.812 -16.391 -13.602 1 80.31 94 GLY B C 1
ATOM 3036 O O . GLY B 1 94 ? 16.719 -16.922 -13.773 1 80.31 94 GLY B O 1
ATOM 3037 N N . ARG B 1 95 ? 18.484 -16.406 -12.422 1 91.94 95 ARG B N 1
ATOM 3038 C CA . ARG B 1 95 ? 18.078 -17.078 -11.195 1 91.94 95 ARG B CA 1
ATOM 3039 C C . ARG B 1 95 ? 17.016 -16.281 -10.453 1 91.94 95 ARG B C 1
ATOM 3041 O O . ARG B 1 95 ? 16.953 -15.055 -10.586 1 91.94 95 ARG B O 1
ATOM 3048 N N . VAL B 1 96 ? 16.109 -17 -9.914 1 96.44 96 VAL B N 1
ATOM 3049 C CA . VAL B 1 96 ? 15.156 -16.375 -9.016 1 96.44 96 VAL B CA 1
ATOM 3050 C C . VAL B 1 96 ? 15.883 -15.867 -7.766 1 96.44 96 VAL B C 1
ATOM 3052 O O . VAL B 1 96 ? 16.703 -16.578 -7.188 1 96.44 96 VAL B O 1
ATOM 3055 N N . SER B 1 97 ? 15.641 -14.664 -7.367 1 97.62 97 SER B N 1
ATOM 3056 C CA . SER B 1 97 ? 16.281 -14.102 -6.184 1 97.62 97 SER B CA 1
ATOM 3057 C C . SER B 1 97 ? 15.273 -13.883 -5.062 1 97.62 97 SER B C 1
ATOM 3059 O O . SER B 1 97 ? 14.062 -13.906 -5.293 1 97.62 97 SER B O 1
ATOM 3061 N N . LEU B 1 98 ? 15.82 -13.711 -3.867 1 98.25 98 LEU B N 1
ATOM 3062 C CA . LEU B 1 98 ? 14.969 -13.328 -2.75 1 98.25 98 LEU B CA 1
ATOM 3063 C C . LEU B 1 98 ? 14.266 -12.008 -3.031 1 98.25 98 LEU B C 1
ATOM 3065 O O . LEU B 1 98 ? 13.102 -11.828 -2.664 1 98.25 98 LEU B O 1
ATOM 3069 N N . HIS B 1 99 ? 14.953 -11.109 -3.652 1 97.5 99 HIS B N 1
ATOM 3070 C CA . HIS B 1 99 ? 14.383 -9.828 -4.031 1 97.5 99 HIS B CA 1
ATOM 3071 C C . HIS B 1 99 ? 13.148 -10.008 -4.902 1 97.5 99 HIS B C 1
ATOM 3073 O O . HIS B 1 99 ? 12.148 -9.297 -4.727 1 97.5 99 HIS B O 1
ATOM 3079 N N . ASP B 1 100 ? 13.164 -10.922 -5.832 1 98 100 ASP B N 1
ATOM 3080 C CA . ASP B 1 100 ? 12.016 -11.195 -6.699 1 98 100 ASP B CA 1
ATOM 3081 C C . ASP B 1 100 ? 10.805 -11.633 -5.883 1 98 100 ASP B C 1
ATOM 3083 O O . ASP B 1 100 ? 9.688 -11.164 -6.117 1 98 100 ASP B O 1
ATOM 3087 N N . LEU B 1 101 ? 11.008 -12.508 -4.941 1 98.69 101 LEU B N 1
ATOM 3088 C CA . LEU B 1 101 ? 9.93 -13 -4.098 1 98.69 101 LEU B CA 1
ATOM 3089 C C . LEU B 1 101 ? 9.352 -11.883 -3.242 1 98.69 101 LEU B C 1
ATOM 3091 O O . LEU B 1 101 ? 8.133 -11.766 -3.098 1 98.69 101 LEU B O 1
ATOM 3095 N N . LEU B 1 102 ? 10.234 -11.078 -2.717 1 98.75 102 LEU B N 1
ATOM 3096 C CA . LEU B 1 102 ? 9.789 -9.953 -1.898 1 98.75 102 LEU B CA 1
ATOM 3097 C C . LEU B 1 102 ? 9.023 -8.938 -2.74 1 98.75 102 LEU B C 1
ATOM 3099 O O . LEU B 1 102 ? 8.062 -8.328 -2.262 1 98.75 102 LEU B O 1
ATOM 3103 N N . GLN B 1 103 ? 9.422 -8.758 -3.977 1 98.38 103 GLN B N 1
ATOM 3104 C CA . GLN B 1 103 ? 8.734 -7.832 -4.867 1 98.38 103 GLN B CA 1
ATOM 3105 C C . GLN B 1 103 ? 7.34 -8.344 -5.215 1 98.38 103 GLN B C 1
ATOM 3107 O O . GLN B 1 103 ? 6.398 -7.555 -5.34 1 98.38 103 GLN B O 1
ATOM 3112 N N . ILE B 1 104 ? 7.219 -9.641 -5.406 1 98.81 104 ILE B N 1
ATOM 3113 C CA . ILE B 1 104 ? 5.895 -10.211 -5.602 1 98.81 104 ILE B CA 1
ATOM 3114 C C . ILE B 1 104 ? 5.023 -9.938 -4.375 1 98.81 104 ILE B C 1
ATOM 3116 O O . ILE B 1 104 ? 3.898 -9.445 -4.5 1 98.81 104 ILE B O 1
ATOM 3120 N N . HIS B 1 105 ? 5.543 -10.141 -3.221 1 98.94 105 HIS B N 1
ATOM 3121 C CA . HIS B 1 105 ? 4.793 -9.945 -1.985 1 98.94 105 HIS B CA 1
ATOM 3122 C C . HIS B 1 105 ? 4.477 -8.469 -1.763 1 98.94 105 HIS B C 1
ATOM 3124 O O . HIS B 1 105 ? 3.396 -8.125 -1.272 1 98.94 105 HIS B O 1
ATOM 3130 N N . THR B 1 106 ? 5.43 -7.59 -2.039 1 98.75 106 THR B N 1
ATOM 3131 C CA . THR B 1 106 ? 5.191 -6.152 -1.927 1 98.75 106 THR B CA 1
ATOM 3132 C C . THR B 1 106 ? 3.924 -5.758 -2.68 1 98.75 106 THR B C 1
ATOM 3134 O O . THR B 1 106 ? 3.104 -4.996 -2.166 1 98.75 106 THR B O 1
ATOM 3137 N N . ARG B 1 107 ? 3.789 -6.305 -3.818 1 98.75 107 ARG B N 1
ATOM 3138 C CA . ARG B 1 107 ? 2.631 -5.98 -4.645 1 98.75 107 ARG B CA 1
ATOM 3139 C C . ARG B 1 107 ? 1.374 -6.668 -4.117 1 98.75 107 ARG B C 1
ATOM 3141 O O . ARG B 1 107 ? 0.31 -6.051 -4.043 1 98.75 107 ARG B O 1
ATOM 3148 N N . VAL B 1 108 ? 1.498 -7.91 -3.67 1 98.88 108 VAL B N 1
ATOM 3149 C CA . VAL B 1 108 ? 0.365 -8.688 -3.176 1 98.88 108 VAL B CA 1
ATOM 3150 C C . VAL B 1 108 ? -0.261 -7.977 -1.977 1 98.88 108 VAL B C 1
ATOM 3152 O O . VAL B 1 108 ? -1.484 -7.844 -1.896 1 98.88 108 VAL B O 1
ATOM 3155 N N . LEU B 1 109 ? 0.589 -7.48 -1.109 1 98.75 109 LEU B N 1
ATOM 3156 C CA . LEU B 1 109 ? 0.11 -7.008 0.185 1 98.75 109 LEU B CA 1
ATOM 3157 C C . LEU B 1 109 ? 0.102 -5.484 0.238 1 98.75 109 LEU B C 1
ATOM 3159 O O . LEU B 1 109 ? -0.522 -4.891 1.121 1 98.75 109 LEU B O 1
ATOM 3163 N N . GLY B 1 110 ? 0.768 -4.832 -0.687 1 98.38 110 GLY B N 1
ATOM 3164 C CA . GLY B 1 110 ? 1.117 -3.422 -0.597 1 98.38 110 GLY B CA 1
ATOM 3165 C C . GLY B 1 110 ? -0.09 -2.518 -0.441 1 98.38 110 GLY B C 1
ATOM 3166 O O . GLY B 1 110 ? -0.104 -1.635 0.419 1 98.38 110 GLY B O 1
ATOM 3167 N N . HIS B 1 111 ? -1.107 -2.717 -1.218 1 98.38 111 HIS B N 1
ATOM 3168 C CA . HIS B 1 111 ? -2.283 -1.854 -1.164 1 98.38 111 HIS B CA 1
ATOM 3169 C C . HIS B 1 111 ? -3.098 -2.111 0.1 1 98.38 111 HIS B C 1
ATOM 3171 O O . HIS B 1 111 ? -3.846 -1.24 0.548 1 98.38 111 HIS B O 1
ATOM 3177 N N . SER B 1 112 ? -2.951 -3.297 0.671 1 97.81 112 SER B N 1
ATOM 3178 C CA . SER B 1 112 ? -3.729 -3.648 1.854 1 97.81 112 SER B CA 1
ATOM 3179 C C . SER B 1 112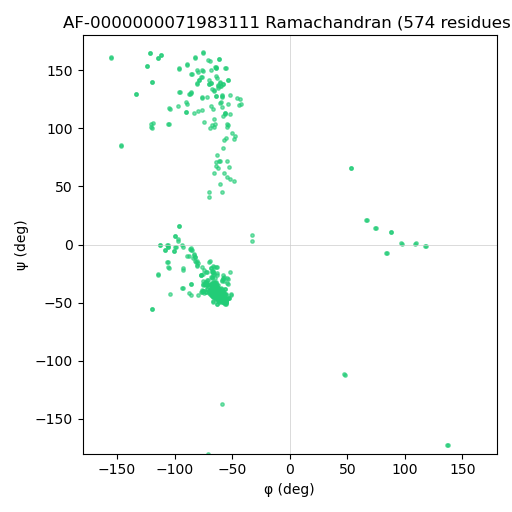 ? -2.963 -3.33 3.135 1 97.81 112 SER B C 1
ATOM 3181 O O . SER B 1 112 ? -3.557 -2.91 4.129 1 97.81 112 SER B O 1
ATOM 3183 N N . ASP B 1 113 ? -1.747 -3.543 3.076 1 97.81 113 ASP B N 1
ATOM 3184 C CA . ASP B 1 113 ? -0.894 -3.299 4.234 1 97.81 113 ASP B CA 1
ATOM 3185 C C . ASP B 1 113 ? 0.492 -2.822 3.807 1 97.81 113 ASP B C 1
ATOM 3187 O O . ASP B 1 113 ? 1.451 -3.596 3.818 1 97.81 113 ASP B O 1
ATOM 3191 N N . PRO B 1 114 ? 0.605 -1.562 3.596 1 97.56 114 PRO B N 1
ATOM 3192 C CA . PRO B 1 114 ? 1.858 -1.026 3.062 1 97.56 114 PRO B CA 1
ATOM 3193 C C . PRO B 1 114 ? 3.021 -1.155 4.043 1 97.56 114 PRO B C 1
ATOM 3195 O O . PRO B 1 114 ? 4.184 -1.193 3.627 1 97.56 114 PRO B O 1
ATOM 3198 N N . LEU B 1 115 ? 2.768 -1.257 5.324 1 97.25 115 LEU B N 1
ATOM 3199 C CA . LEU B 1 115 ? 3.828 -1.272 6.328 1 97.25 115 LEU B CA 1
ATOM 3200 C C . LEU B 1 115 ? 4.516 -2.633 6.375 1 97.25 115 LEU B C 1
ATOM 3202 O O . LEU B 1 115 ? 5.699 -2.725 6.695 1 97.25 115 LEU B O 1
ATOM 3206 N N . GLN B 1 116 ? 3.787 -3.674 5.984 1 97.81 116 GLN B N 1
ATOM 3207 C CA . GLN B 1 116 ? 4.324 -5.027 6.09 1 97.81 116 GLN B CA 1
ATOM 3208 C C . GLN B 1 116 ? 4.668 -5.59 4.715 1 97.81 116 GLN B C 1
ATOM 3210 O O . GLN B 1 116 ? 5.277 -6.656 4.605 1 97.81 116 GLN B O 1
ATOM 3215 N N . ALA B 1 117 ? 4.367 -4.895 3.66 1 98.44 117 ALA B N 1
ATOM 3216 C CA . ALA B 1 117 ? 4.559 -5.371 2.293 1 98.44 117 ALA B CA 1
ATOM 3217 C C . ALA B 1 117 ? 6.039 -5.586 1.991 1 98.44 117 ALA B C 1
ATOM 3219 O O . ALA B 1 117 ? 6.859 -4.691 2.217 1 98.44 117 ALA B O 1
ATOM 3220 N N . GLY B 1 118 ? 6.371 -6.793 1.489 1 98.31 118 GLY B N 1
ATOM 3221 C CA . GLY B 1 118 ? 7.727 -7.094 1.059 1 98.31 118 GLY B CA 1
ATOM 3222 C C . GLY B 1 118 ? 8.688 -7.301 2.213 1 98.31 118 GLY B C 1
ATOM 3223 O O . GLY B 1 118 ? 9.906 -7.277 2.027 1 98.31 118 GLY B O 1
ATOM 3224 N N . ARG B 1 119 ? 8.125 -7.484 3.418 1 98.06 119 ARG B N 1
ATOM 3225 C CA . ARG B 1 119 ? 8.961 -7.645 4.598 1 98.06 119 ARG B CA 1
ATOM 3226 C C . ARG B 1 119 ? 8.719 -8.992 5.266 1 98.06 119 ARG B C 1
ATOM 3228 O O . ARG B 1 119 ? 7.582 -9.461 5.344 1 98.06 119 ARG B O 1
ATOM 3235 N N . LEU B 1 120 ? 9.844 -9.57 5.703 1 98.75 120 LEU B N 1
ATOM 3236 C CA . LEU B 1 120 ? 9.703 -10.75 6.543 1 98.75 120 LEU B CA 1
ATOM 3237 C C . LEU B 1 120 ? 9.102 -10.391 7.895 1 98.75 120 LEU B C 1
ATOM 3239 O O . LEU B 1 120 ? 9.438 -9.352 8.469 1 98.75 120 LEU B O 1
ATOM 3243 N N . ARG B 1 121 ? 8.219 -11.25 8.305 1 98.62 121 ARG B N 1
ATOM 3244 C CA . ARG B 1 121 ? 7.562 -10.961 9.578 1 98.62 121 ARG B CA 1
ATOM 3245 C C . ARG B 1 121 ? 8.57 -10.969 10.727 1 98.62 121 ARG B C 1
ATOM 3247 O O . ARG B 1 121 ? 9.539 -11.734 10.703 1 98.62 121 ARG B O 1
ATOM 3254 N N . THR B 1 122 ? 8.266 -10.188 11.773 1 98 122 THR B N 1
ATOM 3255 C CA . THR B 1 122 ? 9.125 -10.086 12.953 1 98 122 THR B CA 1
ATOM 3256 C C . THR B 1 122 ? 8.438 -10.695 14.172 1 98 122 THR B C 1
ATOM 3258 O O . THR B 1 122 ? 9 -10.68 15.273 1 98 122 THR B O 1
ATOM 3261 N N . THR B 1 123 ? 7.234 -11.188 14 1 97.56 123 THR B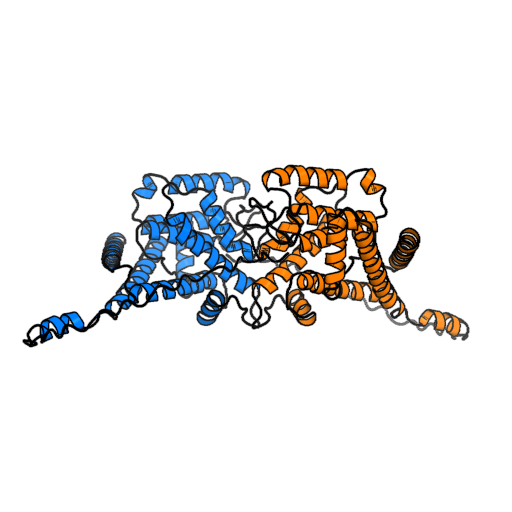 N 1
ATOM 3262 C CA . THR B 1 123 ? 6.48 -11.82 15.078 1 97.56 123 THR B CA 1
ATOM 3263 C C . THR B 1 123 ? 6.062 -13.234 14.68 1 97.56 123 THR B C 1
ATOM 3265 O O . THR B 1 123 ? 5.961 -13.555 13.492 1 97.56 123 THR B O 1
ATOM 3268 N N . GLN B 1 124 ? 5.902 -14 15.742 1 97.19 124 GLN B N 1
ATOM 3269 C CA . GLN B 1 124 ? 5.457 -15.367 15.5 1 97.19 124 GLN B CA 1
ATOM 3270 C C . GLN B 1 124 ? 4.004 -15.398 15.031 1 97.19 124 GLN B C 1
ATOM 3272 O O . GLN B 1 124 ? 3.18 -14.609 15.5 1 97.19 124 GLN B O 1
ATOM 3277 N N . VAL B 1 125 ? 3.748 -16.188 14.102 1 96.19 125 VAL B N 1
ATOM 3278 C CA . VAL B 1 125 ? 2.379 -16.391 13.641 1 96.19 125 VAL B CA 1
ATOM 3279 C C . VAL B 1 125 ? 2 -17.859 13.781 1 96.19 125 VAL B C 1
ATOM 3281 O O . VAL B 1 125 ? 2.859 -18.703 14.047 1 96.19 125 VAL B O 1
ATOM 3284 N N . PHE B 1 126 ? 0.691 -18.125 13.695 1 91.88 126 PHE B N 1
ATOM 3285 C CA . PHE B 1 126 ? 0.146 -19.469 13.797 1 91.88 126 PHE B CA 1
ATOM 3286 C C . PHE B 1 126 ? -0.87 -19.734 12.695 1 91.88 126 PHE B C 1
ATOM 3288 O O . PHE B 1 126 ? -1.72 -18.891 12.414 1 91.88 126 PHE B O 1
ATOM 3295 N N . VAL B 1 127 ? -0.689 -20.797 12.055 1 90.81 127 VAL B N 1
ATOM 3296 C CA . VAL B 1 127 ? -1.553 -21.156 10.938 1 90.81 127 VAL B CA 1
ATOM 3297 C C . VAL B 1 127 ? -2.229 -22.5 11.219 1 90.81 127 VAL B C 1
ATOM 3299 O O . VAL B 1 127 ? -1.664 -23.562 10.93 1 90.81 127 VAL B O 1
ATOM 3302 N N . SER B 1 128 ? -3.486 -22.375 11.633 1 84.38 128 SER B N 1
ATOM 3303 C CA . SER B 1 128 ? -4.211 -23.578 12.016 1 84.38 128 SER B CA 1
ATOM 3304 C C . SER B 1 128 ? -3.375 -24.469 12.938 1 84.38 128 SER B C 1
ATOM 3306 O O . SER B 1 128 ? -3.016 -24.047 14.039 1 84.38 128 SER B O 1
ATOM 3308 N N . ASN B 1 129 ? -2.963 -25.688 12.352 1 86.06 129 ASN B N 1
ATOM 3309 C CA . ASN B 1 129 ? -2.209 -26.625 13.18 1 86.06 129 ASN B CA 1
ATOM 3310 C C . ASN B 1 129 ? -0.71 -26.531 12.914 1 86.06 129 ASN B C 1
ATOM 3312 O O . ASN B 1 129 ? 0.083 -27.234 13.531 1 86.06 129 ASN B O 1
ATOM 3316 N N . HIS B 1 130 ? -0.388 -25.75 12.062 1 92.12 130 HIS B N 1
ATOM 3317 C CA . HIS B 1 130 ? 1.014 -25.547 11.711 1 92.12 130 HIS B CA 1
ATOM 3318 C C . HIS B 1 130 ? 1.601 -24.344 12.453 1 92.12 130 HIS B C 1
ATOM 3320 O O . HIS B 1 130 ? 0.962 -23.297 12.555 1 92.12 130 HIS B O 1
ATOM 3326 N N . ILE B 1 131 ? 2.773 -24.578 13.055 1 95.75 131 ILE B N 1
ATOM 3327 C CA . ILE B 1 131 ? 3.537 -23.484 13.656 1 95.75 131 ILE B CA 1
ATOM 3328 C C . ILE B 1 131 ? 4.734 -23.141 12.773 1 95.75 131 ILE B C 1
ATOM 3330 O O . ILE B 1 131 ? 5.754 -23.844 12.805 1 95.75 131 ILE B O 1
ATOM 3334 N N . PRO B 1 132 ? 4.633 -22.078 12.062 1 97.44 132 PRO B N 1
ATOM 3335 C CA . PRO B 1 132 ? 5.754 -21.703 11.195 1 97.44 132 PRO B CA 1
ATOM 3336 C C . PRO B 1 132 ? 7.031 -21.422 11.977 1 97.44 132 PRO B C 1
ATOM 3338 O O . PRO B 1 132 ? 6.98 -21.188 13.188 1 97.44 132 PRO B O 1
ATOM 3341 N N . PRO B 1 133 ? 8.148 -21.484 11.344 1 98.19 133 PRO B N 1
ATOM 3342 C CA . PRO B 1 133 ? 9.414 -21.188 12.016 1 98.19 133 PRO B CA 1
ATOM 3343 C C . PRO B 1 133 ? 9.422 -19.812 12.672 1 98.19 133 PRO B C 1
ATOM 3345 O O . PRO B 1 133 ? 8.688 -18.906 12.242 1 98.19 133 PRO B O 1
ATOM 3348 N N . PRO B 1 134 ? 10.211 -19.641 13.742 1 97.94 134 PRO B N 1
ATOM 3349 C CA . PRO B 1 134 ? 10.297 -18.328 14.383 1 97.94 134 PRO B CA 1
ATOM 3350 C C . PRO B 1 134 ? 10.914 -17.266 13.469 1 97.94 134 PRO B C 1
ATOM 3352 O O . PRO B 1 134 ? 11.727 -17.594 12.602 1 97.94 134 PRO B O 1
ATOM 3355 N N . PRO B 1 135 ? 10.555 -16.031 13.68 1 98.25 135 PRO B N 1
ATOM 3356 C CA . PRO B 1 135 ? 11.031 -14.945 12.828 1 98.25 135 PRO B CA 1
ATOM 3357 C C . PRO B 1 135 ? 12.547 -14.898 12.711 1 98.25 135 PRO B C 1
ATOM 3359 O O . PRO B 1 135 ? 13.086 -14.547 11.656 1 98.25 135 PRO B O 1
ATOM 3362 N N . THR B 1 136 ? 13.273 -15.297 13.656 1 98.25 136 THR B N 1
ATOM 3363 C CA . THR B 1 136 ? 14.734 -15.188 13.695 1 98.25 136 THR B CA 1
ATOM 3364 C C . THR B 1 136 ? 15.367 -16.125 12.672 1 98.25 136 THR B C 1
ATOM 3366 O O . THR B 1 136 ? 16.547 -15.969 12.328 1 98.25 136 THR B O 1
ATOM 3369 N N . ARG B 1 137 ? 14.586 -17.062 12.156 1 98.56 137 ARG B N 1
ATOM 3370 C CA . ARG B 1 137 ? 15.141 -18.047 11.234 1 98.56 137 ARG B CA 1
ATOM 3371 C C . ARG B 1 137 ? 14.711 -17.766 9.797 1 98.56 137 ARG B C 1
ATOM 3373 O O . ARG B 1 137 ? 15.156 -18.438 8.867 1 98.56 137 ARG B O 1
ATOM 3380 N N . LEU B 1 138 ? 13.945 -16.812 9.586 1 98.75 138 LEU B N 1
ATOM 3381 C CA . LEU B 1 138 ? 13.281 -16.641 8.297 1 98.75 138 LEU B CA 1
ATOM 3382 C C . LEU B 1 138 ? 14.281 -16.25 7.219 1 98.75 138 LEU B C 1
ATOM 3384 O O . LEU B 1 138 ? 14.188 -16.703 6.078 1 98.75 138 LEU B O 1
ATOM 3388 N N . GLN B 1 139 ? 15.172 -15.375 7.594 1 98.5 139 GLN B N 1
ATOM 3389 C CA . GLN B 1 139 ? 16.141 -14.945 6.59 1 98.5 139 GLN B CA 1
ATOM 3390 C C . GLN B 1 139 ? 16.922 -16.125 6.027 1 98.5 139 GLN B C 1
ATOM 3392 O O . GLN B 1 139 ? 17.031 -16.281 4.812 1 98.5 139 GLN B O 1
ATOM 3397 N N . VAL B 1 140 ? 17.391 -17 6.871 1 98.69 140 VAL B N 1
ATOM 3398 C CA . VAL B 1 140 ? 18.172 -18.156 6.461 1 98.69 140 VAL B CA 1
ATOM 3399 C C . VAL B 1 140 ? 17.297 -19.141 5.699 1 98.69 140 VAL B C 1
ATOM 3401 O O . VAL B 1 140 ? 17.719 -19.703 4.68 1 98.69 140 VAL B O 1
ATOM 3404 N N . LEU B 1 141 ? 16.125 -19.391 6.152 1 98.88 141 LEU B N 1
ATOM 3405 C CA . LEU B 1 141 ? 15.211 -20.328 5.512 1 98.88 141 LEU B CA 1
ATOM 3406 C C . LEU B 1 141 ? 14.836 -19.859 4.113 1 98.88 141 LEU B C 1
ATOM 3408 O O . LEU B 1 141 ? 14.742 -20.656 3.186 1 98.88 141 LEU B O 1
ATOM 3412 N N . MET B 1 142 ? 14.672 -18.562 3.986 1 98.88 142 MET B N 1
ATOM 3413 C CA . MET B 1 142 ? 14.328 -18.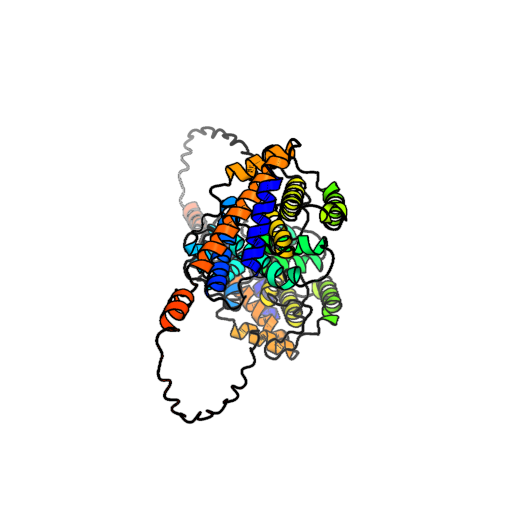016 2.676 1 98.88 142 MET B CA 1
ATOM 3414 C C . MET B 1 142 ? 15.523 -18.094 1.728 1 98.88 142 MET B C 1
ATOM 3416 O O . MET B 1 142 ? 15.359 -18.344 0.533 1 98.88 142 MET B O 1
ATOM 3420 N N . GLU B 1 143 ? 16.672 -17.859 2.215 1 98.56 143 GLU B N 1
ATOM 3421 C CA . GLU B 1 143 ? 17.875 -18.016 1.397 1 98.56 143 GLU B CA 1
ATOM 3422 C C . GLU B 1 143 ? 18.031 -19.469 0.947 1 98.56 143 GLU B C 1
ATOM 3424 O O . GLU B 1 143 ? 18.391 -19.734 -0.205 1 98.56 143 GLU B O 1
ATOM 3429 N N . ASP B 1 144 ? 17.781 -20.359 1.871 1 98.62 144 ASP B N 1
ATOM 3430 C CA . ASP B 1 144 ? 17.828 -21.781 1.53 1 98.62 144 ASP B CA 1
ATOM 3431 C C . ASP B 1 144 ? 16.781 -22.125 0.477 1 98.62 144 ASP B C 1
ATOM 3433 O O . ASP B 1 144 ? 17.047 -22.906 -0.434 1 98.62 144 ASP B O 1
ATOM 3437 N N . PHE B 1 145 ? 15.672 -21.625 0.679 1 98.81 145 PHE B N 1
ATOM 3438 C CA . PHE B 1 145 ? 14.586 -21.844 -0.268 1 98.81 145 PHE B CA 1
ATOM 3439 C C . PHE B 1 145 ? 14.977 -21.359 -1.66 1 98.81 145 PHE B C 1
ATOM 3441 O O . PHE B 1 145 ? 14.797 -22.078 -2.645 1 98.81 145 PHE B O 1
ATOM 3448 N N . VAL B 1 146 ? 15.5 -20.109 -1.765 1 98.75 146 VAL B N 1
ATOM 3449 C CA . VAL B 1 146 ? 15.93 -19.547 -3.039 1 98.75 146 VAL B CA 1
ATOM 3450 C C . VAL B 1 146 ? 17.047 -20.406 -3.629 1 98.75 146 VAL B C 1
ATOM 3452 O O . VAL B 1 146 ? 17.078 -20.641 -4.84 1 98.75 146 VAL B O 1
ATOM 3455 N N . SER B 1 147 ? 17.969 -20.844 -2.791 1 98.56 147 SER B N 1
ATOM 3456 C CA . SER B 1 147 ? 19.016 -21.75 -3.246 1 98.56 147 SER B CA 1
ATOM 3457 C C . SER B 1 147 ? 18.438 -23.016 -3.846 1 98.56 147 SER B C 1
ATOM 3459 O O . SER B 1 147 ? 18.891 -23.484 -4.895 1 98.56 147 SER B O 1
ATOM 3461 N N . TRP B 1 148 ? 17.5 -23.562 -3.199 1 98.69 148 TRP B N 1
ATOM 3462 C CA . TRP B 1 148 ? 16.844 -24.766 -3.701 1 98.69 148 TRP B CA 1
ATOM 3463 C C . TRP B 1 148 ? 16.156 -24.484 -5.035 1 98.69 148 TRP B C 1
ATOM 3465 O O . TRP B 1 148 ? 16.266 -25.281 -5.973 1 98.69 148 TRP B O 1
ATOM 3475 N N . LEU B 1 149 ? 15.469 -23.375 -5.121 1 98.44 149 LEU B N 1
ATOM 3476 C CA . LEU B 1 149 ? 14.773 -23 -6.352 1 98.44 149 LEU B CA 1
ATOM 3477 C C . LEU B 1 149 ? 15.727 -23.016 -7.539 1 98.44 149 LEU B C 1
ATOM 3479 O O . LEU B 1 149 ? 15.32 -23.359 -8.656 1 98.44 149 LEU B O 1
ATOM 3483 N N . ASN B 1 150 ? 16.953 -22.656 -7.215 1 98 150 ASN B N 1
ATOM 3484 C CA . ASN B 1 150 ? 17.922 -22.5 -8.289 1 98 150 ASN B CA 1
ATOM 3485 C C . ASN B 1 150 ? 18.828 -23.719 -8.414 1 98 150 ASN B C 1
ATOM 3487 O O . ASN B 1 150 ? 19.797 -23.703 -9.18 1 98 150 ASN B O 1
ATOM 3491 N N . SER B 1 151 ? 18.562 -24.766 -7.699 1 98 151 SER B N 1
ATOM 3492 C CA . SER B 1 151 ? 19.438 -25.938 -7.645 1 98 151 SER B CA 1
ATOM 3493 C C . SER B 1 151 ? 19.203 -26.859 -8.836 1 98 151 SER B C 1
ATOM 3495 O O . SER B 1 151 ? 18.141 -26.844 -9.438 1 98 151 SER B O 1
ATOM 3497 N N . ALA B 1 152 ? 20.156 -27.703 -9.094 1 97 152 ALA B N 1
ATOM 3498 C CA . ALA B 1 152 ? 20.031 -28.719 -10.125 1 97 152 ALA B CA 1
ATOM 3499 C C . ALA B 1 152 ? 18.984 -29.766 -9.758 1 97 152 ALA B C 1
ATOM 3501 O O . ALA B 1 152 ? 18.281 -30.281 -10.633 1 97 152 ALA B O 1
ATOM 3502 N N . GLU B 1 153 ? 18.922 -29.969 -8.516 1 97.12 153 GLU B N 1
ATOM 3503 C CA . GLU B 1 153 ? 17.922 -30.922 -8.023 1 97.12 153 GLU B CA 1
ATOM 3504 C C . GLU B 1 153 ? 16.5 -30.469 -8.352 1 97.12 153 GLU B C 1
ATOM 3506 O O . GLU B 1 153 ? 15.688 -31.25 -8.82 1 97.12 153 GLU B O 1
ATOM 3511 N N . ALA B 1 154 ? 16.234 -29.25 -8.039 1 96.06 154 ALA B N 1
ATOM 3512 C CA . ALA B 1 154 ? 14.914 -28.703 -8.336 1 96.06 154 ALA B CA 1
ATOM 3513 C C . ALA B 1 154 ? 14.664 -28.656 -9.844 1 96.06 154 ALA B C 1
ATOM 3515 O O . ALA B 1 154 ? 13.562 -28.969 -10.305 1 96.06 154 ALA B O 1
ATOM 3516 N N . ALA B 1 155 ? 15.688 -28.328 -10.602 1 94.12 155 ALA B N 1
ATOM 3517 C CA . ALA B 1 155 ? 15.57 -28.203 -12.055 1 94.12 155 ALA B CA 1
ATOM 3518 C C . ALA B 1 155 ? 15.289 -29.562 -12.703 1 94.12 155 ALA B C 1
ATOM 3520 O O . ALA B 1 155 ? 14.742 -29.625 -13.805 1 94.12 155 ALA B O 1
ATOM 3521 N N . ALA B 1 156 ? 15.656 -30.609 -12.023 1 97.19 156 ALA B N 1
ATOM 3522 C CA . ALA B 1 156 ? 15.484 -31.969 -12.555 1 97.19 156 ALA B CA 1
ATOM 3523 C C . ALA B 1 156 ? 14.047 -32.438 -12.367 1 97.19 156 ALA B C 1
ATOM 3525 O O . ALA B 1 156 ? 13.633 -33.438 -12.992 1 97.19 156 ALA B O 1
ATOM 3526 N N . LEU B 1 157 ? 13.312 -31.781 -11.547 1 97.25 157 LEU B N 1
ATOM 3527 C CA . LEU B 1 157 ? 11.93 -32.188 -11.305 1 97.25 157 LEU B CA 1
ATOM 3528 C C . LEU B 1 157 ? 11.039 -31.781 -12.477 1 97.25 157 LEU B C 1
ATOM 3530 O O . LEU B 1 157 ? 11.336 -30.828 -13.195 1 97.25 157 LEU B O 1
ATOM 3534 N N . HIS B 1 158 ? 9.945 -32.625 -12.672 1 97.75 158 HIS B N 1
ATOM 3535 C CA . HIS B 1 158 ? 8.898 -32.156 -13.578 1 97.75 158 HIS B CA 1
ATOM 3536 C C . HIS B 1 158 ? 8.406 -30.766 -13.164 1 97.75 158 HIS B C 1
ATOM 3538 O O . HIS B 1 158 ? 8.227 -30.5 -11.977 1 97.75 158 HIS B O 1
ATOM 3544 N N . PRO B 1 159 ? 8.125 -29.891 -14.102 1 97.75 159 PRO B N 1
ATOM 3545 C CA . PRO B 1 159 ? 7.77 -28.5 -13.773 1 97.75 159 PRO B CA 1
ATOM 3546 C C . PRO B 1 159 ? 6.582 -28.406 -12.82 1 97.75 159 PRO B C 1
ATOM 3548 O O . PRO B 1 159 ? 6.57 -27.562 -11.922 1 97.75 159 PRO B O 1
ATOM 3551 N N . VAL B 1 160 ? 5.594 -29.234 -12.953 1 98.44 160 VAL B N 1
ATOM 3552 C CA . VAL B 1 160 ? 4.414 -29.219 -12.094 1 98.44 160 VAL B CA 1
ATOM 3553 C C . VAL B 1 160 ? 4.805 -29.594 -10.664 1 98.44 160 VAL B C 1
ATOM 3555 O O . VAL B 1 160 ? 4.355 -28.953 -9.711 1 98.44 160 VAL B O 1
ATOM 3558 N N . ARG B 1 161 ? 5.602 -30.625 -10.555 1 98.12 161 ARG B N 1
ATOM 3559 C CA . ARG B 1 161 ? 6.078 -31.031 -9.234 1 98.12 161 ARG B CA 1
ATOM 3560 C C . ARG B 1 161 ? 6.953 -29.938 -8.609 1 98.12 161 ARG B C 1
ATOM 3562 O O . ARG B 1 161 ? 6.801 -29.625 -7.43 1 98.12 161 ARG B O 1
ATOM 3569 N N . TYR B 1 162 ? 7.836 -29.438 -9.438 1 98.5 162 TYR B N 1
ATOM 3570 C CA . TYR B 1 162 ? 8.727 -28.359 -9.008 1 98.5 162 TYR B CA 1
ATOM 3571 C C . TYR B 1 162 ? 7.926 -27.172 -8.477 1 98.5 162 TYR B C 1
ATOM 3573 O O . TYR B 1 162 ? 8.18 -26.688 -7.375 1 98.5 162 TYR B O 1
ATOM 3581 N N . ALA B 1 163 ? 6.961 -26.734 -9.203 1 98.62 163 ALA B N 1
ATOM 3582 C CA . ALA B 1 163 ? 6.133 -25.594 -8.844 1 98.62 163 ALA B CA 1
ATOM 3583 C C . ALA B 1 163 ? 5.309 -25.891 -7.594 1 98.62 163 ALA B C 1
ATOM 3585 O O . ALA B 1 163 ? 5.18 -25.031 -6.711 1 98.62 163 ALA B O 1
ATOM 3586 N N . ALA B 1 164 ? 4.754 -27.062 -7.496 1 98.75 164 ALA B N 1
ATOM 3587 C CA . ALA B 1 164 ? 3.949 -27.453 -6.34 1 98.75 164 ALA B CA 1
ATOM 3588 C C . ALA B 1 164 ? 4.785 -27.453 -5.066 1 98.75 164 ALA B C 1
ATOM 3590 O O . ALA B 1 164 ? 4.344 -26.969 -4.023 1 98.75 164 ALA B O 1
ATOM 3591 N N . LEU B 1 165 ? 5.957 -27.984 -5.195 1 98.81 165 LEU B N 1
ATOM 3592 C CA . LEU B 1 165 ? 6.836 -28.047 -4.035 1 98.81 165 LEU B CA 1
ATOM 3593 C C . LEU B 1 165 ? 7.297 -26.656 -3.621 1 98.81 165 LEU B C 1
ATOM 3595 O O . LEU B 1 165 ? 7.406 -26.359 -2.43 1 98.81 165 LEU B O 1
ATOM 3599 N N . ALA B 1 166 ? 7.586 -25.844 -4.617 1 98.88 166 ALA B N 1
ATOM 3600 C CA . ALA B 1 166 ? 7.941 -24.469 -4.316 1 98.88 166 ALA B CA 1
ATOM 3601 C C . ALA B 1 166 ? 6.82 -23.766 -3.557 1 98.88 166 ALA B C 1
ATOM 3603 O O . ALA B 1 166 ? 7.07 -23.078 -2.559 1 98.88 166 ALA B O 1
ATOM 3604 N N . HIS B 1 167 ? 5.617 -23.984 -4.066 1 98.88 167 HIS B N 1
ATOM 3605 C CA . HIS B 1 167 ? 4.445 -23.453 -3.383 1 98.88 167 HIS B CA 1
ATOM 3606 C C . HIS B 1 167 ? 4.387 -23.922 -1.936 1 98.88 167 HIS B C 1
ATOM 3608 O O . HIS B 1 167 ? 4.289 -23.109 -1.013 1 98.88 167 HIS B O 1
ATOM 3614 N N . TYR B 1 168 ? 4.504 -25.156 -1.755 1 98.81 168 TYR B N 1
ATOM 3615 C CA . TYR B 1 168 ? 4.379 -25.75 -0.426 1 98.81 168 TYR B CA 1
ATOM 3616 C C . TYR B 1 168 ? 5.469 -25.234 0.504 1 98.81 168 TYR B C 1
ATOM 3618 O O . TYR B 1 168 ? 5.188 -24.828 1.638 1 98.81 168 TYR B O 1
ATOM 3626 N N . LYS B 1 169 ? 6.668 -25.234 0.018 1 98.75 169 LYS B N 1
ATOM 3627 C CA . LYS B 1 169 ? 7.789 -24.812 0.853 1 98.75 169 LYS B CA 1
ATOM 3628 C C . LYS B 1 169 ? 7.609 -23.359 1.326 1 98.75 169 LYS B C 1
ATOM 3630 O O . LYS B 1 169 ? 7.867 -23.047 2.49 1 98.75 169 LYS B O 1
ATOM 3635 N N . LEU B 1 170 ? 7.156 -22.531 0.45 1 98.88 170 LEU B N 1
ATOM 3636 C CA . LEU B 1 170 ? 6.957 -21.125 0.809 1 98.88 170 LEU B CA 1
ATOM 3637 C C . LEU B 1 170 ? 5.852 -20.984 1.848 1 98.88 170 LEU B C 1
ATOM 3639 O O . LEU B 1 170 ? 5.996 -20.234 2.814 1 98.88 170 LEU B O 1
ATOM 3643 N N . VAL B 1 171 ? 4.762 -21.688 1.662 1 98.62 171 VAL B N 1
ATOM 3644 C CA . VAL B 1 171 ? 3.652 -21.641 2.611 1 98.62 171 VAL B CA 1
ATOM 3645 C C . VAL B 1 171 ? 4.094 -22.219 3.951 1 98.62 171 VAL B C 1
ATOM 3647 O O . VAL B 1 171 ? 3.686 -21.734 5.012 1 98.62 171 VAL B O 1
ATOM 3650 N N . PHE B 1 172 ? 4.926 -23.188 3.906 1 98.38 172 PHE B N 1
ATOM 3651 C CA . PHE B 1 172 ? 5.422 -23.828 5.121 1 98.38 172 PHE B CA 1
ATOM 3652 C C . PHE B 1 172 ? 6.289 -22.859 5.918 1 98.38 172 PHE B C 1
ATOM 3654 O O . PHE B 1 172 ? 6.133 -22.734 7.137 1 98.38 172 PHE B O 1
ATOM 3661 N N . ILE B 1 173 ? 7.238 -22.234 5.227 1 98.69 173 ILE B N 1
ATOM 3662 C CA . ILE B 1 173 ? 8.117 -21.266 5.879 1 98.69 173 ILE B CA 1
ATOM 3663 C C . ILE B 1 173 ? 7.285 -20.109 6.438 1 98.69 173 ILE B C 1
ATOM 3665 O O . ILE B 1 173 ? 7.543 -19.625 7.547 1 98.69 173 ILE B O 1
ATOM 3669 N N . HIS B 1 174 ? 6.289 -19.688 5.613 1 98.81 174 HIS B N 1
ATOM 3670 C CA . HIS B 1 174 ? 5.363 -18.625 5.996 1 98.81 174 HIS B CA 1
ATOM 3671 C C . HIS B 1 174 ? 6.109 -17.375 6.438 1 98.81 174 HIS B C 1
ATOM 3673 O O . HIS B 1 174 ? 5.922 -16.906 7.562 1 98.81 174 HIS B O 1
ATOM 3679 N N . PRO B 1 175 ? 6.793 -16.75 5.566 1 98.88 175 PRO B N 1
ATOM 3680 C CA . PRO B 1 175 ? 7.758 -15.719 5.961 1 98.88 175 PRO B CA 1
ATOM 3681 C C . PRO B 1 175 ? 7.105 -14.359 6.188 1 98.88 175 PRO B C 1
ATOM 3683 O O . PRO B 1 175 ? 7.742 -13.438 6.711 1 98.88 175 PRO B O 1
ATOM 3686 N N . PHE B 1 176 ? 5.836 -14.219 5.848 1 98.81 176 PHE B N 1
ATOM 3687 C CA . PHE B 1 176 ? 5.199 -12.914 5.898 1 98.81 176 PHE B CA 1
ATOM 3688 C C . PHE B 1 176 ? 4.098 -12.891 6.953 1 98.81 176 PHE B C 1
ATOM 3690 O O . PHE B 1 176 ? 3.602 -13.938 7.367 1 98.81 176 PHE B O 1
ATOM 3697 N N . SER B 1 177 ? 3.705 -11.711 7.395 1 97.69 177 SER B N 1
ATOM 3698 C CA . SER B 1 177 ? 2.633 -11.562 8.375 1 97.69 177 SER B CA 1
ATOM 3699 C C . SER B 1 177 ? 1.276 -11.891 7.758 1 97.69 177 SER B C 1
ATOM 3701 O O . SER B 1 177 ? 0.366 -12.344 8.461 1 97.69 177 SER B O 1
ATOM 3703 N N . ASP B 1 178 ? 1.154 -11.625 6.473 1 97.62 178 ASP B N 1
ATOM 3704 C CA . ASP B 1 178 ? -0.025 -11.93 5.664 1 97.62 178 ASP B CA 1
ATOM 3705 C C . ASP B 1 178 ? 0.34 -12.062 4.188 1 97.62 178 ASP B C 1
ATOM 3707 O O . ASP B 1 178 ? 1.433 -11.672 3.775 1 97.62 178 ASP B O 1
ATOM 3711 N N . GLY B 1 179 ? -0.528 -12.695 3.465 1 98.38 179 GLY B N 1
ATOM 3712 C CA . GLY B 1 179 ? -0.341 -12.773 2.025 1 98.38 179 GLY B CA 1
ATOM 3713 C C . GLY B 1 179 ? 0.515 -13.953 1.6 1 98.38 179 GLY B C 1
ATOM 3714 O O . GLY B 1 179 ? 0.931 -14.039 0.443 1 98.38 179 GLY B O 1
ATOM 3715 N N . ASN B 1 180 ? 0.809 -14.883 2.492 1 98.62 180 ASN B N 1
ATOM 3716 C CA . ASN B 1 180 ? 1.673 -16.016 2.186 1 98.62 180 ASN B CA 1
ATOM 3717 C C . ASN B 1 180 ? 1.065 -16.906 1.105 1 98.62 180 ASN B C 1
ATOM 3719 O O . ASN B 1 180 ? 1.726 -17.234 0.117 1 98.62 180 ASN B O 1
ATOM 3723 N N . GLY B 1 181 ? -0.181 -17.312 1.281 1 98.19 181 GLY B N 1
ATOM 3724 C CA . GLY B 1 181 ? -0.844 -18.156 0.298 1 98.19 181 GLY B CA 1
ATOM 3725 C C . GLY B 1 181 ? -0.926 -17.516 -1.076 1 98.19 181 GLY B C 1
ATOM 3726 O O . GLY B 1 181 ? -0.59 -18.156 -2.08 1 98.19 181 GLY B O 1
ATOM 3727 N N . ARG B 1 182 ? -1.336 -16.297 -1.112 1 98.75 182 ARG B N 1
ATOM 3728 C CA . ARG B 1 182 ? -1.437 -15.562 -2.371 1 98.75 182 ARG B CA 1
ATOM 3729 C C . ARG B 1 182 ? -0.081 -15.469 -3.062 1 98.75 182 ARG B C 1
ATOM 3731 O O . ARG B 1 182 ? 0.028 -15.727 -4.262 1 98.75 182 ARG B O 1
ATOM 3738 N N . THR B 1 183 ? 0.904 -15.133 -2.322 1 98.94 183 THR B N 1
ATOM 3739 C CA . THR B 1 183 ? 2.252 -15.039 -2.873 1 98.94 183 THR B CA 1
ATOM 3740 C C . THR B 1 183 ? 2.723 -16.406 -3.385 1 98.94 183 THR B C 1
ATOM 3742 O O . THR B 1 183 ? 3.271 -16.5 -4.484 1 98.94 183 THR B O 1
ATOM 3745 N N . ALA B 1 184 ? 2.49 -17.422 -2.625 1 98.88 184 ALA B N 1
ATOM 3746 C CA . ALA B 1 184 ? 2.924 -18.766 -3.002 1 98.88 184 ALA B CA 1
ATOM 3747 C C . ALA B 1 184 ? 2.236 -19.219 -4.285 1 98.88 184 ALA B C 1
ATOM 3749 O O . ALA B 1 184 ? 2.867 -19.844 -5.148 1 98.88 184 ALA B O 1
ATOM 3750 N N . ARG B 1 185 ? 1 -18.953 -4.379 1 98.81 185 ARG B N 1
ATOM 3751 C CA . ARG B 1 185 ? 0.276 -19.344 -5.586 1 98.81 185 ARG B CA 1
ATOM 3752 C C . ARG B 1 185 ? 0.798 -18.578 -6.801 1 98.81 185 ARG B C 1
ATOM 3754 O O . ARG B 1 185 ? 0.856 -19.125 -7.906 1 98.81 185 ARG B O 1
ATOM 3761 N N . LEU B 1 186 ? 1.193 -17.328 -6.633 1 98.81 186 LEU B N 1
ATOM 3762 C CA . LEU B 1 186 ? 1.772 -16.547 -7.719 1 98.81 186 LEU B CA 1
ATOM 3763 C C . LEU B 1 186 ? 3.152 -17.078 -8.094 1 98.81 186 LEU B C 1
ATOM 3765 O O . LEU B 1 186 ? 3.486 -17.172 -9.273 1 98.81 186 LEU B O 1
ATOM 3769 N N . VAL B 1 187 ? 3.93 -17.453 -7.105 1 98.75 187 VAL B N 1
ATOM 3770 C CA . VAL B 1 187 ? 5.254 -18.016 -7.355 1 98.75 187 VAL B CA 1
ATOM 3771 C C . VAL B 1 187 ? 5.117 -19.344 -8.094 1 98.75 187 VAL B C 1
ATOM 3773 O O . VAL B 1 187 ? 5.848 -19.609 -9.055 1 98.75 187 VAL B O 1
ATOM 3776 N N . MET B 1 188 ? 4.195 -20.172 -7.664 1 98.69 188 MET B N 1
ATOM 3777 C CA . MET B 1 188 ? 3.896 -21.422 -8.352 1 98.69 188 MET B CA 1
ATOM 3778 C C . MET B 1 188 ? 3.611 -21.172 -9.828 1 98.69 188 MET B C 1
ATOM 3780 O O . MET B 1 188 ? 4.184 -21.844 -10.695 1 98.69 188 MET B O 1
ATOM 3784 N N . ASN B 1 189 ? 2.83 -20.203 -10.078 1 98.5 189 ASN B N 1
ATOM 3785 C CA . ASN B 1 189 ? 2.438 -19.938 -11.453 1 98.5 189 ASN B CA 1
ATOM 3786 C C . ASN B 1 189 ? 3.58 -19.312 -12.25 1 98.5 189 ASN B C 1
ATOM 3788 O O . ASN B 1 189 ? 3.707 -19.547 -13.453 1 98.5 189 ASN B O 1
ATOM 3792 N N . PHE B 1 190 ? 4.367 -18.531 -11.609 1 98.38 190 PHE B N 1
ATOM 3793 C CA . PHE B 1 190 ? 5.57 -18.016 -12.242 1 98.38 190 PHE B CA 1
ATOM 3794 C C . PHE B 1 190 ? 6.445 -19.141 -12.758 1 98.38 190 PHE B C 1
ATOM 3796 O O . PHE B 1 190 ? 6.852 -19.141 -13.922 1 98.38 190 PHE B O 1
ATOM 3803 N N . LEU B 1 191 ? 6.652 -20.125 -11.938 1 97.62 191 LEU B N 1
ATOM 3804 C CA . LEU B 1 191 ? 7.496 -21.25 -12.289 1 97.62 191 LEU B CA 1
ATOM 3805 C C . LEU B 1 191 ? 6.855 -22.094 -13.391 1 97.62 191 LEU B C 1
ATOM 3807 O O . LEU B 1 191 ? 7.539 -22.547 -14.305 1 97.62 191 LEU B O 1
ATOM 3811 N N . LEU B 1 192 ? 5.59 -22.297 -13.297 1 97.88 192 LEU B N 1
ATOM 3812 C CA . LEU B 1 192 ? 4.875 -23.047 -14.328 1 97.88 192 LEU B CA 1
ATOM 3813 C C . LEU B 1 192 ? 4.949 -22.328 -15.672 1 97.88 192 LEU B C 1
ATOM 3815 O O . LEU B 1 192 ? 5.184 -22.953 -16.703 1 97.88 192 LEU B O 1
ATOM 3819 N N . MET B 1 193 ? 4.781 -21.062 -15.648 1 97.44 193 MET B N 1
ATOM 3820 C CA . MET B 1 193 ? 4.809 -20.281 -16.891 1 97.44 193 MET B CA 1
ATOM 3821 C C . MET B 1 193 ? 6.203 -20.297 -17.5 1 97.44 193 MET B C 1
ATOM 3823 O O . MET B 1 193 ? 6.348 -20.266 -18.719 1 97.44 193 MET B O 1
ATOM 3827 N N . GLN B 1 194 ? 7.176 -20.281 -16.672 1 96.12 194 GLN B N 1
ATOM 3828 C CA . GLN B 1 194 ? 8.539 -20.406 -17.188 1 96.12 194 GLN B CA 1
ATOM 3829 C C . GLN B 1 194 ? 8.703 -21.703 -17.969 1 96.12 194 GLN B C 1
ATOM 3831 O O . GLN B 1 194 ? 9.523 -21.766 -18.891 1 96.12 194 GLN B O 1
ATOM 3836 N N . ALA B 1 195 ? 7.93 -22.656 -17.641 1 95.75 195 ALA B N 1
ATOM 3837 C CA . ALA B 1 195 ? 8.023 -23.969 -18.281 1 95.75 195 ALA B CA 1
ATOM 3838 C C . ALA B 1 195 ? 7.004 -24.094 -19.406 1 95.75 195 ALA B C 1
ATOM 3840 O O . ALA B 1 195 ? 6.785 -25.188 -19.922 1 95.75 195 ALA B O 1
ATOM 3841 N N . GLY B 1 196 ? 6.297 -23.047 -19.656 1 96.06 196 GLY B N 1
ATOM 3842 C CA . GLY B 1 196 ? 5.418 -23.031 -20.812 1 96.06 196 GLY B CA 1
ATOM 3843 C C . GLY B 1 196 ? 3.975 -23.359 -20.484 1 96.06 196 GLY B C 1
ATOM 3844 O O . GLY B 1 196 ? 3.129 -23.438 -21.375 1 96.06 196 GLY B O 1
ATOM 3845 N N . PHE B 1 197 ? 3.68 -23.594 -19.281 1 97.75 197 PHE B N 1
ATOM 3846 C CA . PHE B 1 197 ? 2.303 -23.828 -18.875 1 97.75 197 PHE B CA 1
ATOM 3847 C C . PHE B 1 197 ? 1.553 -22.516 -18.719 1 97.75 197 PHE B C 1
ATOM 3849 O O . PHE B 1 197 ? 2.156 -21.469 -18.422 1 97.75 197 PHE B O 1
ATOM 3856 N N . PRO B 1 198 ? 0.224 -22.516 -18.953 1 97.12 198 PRO B N 1
ATOM 3857 C CA . PRO B 1 198 ? -0.559 -21.344 -18.516 1 97.12 198 PRO B CA 1
ATOM 3858 C C . PRO B 1 198 ? -0.692 -21.266 -16.984 1 97.12 198 PRO B C 1
ATOM 3860 O O . PRO B 1 198 ? -0.488 -22.266 -16.297 1 97.12 198 PRO B O 1
ATOM 3863 N N . PRO B 1 199 ? -0.98 -20.078 -16.484 1 97.06 199 PRO B N 1
ATOM 3864 C CA . PRO B 1 199 ? -1.201 -20 -15.039 1 97.06 199 PRO B CA 1
ATOM 3865 C C . PRO B 1 199 ? -2.338 -20.906 -14.562 1 97.06 199 PRO B C 1
ATOM 3867 O O . PRO B 1 199 ? -3.461 -20.797 -15.062 1 97.06 199 PRO B O 1
ATOM 3870 N N . VAL B 1 200 ? -2.016 -21.672 -13.633 1 97.44 200 VAL B N 1
ATOM 3871 C CA . VAL B 1 200 ? -2.949 -22.656 -13.109 1 97.44 200 VAL B CA 1
ATOM 3872 C C . VAL B 1 200 ? -3.922 -22 -12.141 1 97.44 200 VAL B C 1
ATOM 3874 O O . VAL B 1 200 ? -3.518 -21.188 -11.305 1 97.44 200 VAL B O 1
ATOM 3877 N N . ILE B 1 201 ? -5.16 -22.359 -12.234 1 97.31 201 ILE B N 1
ATOM 3878 C CA . ILE B 1 201 ? -6.203 -21.812 -11.375 1 97.31 201 ILE B CA 1
ATOM 3879 C C . ILE B 1 201 ? -6.582 -22.828 -10.305 1 97.31 201 ILE B C 1
ATOM 3881 O O . ILE B 1 201 ? -6.988 -23.953 -10.617 1 97.31 201 ILE B O 1
ATOM 3885 N N . ILE B 1 202 ? -6.367 -22.516 -9.125 1 98.19 202 ILE B N 1
ATOM 3886 C CA . ILE B 1 202 ? -6.98 -23.219 -8 1 98.19 202 ILE B CA 1
ATOM 3887 C C . ILE B 1 202 ? -8.305 -22.562 -7.641 1 98.19 202 ILE B C 1
ATOM 3889 O O . ILE B 1 202 ? -8.328 -21.422 -7.168 1 98.19 202 ILE B O 1
ATOM 3893 N N . ARG B 1 203 ? -9.359 -23.25 -7.828 1 97.75 203 ARG B N 1
ATOM 3894 C CA . ARG B 1 203 ? -10.688 -22.672 -7.629 1 97.75 203 ARG B CA 1
ATOM 3895 C C . ARG B 1 203 ? -11.016 -22.562 -6.145 1 97.75 203 ARG B C 1
ATOM 3897 O O . ARG B 1 203 ? -10.68 -23.453 -5.363 1 97.75 203 ARG B O 1
ATOM 3904 N N . LYS B 1 204 ? -11.703 -21.531 -5.766 1 97.38 204 LYS B N 1
ATOM 3905 C CA . LYS B 1 204 ? -12.07 -21.328 -4.363 1 97.38 204 LYS B CA 1
ATOM 3906 C C . LYS B 1 204 ? -12.977 -22.453 -3.869 1 97.38 204 LYS B C 1
ATOM 3908 O O . LYS B 1 204 ? -12.961 -22.797 -2.684 1 97.38 204 LYS B O 1
ATOM 3913 N N . GLN B 1 205 ? -13.711 -23.094 -4.734 1 97.25 205 GLN B N 1
ATOM 3914 C CA . GLN B 1 205 ? -14.555 -24.234 -4.379 1 97.25 205 GLN B CA 1
ATOM 3915 C C . GLN B 1 205 ? -13.711 -25.438 -3.949 1 97.25 205 GLN B C 1
ATOM 3917 O O . GLN B 1 205 ? -14.211 -26.344 -3.291 1 97.25 205 GLN B O 1
ATOM 3922 N N . ASP B 1 206 ? -12.461 -25.469 -4.387 1 97.62 206 ASP B N 1
ATOM 3923 C CA . ASP B 1 206 ? -11.57 -26.562 -4.062 1 97.62 206 ASP B CA 1
ATOM 3924 C C . ASP B 1 206 ? -10.688 -26.234 -2.863 1 97.62 206 ASP B C 1
ATOM 3926 O O . ASP B 1 206 ? -9.664 -26.875 -2.635 1 97.62 206 ASP B O 1
ATOM 3930 N N . ARG B 1 207 ? -11.031 -25.25 -2.139 1 96.69 207 ARG B N 1
ATOM 3931 C CA . ARG B 1 207 ? -10.258 -24.734 -1.016 1 96.69 207 ARG B CA 1
ATOM 3932 C C . ARG B 1 207 ? -9.961 -25.828 0.001 1 96.69 207 ARG B C 1
ATOM 3934 O O . ARG B 1 207 ? -8.844 -25.922 0.517 1 96.69 207 ARG B O 1
ATOM 3941 N N . MET B 1 208 ? -10.922 -26.656 0.308 1 96.31 208 MET B N 1
ATOM 3942 C CA . MET B 1 208 ? -10.734 -27.703 1.3 1 96.31 208 MET B CA 1
ATOM 3943 C C . MET B 1 208 ? -9.688 -28.719 0.828 1 96.31 208 MET B C 1
ATOM 3945 O O . MET B 1 208 ? -8.82 -29.125 1.601 1 96.31 208 MET B O 1
ATOM 3949 N N . LEU B 1 209 ? -9.82 -29.141 -0.438 1 97.62 209 LEU B N 1
ATOM 3950 C CA . LEU B 1 209 ? -8.844 -30.062 -1.004 1 97.62 209 LEU B CA 1
ATOM 3951 C C . LEU B 1 209 ? -7.449 -29.453 -1.001 1 97.62 209 LEU B C 1
ATOM 3953 O O . LEU B 1 209 ? -6.469 -30.141 -0.712 1 97.62 209 LEU B O 1
ATOM 3957 N N . TYR B 1 210 ? -7.426 -28.234 -1.34 1 98 210 TYR B N 1
ATOM 3958 C CA . TYR B 1 210 ? -6.184 -27.484 -1.351 1 98 210 TYR B CA 1
ATOM 3959 C C . TYR B 1 210 ? -5.52 -27.5 0.022 1 98 210 TYR B C 1
ATOM 3961 O O . TYR B 1 210 ? -4.359 -27.891 0.152 1 98 210 TYR B O 1
ATOM 3969 N N . TYR B 1 211 ? -6.25 -27.203 1.075 1 96.56 211 TYR B N 1
ATOM 3970 C CA . TYR B 1 211 ? -5.707 -27.125 2.426 1 96.56 211 TYR B CA 1
ATOM 3971 C C . TYR B 1 211 ? -5.406 -28.516 2.975 1 96.56 211 TYR B C 1
ATOM 3973 O O . TYR B 1 211 ? -4.445 -28.703 3.725 1 96.56 211 TYR B O 1
ATOM 3981 N N . ASP B 1 212 ? -6.203 -29.438 2.611 1 96.88 212 ASP B N 1
ATOM 3982 C CA . ASP B 1 212 ? -5.93 -30.828 3.012 1 96.88 212 ASP B CA 1
ATOM 3983 C C . ASP B 1 212 ? -4.598 -31.297 2.447 1 96.88 212 ASP B C 1
ATOM 3985 O O . ASP B 1 212 ? -3.834 -31.984 3.139 1 96.88 212 ASP B O 1
ATOM 3989 N N . GLY B 1 213 ? -4.383 -30.969 1.179 1 97.62 213 GLY B N 1
ATOM 3990 C CA . GLY B 1 213 ? -3.105 -31.312 0.569 1 97.62 213 GLY B CA 1
ATOM 3991 C C . GLY B 1 213 ? -1.92 -30.688 1.291 1 97.62 213 GLY B C 1
ATOM 3992 O O . GLY B 1 213 ? -0.909 -31.359 1.513 1 97.62 213 GLY B O 1
ATOM 3993 N N . LEU B 1 214 ? -2.035 -29.469 1.703 1 97.62 214 LEU B N 1
ATOM 3994 C CA . LEU B 1 214 ? -0.968 -28.781 2.422 1 97.62 214 LEU B CA 1
ATOM 3995 C C . LEU B 1 214 ? -0.758 -29.391 3.801 1 97.62 214 LEU B C 1
ATOM 3997 O O . LEU B 1 214 ? 0.378 -29.531 4.262 1 97.62 214 LEU B O 1
ATOM 4001 N N . GLN B 1 215 ? -1.861 -29.781 4.438 1 96.56 215 GLN B N 1
ATOM 4002 C CA . GLN B 1 215 ? -1.764 -30.391 5.754 1 96.56 215 GLN B CA 1
ATOM 4003 C C . GLN B 1 215 ? -1.035 -31.734 5.68 1 96.56 215 GLN B C 1
ATOM 4005 O O . GLN B 1 215 ? -0.2 -32.031 6.531 1 96.56 215 GLN B O 1
ATOM 4010 N N . MET B 1 216 ? -1.354 -32.5 4.688 1 97.38 216 MET B N 1
ATOM 4011 C CA . MET B 1 216 ? -0.676 -33.781 4.5 1 97.38 216 MET B CA 1
ATOM 4012 C C . MET B 1 216 ? 0.811 -33.562 4.23 1 97.38 216 MET B C 1
ATOM 4014 O O . MET B 1 216 ? 1.644 -34.344 4.688 1 97.38 216 MET B O 1
ATOM 4018 N N . ALA B 1 217 ? 1.143 -32.531 3.482 1 97.75 217 ALA B N 1
ATOM 4019 C CA . ALA B 1 217 ? 2.543 -32.219 3.234 1 97.75 217 ALA B CA 1
ATOM 4020 C C . ALA B 1 217 ? 3.26 -31.844 4.535 1 97.75 217 ALA B C 1
ATOM 4022 O O . ALA B 1 217 ? 4.398 -32.281 4.758 1 97.75 217 ALA B O 1
ATOM 4023 N N . ASN B 1 218 ? 2.586 -31.109 5.379 1 96.06 218 ASN B N 1
ATOM 4024 C CA . ASN B 1 218 ? 3.137 -30.781 6.688 1 96.06 218 ASN B CA 1
ATOM 4025 C C . ASN B 1 218 ? 3.443 -32.031 7.5 1 96.06 218 ASN B C 1
ATOM 4027 O O . ASN B 1 218 ? 4.348 -32.031 8.336 1 96.06 218 ASN B O 1
ATOM 4031 N N . GLU B 1 219 ? 2.678 -33.031 7.25 1 95.62 219 GLU B N 1
ATOM 4032 C CA . GLU B 1 219 ? 2.836 -34.281 7.98 1 95.62 219 GLU B CA 1
ATOM 4033 C C . GLU B 1 219 ? 3.871 -35.188 7.316 1 95.62 219 GLU B C 1
ATOM 4035 O O . GLU B 1 219 ? 4.113 -36.312 7.773 1 95.62 219 GLU B O 1
ATOM 4040 N N . GLY B 1 220 ? 4.367 -34.75 6.188 1 96.31 220 GLY B N 1
ATOM 4041 C CA . GLY B 1 220 ? 5.516 -35.438 5.621 1 96.31 220 GLY B CA 1
ATOM 4042 C C . GLY B 1 220 ? 5.23 -36.062 4.262 1 96.31 220 GLY B C 1
ATOM 4043 O O . GLY B 1 220 ? 6.121 -36.625 3.631 1 96.31 220 GLY B O 1
ATOM 4044 N N . ASP B 1 221 ? 4.008 -35.938 3.758 1 98.06 221 ASP B N 1
ATOM 4045 C CA . ASP B 1 221 ? 3.648 -36.469 2.457 1 98.06 221 ASP B CA 1
ATOM 4046 C C . ASP B 1 221 ? 3.195 -35.375 1.494 1 98.06 221 ASP B C 1
ATOM 4048 O O . ASP B 1 221 ? 2.035 -34.969 1.519 1 98.06 221 ASP B O 1
ATOM 4052 N N . THR B 1 222 ? 4.059 -35.062 0.603 1 97.5 222 THR B N 1
ATOM 4053 C CA . THR B 1 222 ? 3.77 -33.938 -0.312 1 97.5 222 THR B CA 1
ATOM 4054 C C . THR B 1 222 ? 3.02 -34.469 -1.542 1 97.5 222 THR B C 1
ATOM 4056 O O . THR B 1 222 ? 2.514 -33.656 -2.336 1 97.5 222 THR B O 1
ATOM 4059 N N . ARG B 1 223 ? 2.881 -35.75 -1.773 1 96.94 223 ARG B N 1
ATOM 4060 C CA . ARG B 1 223 ? 2.369 -36.344 -3.008 1 96.94 223 ARG B CA 1
ATOM 4061 C C . ARG B 1 223 ? 0.931 -35.906 -3.268 1 96.94 223 ARG B C 1
ATOM 4063 O O . ARG B 1 223 ? 0.579 -35.562 -4.391 1 96.94 223 ARG B O 1
ATOM 4070 N N . PRO B 1 224 ? 0.092 -35.906 -2.232 1 97.5 224 PRO B N 1
ATOM 4071 C CA . PRO B 1 224 ? -1.283 -35.469 -2.496 1 97.5 224 PRO B CA 1
ATOM 4072 C C . PRO B 1 224 ? -1.367 -34.031 -3.004 1 97.5 224 PRO B C 1
ATOM 4074 O O . PRO B 1 224 ? -2.186 -33.719 -3.875 1 97.5 224 PRO B O 1
ATOM 4077 N N . PHE B 1 225 ? -0.604 -33.188 -2.451 1 98.19 225 PHE B N 1
ATOM 4078 C CA . PHE B 1 225 ? -0.636 -31.797 -2.889 1 98.19 225 PHE B CA 1
ATOM 4079 C C . PHE B 1 225 ? -0.122 -31.672 -4.316 1 98.19 225 PHE B C 1
ATOM 4081 O O . PHE B 1 225 ? -0.694 -30.938 -5.125 1 98.19 225 PHE B O 1
ATOM 4088 N N . VAL B 1 226 ? 0.953 -32.344 -4.66 1 98.12 226 VAL B N 1
ATOM 4089 C CA . VAL B 1 226 ? 1.485 -32.312 -6.02 1 98.12 226 VAL B CA 1
ATOM 4090 C C . VAL B 1 226 ? 0.429 -32.844 -6.992 1 98.12 226 VAL B C 1
ATOM 4092 O O . VAL B 1 226 ? 0.234 -32.281 -8.07 1 98.12 226 VAL B O 1
ATOM 4095 N N . ARG B 1 227 ? -0.224 -33.906 -6.633 1 97.75 227 ARG B N 1
ATOM 4096 C CA . ARG B 1 227 ? -1.289 -34.469 -7.461 1 97.75 227 ARG B CA 1
ATOM 4097 C C . ARG B 1 227 ? -2.42 -33.469 -7.648 1 97.75 227 ARG B C 1
ATOM 4099 O O . ARG B 1 227 ? -2.996 -33.375 -8.734 1 97.75 227 ARG B O 1
ATOM 4106 N N . PHE B 1 228 ? -2.791 -32.844 -6.609 1 98.19 228 PHE B N 1
ATOM 4107 C CA . PHE B 1 228 ? -3.824 -31.797 -6.664 1 98.19 228 PHE B CA 1
ATOM 4108 C C . PHE B 1 228 ? -3.459 -30.719 -7.672 1 98.19 228 PHE B C 1
ATOM 4110 O O . PHE B 1 228 ? -4.277 -30.344 -8.516 1 98.19 228 PHE B O 1
ATOM 4117 N N . VAL B 1 229 ? -2.213 -30.203 -7.578 1 98.44 229 VAL B N 1
ATOM 4118 C CA . VAL B 1 229 ? -1.751 -29.156 -8.484 1 98.44 229 VAL B CA 1
ATOM 4119 C C . VAL B 1 229 ? -1.741 -29.672 -9.914 1 98.44 229 VAL B C 1
ATOM 4121 O O . VAL B 1 229 ? -2.107 -28.953 -10.852 1 98.44 229 VAL B O 1
ATOM 4124 N N . ALA B 1 230 ? -1.315 -30.922 -10.102 1 98.31 230 ALA B N 1
ATOM 4125 C CA . ALA B 1 230 ? -1.313 -31.531 -11.43 1 98.31 230 ALA B CA 1
ATOM 4126 C C . ALA B 1 230 ? -2.723 -31.578 -12.008 1 98.31 230 ALA B C 1
ATOM 4128 O O . ALA B 1 230 ? -2.924 -31.297 -13.195 1 98.31 230 ALA B O 1
ATOM 4129 N N . HIS B 1 231 ? -3.646 -31.953 -11.172 1 98.06 231 HIS B N 1
ATOM 4130 C CA . HIS B 1 231 ? -5.035 -32 -11.625 1 98.06 231 HIS B CA 1
ATOM 4131 C C . HIS B 1 231 ? -5.535 -30.609 -11.984 1 98.06 231 HIS B C 1
ATOM 4133 O O . HIS B 1 231 ? -6.234 -30.422 -12.984 1 98.06 231 HIS B O 1
ATOM 4139 N N . CYS B 1 232 ? -5.258 -29.656 -11.172 1 98.31 232 CYS B N 1
ATOM 4140 C CA . CYS B 1 232 ? -5.625 -28.281 -11.484 1 98.31 232 CYS B CA 1
ATOM 4141 C C . CYS B 1 232 ? -5 -27.828 -12.805 1 98.31 232 CYS B C 1
ATOM 4143 O O . CYS B 1 232 ? -5.645 -27.156 -13.609 1 98.31 232 CYS B O 1
ATOM 4145 N N . THR B 1 233 ? -3.764 -28.219 -13.016 1 98.38 233 THR B N 1
ATOM 4146 C CA . THR B 1 233 ? -3.062 -27.891 -14.25 1 98.38 233 THR B CA 1
ATOM 4147 C C . THR B 1 233 ? -3.773 -28.516 -15.453 1 98.38 233 THR B C 1
ATOM 4149 O O . THR B 1 233 ? -4 -27.828 -16.469 1 98.38 233 THR B O 1
ATOM 4152 N N . GLU B 1 234 ? -4.086 -29.75 -15.305 1 98.12 234 GLU B N 1
ATOM 4153 C CA . GLU B 1 234 ? -4.777 -30.422 -16.391 1 98.12 234 GLU B CA 1
ATOM 4154 C C . GLU B 1 234 ? -6.105 -29.75 -16.719 1 98.12 234 GLU B C 1
ATOM 4156 O O . GLU B 1 234 ? -6.426 -29.516 -17.875 1 98.12 234 GLU B O 1
ATOM 4161 N N . LYS B 1 235 ? -6.848 -29.469 -15.719 1 97.94 235 LYS B N 1
ATOM 4162 C CA . LYS B 1 235 ? -8.133 -28.812 -15.914 1 97.94 235 LYS B CA 1
ATOM 4163 C C . LYS B 1 235 ? -7.965 -27.469 -16.609 1 97.94 235 LYS B C 1
ATOM 4165 O O . LYS B 1 235 ? -8.742 -27.125 -17.5 1 97.94 235 LYS B O 1
ATOM 4170 N N . THR B 1 236 ? -7.008 -26.703 -16.188 1 98.06 236 THR B N 1
ATOM 4171 C CA . THR B 1 236 ? -6.73 -25.406 -16.797 1 98.06 236 THR B CA 1
ATOM 4172 C C . THR B 1 236 ? -6.395 -25.562 -18.281 1 98.06 236 THR B C 1
ATOM 4174 O O . THR B 1 236 ? -6.938 -24.844 -19.125 1 98.06 236 THR B O 1
ATOM 4177 N N . LEU B 1 237 ? -5.539 -26.531 -18.578 1 98 237 LEU B N 1
ATOM 4178 C CA . LEU B 1 237 ? -5.16 -26.797 -19.969 1 98 237 LEU B CA 1
ATOM 4179 C C . LEU B 1 237 ? -6.371 -27.219 -20.781 1 98 237 LEU B C 1
ATOM 4181 O O . LEU B 1 237 ? -6.516 -26.797 -21.938 1 98 237 LEU B O 1
ATOM 4185 N N . ASP B 1 238 ? -7.207 -28.031 -20.203 1 97.88 238 ASP B N 1
ATOM 4186 C CA . ASP B 1 238 ? -8.422 -28.453 -20.891 1 97.88 238 ASP B CA 1
ATOM 4187 C C . ASP B 1 238 ? -9.281 -27.266 -21.297 1 97.88 238 ASP B C 1
ATOM 4189 O O . ASP B 1 238 ? -9.828 -27.219 -22.391 1 97.88 238 ASP B O 1
ATOM 4193 N N . VAL B 1 239 ? -9.406 -26.359 -20.438 1 96.94 239 VAL B N 1
ATOM 4194 C CA . VAL B 1 239 ? -10.227 -25.172 -20.688 1 96.94 239 VAL B CA 1
ATOM 4195 C C . VAL B 1 239 ? -9.609 -24.344 -21.812 1 96.94 239 VAL B C 1
ATOM 4197 O O . VAL B 1 239 ? -10.312 -23.906 -22.719 1 96.94 239 VAL B O 1
ATOM 4200 N N . TYR B 1 240 ? -8.32 -24.141 -21.812 1 96.75 240 TYR B N 1
ATOM 4201 C CA . TYR B 1 240 ? -7.625 -23.406 -22.859 1 96.75 240 TYR B CA 1
ATOM 4202 C C . TYR B 1 240 ? -7.824 -24.062 -24.219 1 96.75 240 TYR B C 1
ATOM 4204 O O . TYR B 1 240 ? -8.172 -23.406 -25.203 1 96.75 240 TYR B O 1
ATOM 4212 N N . LEU B 1 241 ? -7.59 -25.359 -24.203 1 96.88 241 LEU B N 1
ATOM 4213 C CA . LEU B 1 241 ? -7.66 -26.109 -25.453 1 96.88 241 LEU B CA 1
ATOM 4214 C C . LEU B 1 241 ? -9.086 -26.156 -25.984 1 96.88 241 LEU B C 1
ATOM 4216 O O . LEU B 1 241 ? -9.312 -26.031 -27.188 1 96.88 241 LEU B O 1
ATOM 4220 N N . TRP B 1 242 ? -9.992 -26.297 -25.094 1 95.56 242 TRP B N 1
ATOM 4221 C CA . TRP B 1 242 ? -11.398 -26.297 -25.484 1 95.56 242 TRP B CA 1
ATOM 4222 C C . TRP B 1 242 ? -11.797 -24.969 -26.109 1 95.56 242 TRP B C 1
ATOM 4224 O O . TRP B 1 242 ? -12.438 -24.938 -27.156 1 95.56 242 TRP B O 1
ATOM 4234 N N . ALA B 1 243 ? -11.398 -23.906 -25.484 1 94 243 ALA B N 1
ATOM 4235 C CA . ALA B 1 243 ? -11.766 -22.562 -25.922 1 94 243 ALA B CA 1
ATOM 4236 C C . ALA B 1 243 ? -11.117 -22.219 -27.266 1 94 243 ALA B C 1
ATOM 4238 O O . ALA B 1 243 ? -11.664 -21.438 -28.047 1 94 243 ALA B O 1
ATOM 4239 N N . THR B 1 244 ? -10.008 -22.766 -27.609 1 92.44 244 THR B N 1
ATOM 4240 C CA . THR B 1 244 ? -9.289 -22.422 -28.844 1 92.44 244 THR B CA 1
ATOM 4241 C C . THR B 1 244 ? -9.695 -23.359 -29.984 1 92.44 244 THR B C 1
ATOM 4243 O O . THR B 1 244 ? -9.406 -23.078 -31.141 1 92.44 244 THR B O 1
ATOM 4246 N N . LYS B 1 245 ? -10.227 -24.5 -29.734 1 85.38 245 LYS B N 1
ATOM 4247 C CA . LYS B 1 245 ? -10.758 -25.375 -30.766 1 85.38 245 LYS B CA 1
ATOM 4248 C C . LYS B 1 245 ? -12.102 -24.891 -31.281 1 85.38 245 LYS B C 1
ATOM 4250 O O . LYS B 1 245 ? -12.383 -24.969 -32.469 1 85.38 245 LYS B O 1
ATOM 4255 N N . GLU B 1 246 ? -12.898 -24.422 -30.406 1 66.38 246 GLU B N 1
ATOM 4256 C CA . GLU B 1 246 ? -14.227 -23.969 -30.812 1 66.38 246 GLU B CA 1
ATOM 4257 C C . GLU B 1 246 ? -14.141 -22.766 -31.734 1 66.38 246 GLU B C 1
ATOM 4259 O O . GLU B 1 246 ? -15.023 -22.547 -32.562 1 66.38 246 GLU B O 1
ATOM 4264 N N . SER B 1 247 ? -13.102 -21.922 -31.625 1 58.91 247 SER B N 1
ATOM 4265 C CA . SER B 1 247 ? -12.984 -20.75 -32.5 1 58.91 247 SER B CA 1
ATOM 4266 C C . SER B 1 247 ? -12.375 -21.125 -33.844 1 58.91 247 SER B C 1
ATOM 4268 O O . SER B 1 247 ? -12.188 -20.266 -34.719 1 58.91 247 SER B O 1
ATOM 4270 N N . LEU B 1 248 ? -11.828 -22.328 -34.062 1 49.16 248 LEU B N 1
ATOM 4271 C CA . LEU B 1 248 ? -11.32 -22.734 -35.375 1 49.16 248 LEU B CA 1
ATOM 4272 C C . LEU B 1 248 ? -12.453 -22.875 -36.375 1 49.16 248 LEU B C 1
ATOM 4274 O O . LEU B 1 248 ? -13.438 -23.578 -36.125 1 49.16 248 LEU B O 1
ATOM 4278 N N . PRO B 1 249 ? -12.602 -21.906 -37.25 1 46.47 249 PRO B N 1
ATOM 4279 C CA . PRO B 1 249 ? -13.617 -22.016 -38.312 1 46.47 249 PRO B CA 1
ATOM 4280 C C . PRO B 1 249 ? -13.664 -23.406 -38.938 1 46.47 249 PRO B C 1
ATOM 4282 O O . PRO B 1 249 ? -12.648 -24.109 -38.969 1 46.47 249 PRO B O 1
ATOM 4285 N N . LYS B 1 250 ? -14.836 -24.141 -38.906 1 42.66 250 LYS B N 1
ATOM 4286 C CA . LYS B 1 250 ? -15.133 -25.234 -39.812 1 42.66 250 LYS B CA 1
ATOM 4287 C C . LYS B 1 250 ? -14.508 -24.984 -41.188 1 42.66 250 LYS B C 1
ATOM 4289 O O . LYS B 1 250 ? -14.828 -25.672 -42.156 1 42.66 250 LYS B O 1
ATOM 4294 N N . ILE B 1 251 ? -13.711 -24.016 -41.406 1 41.06 251 ILE B N 1
ATOM 4295 C CA . ILE B 1 251 ? -13.227 -23.75 -42.75 1 41.06 251 ILE B CA 1
ATOM 4296 C C . ILE B 1 251 ? -12.398 -24.938 -43.25 1 41.06 251 ILE B C 1
ATOM 4298 O O . ILE B 1 251 ? -12.406 -25.266 -44.438 1 41.06 251 ILE B O 1
ATOM 4302 N N . GLU B 1 252 ? -11.586 -25.625 -42.312 1 39.91 252 GLU B N 1
ATOM 4303 C CA . GLU B 1 252 ? -10.797 -26.672 -42.938 1 39.91 252 GLU B CA 1
ATOM 4304 C C . GLU B 1 252 ? -11.68 -27.844 -43.375 1 39.91 252 GLU B C 1
ATOM 4306 O O . GLU B 1 252 ? -11.391 -28.516 -44.375 1 39.91 252 GLU B O 1
ATOM 4311 N N . GLN B 1 253 ? -12.734 -28.109 -42.594 1 38.53 253 GLN B N 1
ATOM 4312 C CA . GLN B 1 253 ? -13.57 -29.156 -43.125 1 38.53 253 GLN B CA 1
ATOM 4313 C C . GLN B 1 253 ? -14.367 -28.656 -44.344 1 38.53 253 GLN B C 1
ATOM 4315 O O . GLN B 1 253 ? -14.734 -29.438 -45.219 1 38.53 253 GLN B O 1
ATOM 4320 N N . GLN B 1 254 ? -14.703 -27.375 -44.281 1 39 254 GLN B N 1
ATOM 4321 C CA . GLN B 1 254 ? -15.367 -26.891 -45.5 1 39 254 GLN B CA 1
ATOM 4322 C C . GLN B 1 254 ? -14.367 -26.688 -46.625 1 39 254 GLN B C 1
ATOM 4324 O O . GLN B 1 254 ? -14.742 -26.688 -47.812 1 39 254 GLN B O 1
ATOM 4329 N N . GLN B 1 255 ? -13.102 -26.312 -46.281 1 40.47 255 GLN B N 1
ATOM 4330 C CA . GLN B 1 255 ? -12.172 -26.234 -47.406 1 40.47 255 GLN B CA 1
ATOM 4331 C C . GLN B 1 255 ? -11.852 -27.609 -47.969 1 40.47 255 GLN B C 1
ATOM 4333 O O . GLN B 1 255 ? -11.57 -27.75 -49.156 1 40.47 255 GLN B O 1
ATOM 4338 N N . GLU B 1 256 ? -11.773 -28.656 -47.031 1 38.22 256 GLU B N 1
ATOM 4339 C CA . GLU B 1 256 ? -11.664 -29.984 -47.625 1 38.22 256 GLU B CA 1
ATOM 4340 C C . GLU B 1 256 ? -12.93 -30.344 -48.406 1 38.22 256 GLU B C 1
ATOM 4342 O O . GLU B 1 256 ? -12.852 -30.953 -49.469 1 38.22 256 GLU B O 1
ATOM 4347 N N . ASP B 1 257 ? -14.078 -29.922 -47.781 1 39.97 257 ASP B N 1
ATOM 4348 C CA . ASP B 1 257 ? -15.289 -30.219 -48.531 1 39.97 257 ASP B CA 1
ATOM 4349 C C . ASP B 1 257 ? -15.43 -29.266 -49.719 1 39.97 257 ASP B C 1
ATOM 4351 O O . ASP B 1 257 ? -16.031 -29.625 -50.75 1 39.97 257 ASP B O 1
ATOM 4355 N N . GLN B 1 258 ? -15.094 -27.922 -49.375 1 37.31 258 GLN B N 1
ATOM 4356 C CA . GLN B 1 258 ? -15.273 -27.016 -50.5 1 37.31 258 GLN B CA 1
ATOM 4357 C C . GLN B 1 258 ? -14.156 -27.172 -51.531 1 37.31 258 GLN B C 1
ATOM 4359 O O . GLN B 1 258 ? -14.219 -26.594 -52.625 1 37.31 258 GLN B O 1
ATOM 4364 N N . GLN B 1 259 ? -12.953 -27.672 -51.031 1 37 259 GLN B N 1
ATOM 4365 C CA . GLN B 1 259 ? -11.953 -27.859 -52.062 1 37 259 GLN B CA 1
ATOM 4366 C C . GLN B 1 259 ? -12.484 -28.781 -53.156 1 37 259 GLN B C 1
ATOM 4368 O O . GLN B 1 259 ? -11.891 -28.875 -54.25 1 37 259 GLN B O 1
ATOM 4373 N N . ASN B 1 260 ? -13.391 -29.75 -52.688 1 36.34 260 ASN B N 1
ATOM 4374 C CA . ASN B 1 260 ? -13.859 -30.562 -53.812 1 36.34 260 ASN B CA 1
ATOM 4375 C C . ASN B 1 260 ? -14.867 -29.797 -54.688 1 36.34 260 ASN B C 1
ATOM 4377 O O . ASN B 1 260 ? -15.492 -30.375 -55.562 1 36.34 260 ASN B O 1
ATOM 4381 N N . THR B 1 261 ? -15.523 -28.719 -54.062 1 32.56 261 THR B N 1
ATOM 4382 C CA . THR B 1 261 ? -16.406 -28.094 -55.031 1 32.56 261 THR B CA 1
ATOM 4383 C C . THR B 1 261 ? -15.609 -27.25 -56 1 32.56 261 THR B C 1
ATOM 4385 O O . THR B 1 261 ? -14.781 -26.422 -55.594 1 32.56 261 THR B O 1
ATOM 4388 N N . PRO B 1 262 ? -15.594 -27.594 -57.281 1 32.56 262 PRO B N 1
ATOM 4389 C CA . PRO B 1 262 ? -14.82 -26.938 -58.312 1 32.56 262 PRO B CA 1
ATOM 4390 C C . PRO B 1 262 ? -15.039 -25.422 -58.344 1 32.56 262 PRO B C 1
ATOM 4392 O O . PRO B 1 262 ? -16.141 -24.953 -58.625 1 32.56 262 PRO B O 1
ATOM 4395 N N . GLN B 1 263 ? -14.812 -24.656 -57.219 1 28.16 263 GLN B N 1
ATOM 4396 C CA . GLN B 1 263 ? -15.109 -23.234 -57.281 1 28.16 263 GLN B CA 1
ATOM 4397 C C . GLN B 1 263 ? -14.43 -22.578 -58.5 1 28.16 263 GLN B C 1
ATOM 4399 O O . GLN B 1 263 ? -13.242 -22.812 -58.75 1 28.16 263 GLN B O 1
ATOM 4404 N N . ASN B 1 264 ? -15.258 -22.125 -59.5 1 29.38 264 ASN B N 1
ATOM 4405 C CA . ASN B 1 264 ? -14.93 -21.266 -60.625 1 29.38 264 ASN B CA 1
ATOM 4406 C C . ASN B 1 264 ? -14.352 -19.938 -60.156 1 29.38 264 ASN B C 1
ATOM 4408 O O . ASN B 1 264 ? -15.008 -19.172 -59.469 1 29.38 264 ASN B O 1
ATOM 4412 N N . THR B 1 265 ? -13.133 -19.75 -59.844 1 26.06 265 THR B N 1
ATOM 4413 C CA . THR B 1 265 ? -12.25 -18.688 -59.375 1 26.06 265 THR B CA 1
ATOM 4414 C C . THR B 1 265 ? -12.43 -17.422 -60.219 1 26.06 265 THR B C 1
ATOM 4416 O O . THR B 1 265 ? -11.969 -17.359 -61.344 1 26.06 265 THR B O 1
ATOM 4419 N N . HIS B 1 266 ? -13.734 -16.844 -60.375 1 25.94 266 HIS B N 1
ATOM 4420 C CA . HIS B 1 266 ? -13.586 -15.594 -61.125 1 25.94 266 HIS B CA 1
ATOM 4421 C C . HIS B 1 266 ? -12.805 -14.562 -60.312 1 25.94 266 HIS B C 1
ATOM 4423 O O . HIS B 1 266 ? -13.117 -14.328 -59.125 1 25.94 266 HIS B O 1
ATOM 4429 N N . THR B 1 267 ? -11.625 -14.234 -60.594 1 24.69 267 THR B N 1
ATOM 4430 C CA . THR B 1 267 ? -10.516 -13.391 -60.156 1 24.69 267 THR B CA 1
ATOM 4431 C C . THR B 1 267 ? -10.93 -11.922 -60.125 1 24.69 267 THR B C 1
ATOM 4433 O O . THR B 1 267 ? -11.062 -11.297 -61.188 1 24.69 267 THR B O 1
ATOM 4436 N N . GLU B 1 268 ? -12.172 -11.5 -59.562 1 24.09 268 GLU B N 1
ATOM 4437 C CA . GLU B 1 268 ? -12.219 -10.07 -59.844 1 24.09 268 GLU B CA 1
ATOM 4438 C C . GLU B 1 268 ? -11.156 -9.32 -59.031 1 24.09 268 GLU B C 1
ATOM 4440 O O . GLU B 1 268 ? -10.797 -9.742 -57.938 1 24.09 268 GLU B O 1
ATOM 4445 N N . HIS B 1 269 ? -10.586 -8.133 -59.531 1 24.31 269 HIS B N 1
ATOM 4446 C CA . HIS B 1 269 ? -9.461 -7.207 -59.469 1 24.31 269 HIS B CA 1
ATOM 4447 C C . HIS B 1 269 ? -9.609 -6.219 -58.312 1 24.31 269 HIS B C 1
ATOM 4449 O O . HIS B 1 269 ? -8.617 -5.664 -57.844 1 24.31 269 HIS B O 1
ATOM 4455 N N . THR B 1 270 ? -10.641 -6.008 -57.562 1 23.73 270 THR B N 1
ATOM 4456 C CA . THR B 1 270 ? -10.727 -4.574 -57.312 1 23.73 270 THR B CA 1
ATOM 4457 C C . THR B 1 270 ? -9.609 -4.125 -56.375 1 23.73 270 THR B C 1
ATOM 4459 O O . THR B 1 270 ? -9.086 -4.922 -55.594 1 23.73 270 THR B O 1
ATOM 4462 N N . THR B 1 271 ? -9.578 -2.666 -56.031 1 22.88 271 THR B N 1
ATOM 4463 C CA . THR B 1 271 ? -8.797 -1.445 -55.875 1 22.88 271 THR B CA 1
ATOM 4464 C C . THR B 1 271 ? -8.414 -1.232 -54.406 1 22.88 271 THR B C 1
ATOM 4466 O O . THR B 1 271 ? -9.266 -1.314 -53.531 1 22.88 271 THR B O 1
ATOM 4469 N N . THR B 1 272 ? -7.145 -1.2 -54.125 1 22.59 272 THR B N 1
ATOM 4470 C CA . THR B 1 272 ? -6.215 -1.165 -53 1 22.59 272 THR B CA 1
ATOM 4471 C C . THR B 1 272 ? -6.27 0.188 -52.281 1 22.59 272 THR B C 1
ATOM 4473 O O . THR B 1 272 ? -5.496 1.092 -52.594 1 22.59 272 THR B O 1
ATOM 4476 N N . THR B 1 273 ? -7.355 0.918 -52 1 24.03 273 THR B N 1
ATOM 4477 C CA . THR B 1 273 ? -7.027 2.266 -51.531 1 24.03 273 THR B CA 1
ATOM 4478 C C . THR B 1 273 ? -6.348 2.227 -50.188 1 24.03 273 THR B C 1
ATOM 4480 O O . THR B 1 273 ? -6.75 1.459 -49.312 1 24.03 273 THR B O 1
ATOM 4483 N N . GLU B 1 274 ? -5.227 3.014 -50.031 1 22.39 274 GLU B N 1
ATOM 4484 C CA . GLU B 1 274 ? -4.09 3.342 -49.188 1 22.39 274 GLU B CA 1
ATOM 4485 C C . GLU B 1 274 ? -4.547 4.027 -47.906 1 22.39 274 GLU B C 1
ATOM 4487 O O . GLU B 1 274 ? -5.293 5.008 -47.938 1 22.39 274 GLU B O 1
ATOM 4492 N N . THR B 1 275 ? -4.633 3.354 -46.781 1 22.27 275 THR B N 1
ATOM 4493 C CA . THR B 1 275 ? -4.898 3.703 -45.406 1 22.27 275 THR B CA 1
ATOM 4494 C C . THR B 1 275 ? -3.811 4.625 -44.875 1 22.27 275 THR B C 1
ATOM 4496 O O . THR B 1 275 ? -2.641 4.246 -44.781 1 22.27 275 THR B O 1
ATOM 4499 N N . GLU B 1 276 ? -3.787 5.895 -45.188 1 20.91 276 GLU B N 1
ATOM 4500 C CA . GLU B 1 276 ? -2.783 6.77 -44.594 1 20.91 276 GLU B CA 1
ATOM 4501 C C . GLU B 1 276 ? -2.887 6.77 -43.094 1 20.91 276 GLU B C 1
ATOM 4503 O O . GLU B 1 276 ? -3.986 6.738 -42.531 1 20.91 276 GLU B O 1
ATOM 4508 N N . LEU B 1 277 ? -1.702 6.516 -42.344 1 21.89 277 LEU B N 1
ATOM 4509 C CA . LEU B 1 277 ? -1.135 6.375 -41.031 1 21.89 277 LEU B CA 1
ATOM 4510 C C . LEU B 1 277 ? -1.236 7.688 -40.25 1 21.89 277 LEU B C 1
ATOM 4512 O O . LEU B 1 277 ? -0.613 8.688 -40.625 1 21.89 277 LEU B O 1
ATOM 4516 N N . THR B 1 278 ? -2.457 8.156 -39.875 1 19.92 278 THR B N 1
ATOM 4517 C CA . THR B 1 278 ? -2.453 9.375 -39.062 1 19.92 278 THR B CA 1
ATOM 4518 C C . THR B 1 278 ? -1.614 9.195 -37.812 1 19.92 278 THR B C 1
ATOM 4520 O O . THR B 1 278 ? -1.709 8.164 -37.125 1 19.92 278 THR B O 1
ATOM 4523 N N . THR B 1 279 ? -0.462 9.906 -37.656 1 21.7 279 THR B N 1
ATOM 4524 C CA . THR B 1 279 ? 0.599 10.164 -36.688 1 21.7 279 THR B CA 1
ATOM 4525 C C . THR B 1 279 ? 0.021 10.703 -35.406 1 21.7 279 THR B C 1
ATOM 4527 O O . THR B 1 279 ? -0.536 11.805 -35.375 1 21.7 279 THR B O 1
ATOM 4530 N N . GLY B 1 280 ? -0.848 9.984 -34.656 1 20.42 280 GLY B N 1
ATOM 4531 C CA . GLY B 1 280 ? -1.278 10.578 -33.406 1 20.42 280 GLY B CA 1
ATOM 4532 C C . GLY B 1 280 ? -0.127 10.891 -32.469 1 20.42 280 GLY B C 1
ATOM 4533 O O . GLY B 1 280 ? 0.78 10.078 -32.312 1 20.42 280 GLY B O 1
ATOM 4534 N N . LYS B 1 281 ? 0.249 12.219 -32.188 1 21.55 281 LYS B N 1
ATOM 4535 C CA . LYS B 1 281 ? 1.156 12.961 -31.312 1 21.55 281 LYS B CA 1
ATOM 4536 C C . LYS B 1 281 ? 0.978 12.555 -29.844 1 21.55 281 LYS B C 1
ATOM 4538 O O . LYS B 1 281 ? -0.147 12.344 -29.391 1 21.55 281 LYS B O 1
ATOM 4543 N N . ILE B 1 282 ? 2.051 12.219 -29.172 1 20.48 282 ILE B N 1
ATOM 4544 C CA . ILE B 1 282 ? 2.449 11.789 -27.844 1 20.48 282 ILE B CA 1
ATOM 4545 C C . ILE B 1 282 ? 2.1 12.867 -26.828 1 20.48 282 ILE B C 1
ATOM 4547 O O . ILE B 1 282 ? 2.631 13.984 -26.875 1 20.48 282 ILE B O 1
ATOM 4551 N N . ARG B 1 283 ? 0.857 13.117 -26.484 1 21.08 283 ARG B N 1
ATOM 4552 C CA . ARG B 1 283 ? 0.564 14.109 -25.453 1 21.08 283 ARG B CA 1
ATOM 4553 C C . ARG B 1 283 ? 1.295 13.781 -24.156 1 21.08 283 ARG B C 1
ATOM 4555 O O . ARG B 1 283 ? 1.241 12.648 -23.672 1 21.08 283 ARG B O 1
ATOM 4562 N N . GLY B 1 284 ? 2.318 14.562 -23.656 1 21.42 284 GLY B N 1
ATOM 4563 C CA . GLY B 1 284 ? 3.145 14.672 -22.469 1 21.42 284 GLY B CA 1
ATOM 4564 C C . GLY B 1 284 ? 2.336 14.789 -21.188 1 21.42 284 GLY B C 1
ATOM 4565 O O . GLY B 1 284 ? 1.358 15.539 -21.141 1 21.42 284 GLY B O 1
ATOM 4566 N N . ARG B 1 285 ? 2.18 13.82 -20.359 1 25.3 285 ARG B N 1
ATOM 4567 C CA . ARG B 1 285 ? 1.479 13.758 -19.078 1 25.3 285 ARG B CA 1
ATOM 4568 C C . ARG B 1 285 ? 2.02 14.805 -18.109 1 25.3 285 ARG B C 1
ATOM 4570 O O . ARG B 1 285 ? 3.221 14.844 -17.828 1 25.3 285 ARG B O 1
ATOM 4577 N N . ASN B 1 286 ? 1.507 15.961 -18.078 1 25.02 286 ASN B N 1
ATOM 4578 C CA . ASN B 1 286 ? 1.724 16.938 -17.031 1 25.02 286 ASN B CA 1
ATOM 4579 C C . ASN B 1 286 ? 1.553 16.328 -15.641 1 25.02 286 ASN B C 1
ATOM 4581 O O . ASN B 1 286 ? 0.494 15.781 -15.328 1 25.02 286 ASN B O 1
ATOM 4585 N N . VAL B 1 287 ? 2.529 15.891 -15.031 1 28.64 287 VAL B N 1
ATOM 4586 C CA . VAL B 1 287 ? 2.516 15.414 -13.656 1 28.64 287 VAL B CA 1
ATOM 4587 C C . VAL B 1 287 ? 1.942 16.484 -12.734 1 28.64 287 VAL B C 1
ATOM 4589 O O . VAL B 1 287 ? 2.361 17.641 -12.789 1 28.64 287 VAL B O 1
ATOM 4592 N N . GLU B 1 288 ? 0.704 16.406 -12.32 1 24.45 288 GLU B N 1
ATOM 4593 C CA . GLU B 1 288 ? -0.014 17.281 -11.391 1 24.45 288 GLU B CA 1
ATOM 4594 C C . GLU B 1 288 ? 0.825 17.578 -10.156 1 24.45 288 GLU B C 1
ATOM 4596 O O . GLU B 1 288 ? 1.518 16.703 -9.641 1 24.45 288 GLU B O 1
ATOM 4601 N N . ILE B 1 289 ? 1.066 18.891 -9.781 1 25.11 289 ILE B N 1
ATOM 4602 C CA . ILE B 1 289 ? 1.712 19.484 -8.609 1 25.11 289 ILE B CA 1
ATOM 4603 C C . ILE B 1 289 ? 1.033 18.969 -7.34 1 25.11 289 ILE B C 1
ATOM 4605 O O . ILE B 1 289 ? -0.197 18.922 -7.266 1 25.11 289 ILE B O 1
#

Radius of gyration: 31.27 Å; Cα contacts (8 Å, |Δi|>4): 720; chains: 2; bounding box: 55×85×114 Å

Sequence (578 aa):
MDVALLARVDGKRDELSHIPGTSAALRRIKKEAYYQHIYHTAGIEGNTMTLAQTRMILETRLAVGGKSIMEHNEILGLDSALKYINTTLLHRVGRVSLHDLLQIHTRVLGHSDPLQAGRLRTTQVFVSNHIPPPPTRLQVLMEDFVSWLNSAEAAALHPVRYAALAHYKLVFIHPFSDGNGRTARLVMNFLLMQAGFPPVIIRKQDRMLYYDGLQMANEGDTRPFVRFVAHCTEKTLDVYLWATKESLPKIEQQQEDQQNTPQNTHTEHTTTTETELTTGKIRGRNVEIMDVALLARVDGKRDELSHIPGTSAALRRIKKEAYYQHIYHTAGIEGNTMTLAQTRMILETRLAVGGKSIMEHNEILGLDSALKYINTTLLHRVGRVSLHDLLQIHTRVLGHSDPLQAGRLRTTQVFVSNHIPPPPTRLQVLMEDFVSWLNSAEAAALHPVRYAALAHYKLVFIHPFSDGNGRTARLVMNFLLMQAGFPPVIIRKQDRMLYYDGLQMANEGDTRPFVRFVAHCTEKTLDVYLWATKESLPKIEQQQEDQQNTPQNTHTEHTTTTETELTTGKIRGRNVEI

InterPro domains:
  IPR003812 Fido domain [PF02661] (96-192)
  IPR003812 Fido domain [PS51459] (96-231)
  IPR036597 Fido-like domain superfamily [G3DSA:1.10.3290.10] (5-256)
  IPR036597 Fido-like domain superfamily [SSF140931] (71-248)
  IPR040198 Fido domain-containing protein [PTHR13504] (5-271)

Foldseek 3Di:
DLVVLLVLLVVLLVVLVPDDPPQPLLVVVLVVVVLLQLQFLLVLVPQDDDSVRLVCCVVPVDDDPPGDPLSSLQSQLLVQLLCCLVPPVLPDDDADDLQNLQVSQLSNCCSNDVVFRSHFDQQWDDDVPATADHLVCLVVLSVVLSCCLRDPVLVPDRLLLSLLVNLLSQVRNVGGPDCSNVSSLSSSQSSCVNVSAHRFHDGSVCSVQQVVLSVVVVVPDNVSSSVVSSVSSSVSSVVSVVSSVVPPPCVVVVCVVCVPVPPPPPPDPDDPPDDDDPDDDDDDPPPDD/DLVVLLVLLVVLLVVLVPDDPVQPLLVVVLVVVVLLQLQFLLVLVPQDDDSVRLVCCVVPVDDDPPGDPLSSLQSQLLVQLLCCLVPPVLPDDDADDLQNLLVSQLSNCCSNDVVFRSHFDQQWDDDVPATADHLVCLVVLSVVLSCCLRDPVLVPDRLLLSLLVNLLSQVRNVGGPDCSNVSSLSSSQSSCVNVSAHRFHDGSVCSVQQVVLSVVVVVPDNVSSSVVSSVSSSVSSVVSVVSSVVPPPCVVVVCVVCVPVPPPCPPDDDDDDDDDDPPPDDPDPPPDD